Protein AF-0000000076353930 (afdb_homodimer)

Organism: Streptomyces venezuelae (NCBI:txid54571)

InterPro domains:
  IPR001077 O-methyltransferase, C-terminal domain [PF00891] (134-342)
  IPR012967 Caffeic acid 3-O-methyltransferase-like, dimerisation domain [PF08100] (35-112)
  IPR016461 O-methyltransferase-like [PIRSF005739] (34-357)
  IPR016461 O-methyltransferase-like [PS51683] (35-360)
  IPR029063 S-adenosyl-L-methionine-dependent methyltransferase superfamily [G3DSA:3.40.50.150] (175-342)
  IPR029063 S-adenosyl-L-methionine-dependent methyltransferase superfamily [SSF53335] (115-357)
  IPR036388 Winged helix-like DNA-binding domain superfamily [G3DSA:1.10.10.10] (22-122)
  IPR036390 Winged helix DNA-binding domain superfamily [SSF46785] (27-113)

Radius of gyration: 28.39 Å; Cα contacts (8 Å, |Δi|>4): 1452; chains: 2; bounding box: 58×88×56 Å

pLDDT: mean 92.88, std 7.86, range [41.53, 98.81]

Secondary structure (DSSP, 8-state):
--PPPPHHHHHHHHHHHHHHHHHHHHTS-HHHHHHHHHTHHHHHHHHHHHHHTTHHHHTTTS-B-HHHHHHHHT--HHHHHHHHHHHHHTTSEEE-TTS-EEE-HHHHTTSTTSTT--HHHHHHHH-HHHHHHHTTHHHHHHHSS-SHHHHHSS-HHHHHHH-HHHHHHHHHHHHHHHHTTHHHHHHH---TT-SEEEEET-TTTHHHHHHHHH-TT-EEEEE-TTTTTS-HHHHHHHTT-TTTEEEE---TTSPPPP-EEEEEEES-GGGS-HHHHHHHHHHHHHHEEEEEEEEEEE--B-SSTT---HHHHHHHHHHHHHS----BHHHHHHHHHHTTEEEEEEEE-SSS-EEEEEEE-/--PPPPHHHHHHHHHHHHHHHHHHHHTS-HHHHHHHHHTHHHHHHHHHHHHHTTHHHHTTTS-B-HHHHHHHHT--HHHHHHHHHHHHHTTSEEE-TTS-EEE-HHHHTTSTTSTT--HHHHHHHH-HHHHHHHTTHHHHHHHSS-SHHHHHSS-HHHHHHH-HHHHHHHHHHHHHHHHTTHHHHHHH---TT-SEEEEET-TTTHHHHHHHHH-TT-EEEEE-TTTTTS-HHHHHHHTT-TTTEEEE---TTSPPPS-EEEEEEES-GGGS-HHHHHHHHHHHHHHEEEEEEEEEEE--B-SSTT---HHHHHHHHHHHHHS----BHHHHHHHHHHTTEEEEEEEE-SSS-EEEEEEE-

Nearest PDB structures (foldseek):
  8h3t-assembly1_B  TM=9.891E-01  e=1.997E-50  Streptomyces galtieri
  8rdn-assembly2_D  TM=9.030E-01  e=1.538E-32  Xenorhabdus doucetiae FRM16 = DSM 17909
  5eeg-assembly1_B  TM=8.689E-01  e=3.553E-27  Streptomyces peucetius
  5eeg-assembly1_A  TM=8.689E-01  e=4.154E-26  Streptomyces peucetius
  4wxh-assembly1_B  TM=8.363E-01  e=4.154E-26  Streptomyces peucetius

Solvent-accessible surface area (backbone atoms only — not comparable to full-atom values): 35645 Å² total; per-residue (Å²): 124,81,80,77,67,55,34,70,56,46,51,52,50,50,50,51,35,49,52,45,49,51,50,38,41,68,72,35,63,38,39,58,42,43,46,56,47,36,48,19,34,58,53,11,36,52,51,15,36,41,41,75,41,42,47,46,61,69,28,72,88,41,64,38,40,43,57,59,45,13,65,74,41,61,32,19,36,68,38,41,36,53,52,49,54,38,40,12,37,75,52,31,32,40,60,45,96,85,59,26,34,33,69,29,69,31,25,46,13,40,24,74,86,35,83,63,21,38,24,35,38,31,44,31,60,35,28,60,68,50,46,54,56,54,53,36,40,51,57,14,28,36,65,54,41,36,36,32,39,76,74,68,73,41,48,46,69,58,47,32,65,74,34,56,70,59,28,50,40,47,49,41,13,53,46,37,58,53,60,64,39,43,62,34,47,60,72,57,48,85,62,71,87,35,55,25,39,29,29,45,65,41,62,46,30,65,58,55,51,54,52,40,71,75,19,79,81,30,33,38,35,41,25,13,67,52,39,89,76,59,50,17,65,61,47,34,44,73,70,70,34,59,90,43,38,48,80,42,65,38,46,71,88,44,76,48,81,64,66,21,33,26,40,36,36,57,73,46,57,39,54,33,40,67,72,57,31,41,50,36,45,39,40,47,56,72,22,41,34,91,88,18,33,42,37,38,33,38,35,56,41,71,84,60,74,49,50,78,58,71,34,42,58,53,22,54,50,26,28,32,42,54,38,15,40,58,41,35,66,68,53,46,37,51,55,33,44,77,40,48,29,39,64,73,50,74,45,68,24,56,44,75,44,24,38,40,33,25,32,72,108,123,82,79,77,67,56,34,70,56,45,50,51,49,49,50,50,36,50,52,43,48,51,50,39,42,67,72,34,63,37,41,58,40,44,47,55,48,34,48,19,34,58,52,13,36,52,51,14,36,40,41,74,40,42,48,46,59,70,27,72,88,41,64,37,38,41,56,58,45,13,64,75,42,60,33,20,36,68,38,40,36,51,52,48,54,38,39,11,37,76,51,30,30,40,60,43,96,85,60,26,34,32,70,30,70,31,25,47,12,41,23,74,88,35,82,64,21,39,23,36,38,28,42,30,61,36,29,60,68,51,46,54,56,55,53,37,39,50,58,14,28,36,66,53,40,38,35,33,40,77,73,68,74,40,48,47,68,58,47,34,67,74,34,58,71,59,28,50,41,46,49,42,13,53,45,37,58,53,59,64,42,43,61,34,48,61,74,56,47,83,61,72,88,35,55,25,39,29,29,44,65,41,62,46,30,65,57,56,51,54,51,40,70,76,20,78,81,30,33,36,36,41,26,13,66,52,38,89,76,58,49,17,65,61,47,35,43,74,69,71,32,60,88,42,39,48,80,41,64,39,46,71,88,46,78,48,80,62,66,22,34,27,40,36,34,57,73,46,56,41,55,34,40,67,73,58,33,40,50,36,43,38,38,47,56,72,21,40,34,91,89,17,35,40,35,38,33,38,35,57,39,71,84,60,74,50,51,78,58,70,33,43,58,51,23,53,51,26,28,32,45,54,39,15,39,56,40,36,68,68,54,46,38,52,54,35,43,78,38,49,28,38,67,74,50,73,43,69,24,57,42,78,43,25,38,40,34,25,32,71,108

Sequence (722 aa):
MPPLPPARVVRAVESVRAALQSLTRKLAPPPFALLELVQGAMVSQAIYVAAELRVAETLQDGPLTPEQIAKRAGADPDALHRLLRLLATYGIFTERKDGRFALTPMARALIEDAPMSMYGIARLMGHPIHWEDWGHLVDAVRTGEPSLPKLRGMGAFEYLEANAEYGAVFTAGMGAMSGTETEPLLAAYDFTPYATVVDFCGGRGDLLAGVLKKTPNARGILSDPRVGTNGAAGFLAEQGLSQRCTIADGGLFDAVPAGGDAYILKHILHDWPEPQALEILRNVRKAMNPGGRLLVMEMVVPDKINGPHSGKLVDLWLMLLVGGKERTRAQYAELLGKAGFRLERVVQTPAAISVVEASAHMPPLPPARVVRAVESVRAALQSLTRKLAPPPFALLELVQGAMVSQAIYVAAELRVAETLQDGPLTPEQIAKRAGADPDALHRLLRLLATYGIFTERKDGRFALTPMARALIEDAPMSMYGIARLMGHPIHWEDWGHLVDAVRTGEPSLPKLRGMGAFEYLEANAEYGAVFTAGMGAMSGTETEPLLAAYDFTPYATVVDFCGGRGDLLAGVLKKTPNARGILSDPRVGTNGAAGFLAEQGLSQRCTIADGGLFDAVPAGGDAYILKHILHDWPEPQALEILRNVRKAMNPGGRLLVMEMVVPDKINGPHSGKLVDLWLMLLVGGKERTRAQYAELLGKAGFRLERVVQTPAAISVVEASAH

Foldseek 3Di:
DPDDDFQVVLVVVQVVVVVVVVVVLVVDDVVVSVVVVVCVLVVLLLLLVCLQLVLLVQQPVHWDALVSSCVSSVHDSVVSLVSQVVCVVVVQWPADPVRTIHGDPNVQLCHLPHVLRQVLQSNLSNPPVNVVLVVCLVVCVVPVAACCCVVPVDAQVVVLVVPVVSVVSVCSNVVSVVVVCQSQALVFDQPQVWQEEEEAQCQLCVNVLSNCVNHVNHAYEYEALCNVPRCNCVVCVVSVRNVRYHYHNDHLQDQDAADTQEYEDEPHLQLADLVSSLSSLLSCLVRHDANHKYKYKAQADEPDPPDDAPQVVVQSVSSHRRSGGHHHPVRVQVSQVVNQKHFDDWTDTSDSIIIGMIHGD/DPDDDFQVVLVVVQVVVVVVVVVVLVVDDVVVSVVVVVCVLVVLLLLLVCLQLVLLVQQPVHWDALVSSCVSSVHDSVVSLVSQVVCVVVVQWPADPVRTIHGDPNVQLCHLPHVLRQVLQSNLSNPPVNVVLVVCLVVCVVPVAACCCVVPVDAQVVVLVVDVVSVVSVCSNVVSVVVVCLSQALVQDQPQVWQEEEEEQCQLCVNVLSNCVRHVNHAYEYEALCNVPRCNCVVCVVSVRNPRYHYHNDHLQDQDAADTQEYEDEPHLQLADLVSSLSSLLNCLVRHDANHKYKYKAQADEPDPPDDAPQVVVQSVSSHRRSGGHHHPVRVQVSQVVNQKHFDDWTDTSDSIIIGMIHGD

Structure (mmCIF, N/CA/C/O backbone):
data_AF-0000000076353930-model_v1
#
loop_
_entity.id
_entity.type
_entity.pdbx_description
1 polymer 'Hydroxyneurosporene methyltransferase'
#
loop_
_atom_site.group_PDB
_atom_site.id
_atom_site.type_symbol
_atom_site.label_atom_id
_atom_site.label_alt_id
_atom_site.label_comp_id
_atom_site.label_asym_id
_atom_site.label_entity_id
_atom_site.label_seq_id
_atom_site.pdbx_PDB_ins_code
_atom_site.Cartn_x
_atom_site.Cartn_y
_atom_site.Cartn_z
_atom_site.occupancy
_atom_site.B_iso_or_equiv
_atom_site.auth_seq_id
_atom_site.auth_comp_id
_atom_site.auth_asym_id
_atom_site.auth_atom_id
_atom_site.pdbx_PDB_model_num
ATOM 1 N N . MET A 1 1 ? -19.562 -15.93 -20.031 1 42.03 1 MET A N 1
ATOM 2 C CA . MET A 1 1 ? -18.562 -14.883 -19.812 1 42.03 1 MET A CA 1
ATOM 3 C C . MET A 1 1 ? -17.984 -14.414 -21.141 1 42.03 1 MET A C 1
ATOM 5 O O . MET A 1 1 ? -17.828 -15.203 -22.078 1 42.03 1 MET A O 1
ATOM 9 N N . PRO A 1 2 ? -18.109 -13.172 -21.391 1 48.69 2 PRO A N 1
ATOM 10 C CA . PRO A 1 2 ? -17.5 -12.742 -22.656 1 48.69 2 PRO A CA 1
ATOM 11 C C . PRO A 1 2 ? -16.141 -13.391 -22.906 1 48.69 2 PRO A C 1
ATOM 13 O O . PRO A 1 2 ? -15.438 -13.742 -21.953 1 48.69 2 PRO A O 1
ATOM 16 N N . PRO A 1 3 ? -15.906 -13.797 -24.094 1 59.5 3 PRO A N 1
ATOM 17 C CA . PRO A 1 3 ? -14.625 -14.43 -24.422 1 59.5 3 PRO A CA 1
ATOM 18 C C . PRO A 1 3 ? -13.43 -13.609 -23.953 1 59.5 3 PRO A C 1
ATOM 20 O O . PRO A 1 3 ? -13.484 -12.383 -23.938 1 59.5 3 PRO A O 1
ATOM 23 N N . LEU A 1 4 ? -12.477 -14.281 -23.281 1 70.38 4 LEU A N 1
ATOM 24 C CA . LEU A 1 4 ? -11.242 -13.633 -22.859 1 70.38 4 LEU A CA 1
ATOM 25 C C . LEU A 1 4 ? -10.469 -13.094 -24.047 1 70.38 4 LEU A C 1
ATOM 27 O O . LEU A 1 4 ? -10.406 -13.742 -25.094 1 70.38 4 LEU A O 1
ATOM 31 N N . PRO A 1 5 ? -10.109 -11.844 -24 1 67.88 5 PRO A N 1
ATOM 32 C CA . PRO A 1 5 ? -9.266 -11.328 -25.078 1 67.88 5 PRO A CA 1
ATOM 33 C C . PRO A 1 5 ? -7.957 -12.109 -25.219 1 67.88 5 PRO A C 1
ATOM 35 O O . PRO A 1 5 ? -7.512 -12.758 -24.266 1 67.88 5 PRO A O 1
ATOM 38 N N . PRO A 1 6 ? -7.449 -12.117 -26.531 1 67.44 6 PRO A N 1
ATOM 39 C CA . PRO A 1 6 ? -6.125 -12.719 -26.734 1 67.44 6 PRO A CA 1
ATOM 40 C C . PRO A 1 6 ? -5.047 -12.055 -25.875 1 67.44 6 PRO A C 1
ATOM 42 O O . PRO A 1 6 ? -5.133 -10.859 -25.578 1 67.44 6 PRO A O 1
ATOM 45 N N . ALA A 1 7 ? -4.07 -12.859 -25.547 1 73.69 7 ALA A N 1
ATOM 46 C CA . ALA A 1 7 ? -2.973 -12.398 -24.703 1 73.69 7 ALA A CA 1
ATOM 47 C C . ALA A 1 7 ? -2.318 -11.148 -25.297 1 73.69 7 ALA A C 1
ATOM 49 O O . ALA A 1 7 ? -1.941 -10.234 -24.562 1 73.69 7 ALA A O 1
ATOM 50 N N . ARG A 1 8 ? -2.166 -11.148 -26.609 1 73.81 8 ARG A N 1
ATOM 51 C CA . ARG A 1 8 ? -1.504 -10.031 -27.281 1 73.81 8 ARG A CA 1
ATOM 52 C C . ARG A 1 8 ? -2.271 -8.734 -27.047 1 73.81 8 ARG A C 1
ATOM 54 O O . ARG A 1 8 ? -1.67 -7.66 -26.938 1 73.81 8 ARG A O 1
ATOM 61 N N . VAL A 1 9 ? -3.578 -8.844 -27.016 1 66.88 9 VAL A N 1
ATOM 62 C CA . VAL A 1 9 ? -4.418 -7.672 -26.781 1 66.88 9 VAL A CA 1
ATOM 63 C C . VAL A 1 9 ? -4.281 -7.207 -25.344 1 66.88 9 VAL A C 1
ATOM 65 O O . VAL A 1 9 ? -4.145 -6.008 -25.078 1 66.88 9 VAL A O 1
ATOM 68 N N . VAL A 1 10 ? -4.238 -8.164 -24.438 1 70.75 10 VAL A N 1
ATOM 69 C CA . VAL A 1 10 ? -4.098 -7.84 -23.016 1 70.75 10 VAL A CA 1
ATOM 70 C C . VAL A 1 10 ? -2.75 -7.16 -22.781 1 70.75 10 VAL A C 1
ATOM 72 O O . VAL A 1 10 ? -2.678 -6.145 -22.078 1 70.75 10 VAL A O 1
ATOM 75 N N . ARG A 1 11 ? -1.769 -7.648 -23.453 1 73.12 11 ARG A N 1
ATOM 76 C CA . ARG A 1 11 ? -0.438 -7.074 -23.281 1 73.12 11 ARG A CA 1
ATOM 77 C C . ARG A 1 11 ? -0.371 -5.664 -23.859 1 73.12 11 ARG A C 1
ATOM 79 O O . ARG A 1 11 ? 0.31 -4.793 -23.312 1 73.12 11 ARG A O 1
ATOM 86 N N . ALA A 1 12 ? -1.062 -5.438 -24.969 1 70.12 12 ALA A N 1
ATOM 87 C CA . ALA A 1 12 ? -1.119 -4.105 -25.562 1 70.12 12 ALA A CA 1
ATOM 88 C C . ALA A 1 12 ? -1.81 -3.115 -24.625 1 70.12 12 ALA A C 1
ATOM 90 O O . ALA A 1 12 ? -1.33 -1.994 -24.438 1 70.12 12 ALA A O 1
ATOM 91 N N . VAL A 1 13 ? -2.859 -3.637 -24.062 1 71.06 13 VAL A N 1
ATOM 92 C CA . VAL A 1 13 ? -3.605 -2.795 -23.125 1 71.06 13 VAL A CA 1
ATOM 93 C C . VAL A 1 13 ? -2.754 -2.504 -21.891 1 71.06 13 VAL A C 1
ATOM 95 O O . VAL A 1 13 ? -2.727 -1.373 -21.406 1 71.06 13 VAL A O 1
ATOM 98 N N . GLU A 1 14 ? -2.021 -3.508 -21.484 1 75.38 14 GLU A N 1
ATOM 99 C CA . GLU A 1 14 ? -1.145 -3.338 -20.328 1 75.38 14 GLU A CA 1
ATOM 100 C C . GLU A 1 14 ? -0.031 -2.338 -20.625 1 75.38 14 GLU A C 1
ATOM 102 O O . GLU A 1 14 ? 0.367 -1.566 -19.75 1 75.38 14 GLU A O 1
ATOM 107 N N . SER A 1 15 ? 0.406 -2.34 -21.812 1 71.5 15 SER A N 1
ATOM 108 C CA . SER A 1 15 ? 1.449 -1.401 -22.203 1 71.5 15 SER A CA 1
ATOM 109 C C . SER A 1 15 ? 0.928 0.031 -22.219 1 71.5 15 SER A C 1
ATOM 111 O O . SER A 1 15 ? 1.61 0.95 -21.766 1 71.5 15 SER A O 1
ATOM 113 N N . VAL A 1 16 ? -0.277 0.221 -22.703 1 71.5 16 VAL A N 1
ATOM 114 C CA . VAL A 1 16 ? -0.906 1.538 -22.719 1 71.5 16 VAL A CA 1
ATOM 115 C C . VAL A 1 16 ? -1.158 2.021 -21.297 1 71.5 16 VAL A C 1
ATOM 117 O O . VAL A 1 16 ? -0.867 3.172 -20.969 1 71.5 16 VAL A O 1
ATOM 120 N N . ARG A 1 17 ? -1.612 1.071 -20.641 1 75.25 17 ARG A N 1
ATOM 121 C CA . ARG A 1 17 ? -1.888 1.397 -19.25 1 75.25 17 ARG A CA 1
ATOM 122 C C . ARG A 1 17 ? -0.608 1.786 -18.516 1 75.25 17 ARG A C 1
ATOM 124 O O . ARG A 1 17 ? -0.588 2.766 -17.766 1 75.25 17 ARG A O 1
ATOM 131 N N . ALA A 1 18 ? 0.419 1.097 -18.734 1 71.62 18 ALA A N 1
ATOM 132 C CA . ALA A 1 18 ? 1.707 1.394 -18.125 1 71.62 18 ALA A CA 1
ATOM 133 C C . ALA A 1 18 ? 2.219 2.768 -18.547 1 71.62 18 ALA A C 1
ATOM 135 O O . ALA A 1 18 ? 2.75 3.52 -17.719 1 71.62 18 ALA A O 1
ATOM 136 N N . ALA A 1 19 ? 2.031 3.066 -19.734 1 73.19 19 ALA A N 1
ATOM 137 C CA . ALA A 1 19 ? 2.441 4.371 -20.266 1 73.19 19 ALA A CA 1
ATOM 138 C C . ALA A 1 19 ? 1.638 5.496 -19.609 1 73.19 19 ALA A C 1
ATOM 140 O O . ALA A 1 19 ? 2.193 6.535 -19.25 1 73.19 19 ALA A O 1
ATOM 141 N N . LEU A 1 20 ? 0.381 5.23 -19.438 1 74.44 20 LEU A N 1
ATOM 142 C CA . LEU A 1 20 ? -0.482 6.223 -18.797 1 74.44 20 LEU A CA 1
ATOM 143 C C . LEU A 1 20 ? -0.128 6.398 -17.328 1 74.44 20 LEU A C 1
ATOM 145 O O . LEU A 1 20 ? -0.104 7.52 -16.828 1 74.44 20 LEU A O 1
ATOM 149 N N . GLN A 1 21 ? 0.143 5.324 -16.734 1 73.19 21 GLN A N 1
ATOM 150 C CA . GLN A 1 21 ? 0.563 5.383 -15.336 1 73.19 21 GLN A CA 1
ATOM 151 C C . GLN A 1 21 ? 1.865 6.164 -15.188 1 73.19 21 GLN A C 1
ATOM 153 O O . GLN A 1 21 ? 2.002 6.98 -14.273 1 73.19 21 GLN A O 1
ATOM 158 N N . SER A 1 22 ? 2.744 5.887 -16.078 1 71.44 22 SER A N 1
ATOM 159 C CA . SER A 1 22 ? 4.004 6.621 -16.078 1 71.44 22 SER A CA 1
ATOM 160 C C . SER A 1 22 ? 3.777 8.109 -16.312 1 71.44 22 SER A C 1
ATOM 162 O O . SER A 1 22 ? 4.402 8.945 -15.656 1 71.44 22 SER A O 1
ATOM 164 N N . LEU A 1 23 ? 2.875 8.406 -17.156 1 72.06 23 LEU A N 1
ATOM 165 C CA . LEU A 1 23 ? 2.543 9.797 -17.438 1 72.06 23 LEU A CA 1
ATOM 166 C C . LEU A 1 23 ? 1.938 10.469 -16.203 1 72.06 23 LEU A C 1
ATOM 168 O O . LEU A 1 23 ? 2.289 11.602 -15.875 1 72.06 23 LEU A O 1
ATOM 172 N N . THR A 1 24 ? 1.091 9.719 -15.516 1 76.12 24 THR A N 1
ATOM 173 C CA . THR A 1 24 ? 0.478 10.234 -14.297 1 76.12 24 THR A CA 1
ATOM 174 C C . THR A 1 24 ? 1.538 10.531 -13.242 1 76.12 24 THR A C 1
ATOM 176 O O . THR A 1 24 ? 1.494 11.57 -12.578 1 76.12 24 THR A O 1
ATOM 179 N N . ARG A 1 25 ? 2.467 9.703 -13.195 1 73.25 25 ARG A N 1
ATOM 180 C CA . ARG A 1 25 ? 3.537 9.867 -12.219 1 73.25 25 ARG A CA 1
ATOM 181 C C . ARG A 1 25 ? 4.43 11.047 -12.578 1 73.25 25 ARG A C 1
ATOM 183 O O . ARG A 1 25 ? 4.887 11.781 -11.703 1 73.25 25 ARG A O 1
ATOM 190 N N . LYS A 1 26 ? 4.641 11.25 -13.844 1 73.25 26 LYS A N 1
ATOM 191 C CA . LYS A 1 26 ? 5.516 12.32 -14.312 1 73.25 26 LYS A CA 1
ATOM 192 C C . LYS A 1 26 ? 4.855 13.688 -14.148 1 73.25 26 LYS A C 1
ATOM 194 O O . LYS A 1 26 ? 5.531 14.711 -14.156 1 73.25 26 LYS A O 1
ATOM 199 N N . LEU A 1 27 ? 3.553 13.656 -13.977 1 78.62 27 LEU A N 1
ATOM 200 C CA . LEU A 1 27 ? 2.824 14.906 -13.828 1 78.62 27 LEU A CA 1
ATOM 201 C C . LEU A 1 27 ? 2.873 15.398 -12.391 1 78.62 27 LEU A C 1
ATOM 203 O O . LEU A 1 27 ? 2.527 16.547 -12.109 1 78.62 27 LEU A O 1
ATOM 207 N N . ALA A 1 28 ? 3.402 14.578 -11.547 1 81.88 28 ALA A N 1
ATOM 208 C CA . ALA A 1 28 ? 3.596 14.984 -10.156 1 81.88 28 ALA A CA 1
ATOM 209 C C . ALA A 1 28 ? 5.07 15.242 -9.859 1 81.88 28 ALA A C 1
ATOM 211 O O . ALA A 1 28 ? 5.949 14.586 -10.422 1 81.88 28 ALA A O 1
ATOM 212 N N . PRO A 1 29 ? 5.332 16.25 -8.969 1 86.69 29 PRO A N 1
ATOM 213 C CA . PRO A 1 29 ? 6.711 16.297 -8.484 1 86.69 29 PRO A CA 1
ATOM 214 C C . PRO A 1 29 ? 7.18 14.961 -7.918 1 86.69 29 PRO A C 1
ATOM 216 O O . PRO A 1 29 ? 6.43 14.297 -7.199 1 86.69 29 PRO A O 1
ATOM 219 N N . PRO A 1 30 ? 8.383 14.547 -8.289 1 90.62 30 PRO A N 1
ATOM 220 C CA . PRO A 1 30 ? 8.867 13.195 -7.98 1 90.62 30 PRO A CA 1
ATOM 221 C C . PRO A 1 30 ? 8.719 12.836 -6.504 1 90.62 30 PRO A C 1
ATOM 223 O O . PRO A 1 30 ? 8.273 11.734 -6.176 1 90.62 30 PRO A O 1
ATOM 226 N N . PRO A 1 31 ? 9.023 13.758 -5.547 1 91.38 31 PRO A N 1
ATOM 227 C CA . PRO A 1 31 ? 8.844 13.398 -4.141 1 91.38 31 PRO A CA 1
ATOM 228 C C . PRO A 1 31 ? 7.395 13.055 -3.803 1 91.38 31 PRO A C 1
ATOM 230 O O . PRO A 1 31 ? 7.145 12.125 -3.025 1 91.38 31 PRO A O 1
ATOM 233 N N . PHE A 1 32 ? 6.457 13.719 -4.406 1 89.5 32 PHE A N 1
ATOM 234 C CA . PHE A 1 32 ? 5.055 13.461 -4.098 1 89.5 32 PHE A CA 1
ATOM 235 C C . PHE A 1 32 ? 4.562 12.203 -4.797 1 89.5 32 PHE A C 1
ATOM 237 O O . PHE A 1 32 ? 3.711 11.484 -4.266 1 89.5 32 PHE A O 1
ATOM 244 N N . ALA A 1 33 ? 5.098 11.961 -6.035 1 91.19 33 ALA A N 1
ATOM 245 C CA . ALA A 1 33 ? 4.812 10.672 -6.664 1 91.19 33 ALA A CA 1
ATOM 246 C C . ALA A 1 33 ? 5.285 9.516 -5.789 1 91.19 33 ALA A C 1
ATOM 248 O O . ALA A 1 33 ? 4.578 8.516 -5.641 1 91.19 33 ALA A O 1
ATOM 249 N N . LEU A 1 34 ? 6.477 9.664 -5.195 1 94.38 34 LEU A N 1
ATOM 250 C CA . LEU A 1 34 ? 7 8.664 -4.273 1 94.38 34 LEU A CA 1
ATOM 251 C C . LEU A 1 34 ? 6.121 8.555 -3.033 1 94.38 34 LEU A C 1
ATOM 253 O O . LEU A 1 34 ? 5.832 7.445 -2.57 1 94.38 34 LEU A O 1
ATOM 257 N N . LEU A 1 35 ? 5.695 9.672 -2.512 1 93.31 35 LEU A N 1
ATOM 258 C CA . LEU A 1 35 ? 4.844 9.703 -1.327 1 93.31 35 LEU A CA 1
ATOM 259 C C . LEU A 1 35 ? 3.561 8.914 -1.559 1 93.31 35 LEU A C 1
ATOM 261 O O . LEU A 1 35 ? 3.102 8.195 -0.668 1 93.31 35 LEU A O 1
ATOM 265 N N . GLU A 1 36 ? 2.996 9.031 -2.705 1 91.75 36 GLU A N 1
ATOM 266 C CA . GLU A 1 36 ? 1.77 8.312 -3.035 1 91.75 36 GLU A CA 1
ATOM 267 C C . GLU A 1 36 ? 1.978 6.805 -2.957 1 91.75 36 GLU A C 1
ATOM 269 O O . GLU A 1 36 ? 1.121 6.078 -2.443 1 91.75 36 GLU A O 1
ATOM 274 N N . LEU A 1 37 ? 3.109 6.336 -3.484 1 94.56 37 LEU A N 1
ATOM 275 C CA . LEU A 1 37 ? 3.426 4.91 -3.428 1 94.56 37 LEU A CA 1
ATOM 276 C C . LEU A 1 37 ? 3.688 4.469 -1.992 1 94.56 37 LEU A C 1
ATOM 278 O O . LEU A 1 37 ? 3.242 3.395 -1.579 1 94.56 37 LEU A O 1
ATOM 282 N N . VAL A 1 38 ? 4.348 5.316 -1.233 1 96.31 38 VAL A N 1
ATOM 283 C CA . VAL A 1 38 ? 4.68 5.043 0.161 1 96.31 38 VAL A CA 1
ATOM 284 C C . VAL A 1 38 ? 3.398 4.918 0.983 1 96.31 38 VAL A C 1
ATOM 286 O O . VAL A 1 38 ? 3.305 4.066 1.873 1 96.31 38 VAL A O 1
ATOM 289 N N . GLN A 1 39 ? 2.416 5.648 0.65 1 95.19 39 GLN A N 1
ATOM 290 C CA . GLN A 1 39 ? 1.178 5.695 1.421 1 95.19 39 GLN A CA 1
ATOM 291 C C . GLN A 1 39 ? 0.218 4.59 0.991 1 95.19 39 GLN A C 1
ATOM 293 O O . GLN A 1 39 ? -0.893 4.488 1.516 1 95.19 39 GLN A O 1
ATOM 298 N N . GLY A 1 40 ? 0.625 3.756 0.024 1 95.88 40 GLY A N 1
ATOM 299 C CA . GLY A 1 40 ? -0.212 2.67 -0.459 1 95.88 40 GLY A CA 1
ATOM 300 C C . GLY A 1 40 ? -0.648 1.72 0.639 1 95.88 40 GLY A C 1
ATOM 301 O O . GLY A 1 40 ? -1.737 1.145 0.573 1 95.88 40 GLY A O 1
ATOM 302 N N . ALA A 1 41 ? 0.16 1.584 1.665 1 96.81 41 ALA A N 1
ATOM 303 C CA . ALA A 1 41 ? -0.143 0.68 2.771 1 96.81 41 ALA A CA 1
ATOM 304 C C . ALA A 1 41 ? -1.42 1.102 3.492 1 96.81 41 ALA A C 1
ATOM 306 O O . ALA A 1 41 ? -2.213 0.255 3.91 1 96.81 41 ALA A O 1
ATOM 307 N N . MET A 1 42 ? -1.659 2.371 3.602 1 97 42 MET A N 1
ATOM 308 C CA . MET A 1 42 ? -2.852 2.871 4.281 1 97 42 MET A CA 1
ATOM 309 C C . MET A 1 42 ? -4.102 2.605 3.453 1 97 42 MET A C 1
ATOM 311 O O . MET A 1 42 ? -5.156 2.271 3.998 1 97 42 MET A O 1
ATOM 315 N N . VAL A 1 43 ? -3.949 2.732 2.148 1 96.88 43 VAL A N 1
ATOM 316 C CA . VAL A 1 43 ? -5.07 2.461 1.253 1 96.88 43 VAL A CA 1
ATOM 317 C C . VAL A 1 43 ? -5.422 0.976 1.305 1 96.88 43 VAL A C 1
ATOM 319 O O . VAL A 1 43 ? -6.598 0.614 1.385 1 96.88 43 VAL A O 1
ATOM 322 N N . SER A 1 44 ? -4.375 0.131 1.272 1 97.94 44 SER A N 1
ATOM 323 C CA . SER A 1 44 ? -4.598 -1.304 1.42 1 97.94 44 SER A CA 1
ATOM 324 C C . SER A 1 44 ? -5.363 -1.615 2.699 1 97.94 44 SER A C 1
ATOM 326 O O . SER A 1 44 ? -6.285 -2.436 2.693 1 97.94 44 SER A O 1
ATOM 328 N N . GLN A 1 45 ? -4.984 -0.961 3.771 1 98.12 45 GLN A N 1
ATOM 329 C CA . GLN A 1 45 ? -5.641 -1.209 5.051 1 98.12 45 GLN A CA 1
ATOM 330 C C . GLN A 1 45 ? -7.086 -0.72 5.035 1 98.12 45 GLN A C 1
ATOM 332 O O . GLN A 1 45 ? -7.965 -1.34 5.637 1 98.12 45 GLN A O 1
ATOM 337 N N . ALA A 1 46 ? -7.305 0.404 4.402 1 98.56 46 ALA A N 1
ATOM 338 C CA . ALA A 1 46 ? -8.672 0.9 4.285 1 98.56 46 ALA A CA 1
ATOM 339 C C . ALA A 1 46 ? -9.555 -0.094 3.533 1 98.56 46 ALA A C 1
ATOM 341 O O . ALA A 1 46 ? -10.703 -0.328 3.918 1 98.56 46 ALA A O 1
ATOM 342 N N . ILE A 1 47 ? -9.039 -0.685 2.469 1 98.62 47 ILE A N 1
ATOM 343 C CA . ILE A 1 47 ? -9.766 -1.686 1.699 1 98.62 47 ILE A CA 1
ATOM 344 C C . ILE A 1 47 ? -10.016 -2.922 2.562 1 98.62 47 ILE A C 1
ATOM 346 O O . ILE A 1 47 ? -11.109 -3.496 2.537 1 98.62 47 ILE A O 1
ATOM 350 N N . TYR A 1 48 ? -9.031 -3.316 3.34 1 98.5 48 TYR A N 1
ATOM 351 C CA . TYR A 1 48 ? -9.148 -4.43 4.277 1 98.5 48 TYR A CA 1
ATOM 352 C C . TYR A 1 48 ? -10.312 -4.207 5.238 1 98.5 48 TYR A C 1
ATOM 354 O O . TYR A 1 48 ? -11.102 -5.117 5.484 1 98.5 48 TYR A O 1
ATOM 362 N N . VAL A 1 49 ? -10.445 -3.016 5.785 1 98.69 49 VAL A N 1
ATOM 363 C CA . VAL A 1 49 ? -11.5 -2.693 6.738 1 98.69 49 VAL A CA 1
ATOM 364 C C . VAL A 1 49 ? -12.859 -2.811 6.059 1 98.69 49 VAL A C 1
ATOM 366 O O . VAL A 1 49 ? -13.805 -3.371 6.629 1 98.69 49 VAL A O 1
ATOM 369 N N . ALA A 1 50 ? -12.969 -2.271 4.82 1 98.75 50 ALA A N 1
ATOM 370 C CA . ALA A 1 50 ? -14.227 -2.379 4.082 1 98.75 50 ALA A CA 1
ATOM 371 C C . ALA A 1 50 ? -14.602 -3.84 3.852 1 98.75 50 ALA A C 1
ATOM 373 O O . ALA A 1 50 ? -15.781 -4.195 3.896 1 98.75 50 ALA A O 1
ATOM 374 N N . ALA A 1 51 ? -13.617 -4.691 3.578 1 98.38 51 ALA A N 1
ATOM 375 C CA . ALA A 1 51 ? -13.852 -6.117 3.377 1 98.38 51 ALA A CA 1
ATOM 376 C C . ALA A 1 51 ? -14.266 -6.793 4.68 1 98.38 51 ALA A C 1
ATOM 378 O O . ALA A 1 51 ? -15.258 -7.527 4.723 1 98.38 51 ALA A O 1
ATOM 379 N N . GLU A 1 52 ? -13.523 -6.508 5.742 1 97.75 52 GLU A N 1
ATOM 380 C CA . GLU A 1 52 ? -13.781 -7.117 7.043 1 97.75 52 GLU A CA 1
ATOM 381 C C . GLU A 1 52 ? -15.188 -6.785 7.535 1 97.75 52 GLU A C 1
ATOM 383 O O . GLU A 1 52 ? -15.852 -7.621 8.148 1 97.75 52 GLU A O 1
ATOM 388 N N . LEU A 1 53 ? -15.602 -5.574 7.227 1 98.38 53 LEU A N 1
ATOM 389 C CA . LEU A 1 53 ? -16.906 -5.129 7.691 1 98.38 53 LEU A CA 1
ATOM 390 C C . LEU A 1 53 ? -18 -5.469 6.668 1 98.38 53 LEU A C 1
ATOM 392 O O . LEU A 1 53 ? -19.172 -5.164 6.879 1 98.38 53 LEU A O 1
ATOM 396 N N . ARG A 1 54 ? -17.641 -6.047 5.523 1 98.31 54 ARG A N 1
ATOM 397 C CA . ARG A 1 54 ? -18.531 -6.477 4.457 1 98.31 54 ARG A CA 1
ATOM 398 C C . ARG A 1 54 ? -19.391 -5.316 3.959 1 98.31 54 ARG A C 1
ATOM 400 O O . ARG A 1 54 ? -20.594 -5.453 3.787 1 98.31 54 ARG A O 1
ATOM 407 N N . VAL A 1 55 ? -18.719 -4.195 3.807 1 98.75 55 VAL A N 1
ATOM 408 C CA . VAL A 1 55 ? -19.406 -2.965 3.422 1 98.75 55 VAL A CA 1
ATOM 409 C C . VAL A 1 55 ? -20.047 -3.141 2.047 1 98.75 55 VAL A C 1
ATOM 411 O O . VAL A 1 55 ? -21.188 -2.709 1.827 1 98.75 55 VAL A O 1
ATOM 414 N N . ALA A 1 56 ? -19.359 -3.752 1.086 1 98.69 56 ALA A N 1
ATOM 415 C CA . ALA A 1 56 ? -19.891 -3.924 -0.267 1 98.69 56 ALA A CA 1
ATOM 416 C C . ALA A 1 56 ? -21.188 -4.727 -0.256 1 98.69 56 ALA A C 1
ATOM 418 O O . ALA A 1 56 ? -22.109 -4.434 -1.015 1 98.69 56 ALA A O 1
ATOM 419 N N . GLU A 1 57 ? -21.281 -5.699 0.602 1 98.38 57 GLU A N 1
ATOM 420 C CA . GLU A 1 57 ? -22.469 -6.535 0.693 1 98.38 57 GLU A CA 1
ATOM 421 C C . GLU A 1 57 ? -23.688 -5.715 1.124 1 98.38 57 GLU A C 1
ATOM 423 O O . GLU A 1 57 ? -24.812 -5.984 0.69 1 98.38 57 GLU A O 1
ATOM 428 N N . THR A 1 58 ? -23.469 -4.758 1.972 1 98.19 58 THR A N 1
ATOM 429 C CA . THR A 1 58 ? -24.562 -3.939 2.471 1 98.19 58 THR A CA 1
ATOM 430 C C . THR A 1 58 ? -25.188 -3.119 1.342 1 98.19 58 THR A C 1
ATOM 432 O O . THR A 1 58 ? -26.328 -2.668 1.449 1 98.19 58 THR A O 1
ATOM 435 N N . LEU A 1 59 ? -24.469 -2.908 0.25 1 98.31 59 LEU A N 1
ATOM 436 C CA . LEU A 1 59 ? -24.875 -1.975 -0.796 1 98.31 59 LEU A CA 1
ATOM 437 C C . LEU A 1 59 ? -25.391 -2.723 -2.021 1 98.31 59 LEU A C 1
ATOM 439 O O . LEU A 1 59 ? -25.641 -2.113 -3.066 1 98.31 59 LEU A O 1
ATOM 443 N N . GLN A 1 60 ? -25.516 -4.035 -1.94 1 96.88 60 GLN A N 1
ATOM 444 C CA . GLN A 1 60 ? -25.875 -4.855 -3.092 1 96.88 60 GLN A CA 1
ATOM 445 C C . GLN A 1 60 ? -27.266 -4.48 -3.621 1 96.88 60 GLN A C 1
ATOM 447 O O . GLN A 1 60 ? -27.516 -4.582 -4.824 1 96.88 60 GLN A O 1
ATOM 452 N N . ASP A 1 61 ? -28.125 -3.994 -2.76 1 96.44 61 ASP A N 1
ATOM 453 C CA . ASP A 1 61 ? -29.5 -3.697 -3.156 1 96.44 61 ASP A CA 1
ATOM 454 C C . ASP A 1 61 ? -29.656 -2.223 -3.521 1 96.44 61 ASP A C 1
ATOM 456 O O . ASP A 1 61 ? -30.766 -1.762 -3.785 1 96.44 61 ASP A O 1
ATOM 460 N N . GLY A 1 62 ? -28.609 -1.461 -3.48 1 97.56 62 GLY A N 1
ATOM 461 C CA . GLY A 1 62 ? -28.688 -0.063 -3.873 1 97.56 62 GLY A CA 1
ATOM 462 C C . GLY A 1 62 ? -27.922 0.858 -2.936 1 97.56 62 GLY A C 1
ATOM 463 O O . GLY A 1 62 ? -27.375 0.411 -1.928 1 97.56 62 GLY A O 1
ATOM 464 N N . PRO A 1 63 ? -27.875 2.139 -3.328 1 98.38 63 PRO A N 1
ATOM 465 C CA . PRO A 1 63 ? -27.141 3.129 -2.545 1 98.38 63 PRO A CA 1
ATOM 466 C C . PRO A 1 63 ? -27.734 3.348 -1.156 1 98.38 63 PRO A C 1
ATOM 468 O O . PRO A 1 63 ? -28.953 3.324 -0.992 1 98.38 63 PRO A O 1
ATOM 471 N N . LEU A 1 64 ? -26.938 3.555 -0.186 1 98.81 64 LEU A N 1
ATOM 472 C CA . LEU A 1 64 ? -27.328 3.795 1.198 1 98.81 64 LEU A CA 1
ATOM 473 C C . LEU A 1 64 ? -26.531 4.953 1.796 1 98.81 64 LEU A C 1
ATOM 475 O O . LEU A 1 64 ? -25.453 5.293 1.304 1 98.81 64 LEU A O 1
ATOM 479 N N . THR A 1 65 ? -27.125 5.582 2.848 1 98.5 65 THR A N 1
ATOM 480 C CA . THR A 1 65 ? -26.406 6.598 3.604 1 98.5 65 THR A CA 1
ATOM 481 C C . THR A 1 65 ? -25.344 5.961 4.488 1 98.5 65 THR A C 1
ATOM 483 O O . THR A 1 65 ? -25.422 4.773 4.809 1 98.5 65 THR A O 1
ATOM 486 N N . PRO A 1 66 ? -24.344 6.738 4.871 1 98.19 66 PRO A N 1
ATOM 487 C CA . PRO A 1 66 ? -23.344 6.199 5.801 1 98.19 66 PRO A CA 1
ATOM 488 C C . PRO A 1 66 ? -23.969 5.633 7.07 1 98.19 66 PRO A C 1
ATOM 490 O O . PRO A 1 66 ? -23.516 4.609 7.586 1 98.19 66 PRO A O 1
ATOM 493 N N . GLU A 1 67 ? -24.984 6.258 7.559 1 98.5 67 GLU A N 1
ATOM 494 C CA . GLU A 1 67 ? -25.672 5.781 8.758 1 98.5 67 GLU A CA 1
ATOM 495 C C . GLU A 1 67 ? -26.281 4.406 8.523 1 98.5 67 GLU A C 1
ATOM 497 O O . GLU A 1 67 ? -26.188 3.521 9.375 1 98.5 67 GLU A O 1
ATOM 502 N N . GLN A 1 68 ? -26.906 4.242 7.406 1 98.69 68 GLN A N 1
ATOM 503 C CA . GLN A 1 68 ? -27.547 2.971 7.066 1 98.69 68 GLN A CA 1
ATOM 504 C C . GLN A 1 68 ? -26.5 1.876 6.871 1 98.69 68 GLN A C 1
ATOM 506 O O . GLN A 1 68 ? -26.688 0.743 7.32 1 98.69 68 GLN A O 1
ATOM 511 N N . ILE A 1 69 ? -25.453 2.193 6.207 1 98.81 69 ILE A N 1
ATOM 512 C CA . ILE A 1 69 ? -24.375 1.233 5.988 1 98.81 69 ILE A CA 1
ATOM 513 C C . ILE A 1 69 ? -23.766 0.82 7.324 1 98.81 69 ILE A C 1
ATOM 515 O O . ILE A 1 69 ? -23.547 -0.366 7.57 1 98.81 69 ILE A O 1
ATOM 519 N N . ALA A 1 70 ? -23.531 1.839 8.195 1 98.75 70 ALA A N 1
ATOM 520 C CA . ALA A 1 70 ? -22.922 1.595 9.5 1 98.75 70 ALA A CA 1
ATOM 521 C C . ALA A 1 70 ? -23.781 0.656 10.336 1 98.75 70 ALA A C 1
ATOM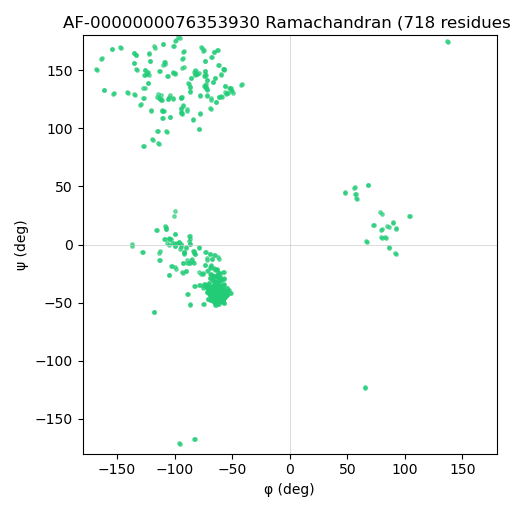 523 O O . ALA A 1 70 ? -23.266 -0.229 11.023 1 98.75 70 ALA A O 1
ATOM 524 N N . LYS A 1 71 ? -25.031 0.869 10.32 1 98.44 71 LYS A N 1
ATOM 525 C CA . LYS A 1 71 ? -25.953 0.024 11.07 1 98.44 71 LYS A CA 1
ATOM 526 C C . LYS A 1 71 ? -25.875 -1.427 10.609 1 98.44 71 LYS A C 1
ATOM 528 O O . LYS A 1 71 ? -25.828 -2.346 11.43 1 98.44 71 LYS A O 1
ATOM 533 N N . ARG A 1 72 ? -25.812 -1.663 9.336 1 98.25 72 ARG A N 1
ATOM 534 C CA . ARG A 1 72 ? -25.766 -3.008 8.773 1 98.25 72 ARG A CA 1
ATOM 535 C C . ARG A 1 72 ? -24.406 -3.658 9 1 98.25 72 ARG A C 1
ATOM 537 O O . ARG A 1 72 ? -24.328 -4.867 9.211 1 98.25 72 ARG A O 1
ATOM 544 N N . ALA A 1 73 ? -23.344 -2.85 8.977 1 98.06 73 ALA A N 1
ATOM 545 C CA . ALA A 1 73 ? -21.969 -3.357 9.039 1 98.06 73 ALA A CA 1
ATOM 546 C C . ALA A 1 73 ? -21.484 -3.426 10.484 1 98.06 73 ALA A C 1
ATOM 548 O O . ALA A 1 73 ? -20.422 -4.004 10.758 1 98.06 73 ALA A O 1
ATOM 549 N N . GLY A 1 74 ? -22.234 -2.896 11.422 1 98.19 74 GLY A N 1
ATOM 550 C CA . GLY A 1 74 ? -21.781 -2.836 12.805 1 98.19 74 GLY A CA 1
ATOM 551 C C . GLY A 1 74 ? -20.609 -1.888 13.008 1 98.19 74 GLY A C 1
ATOM 552 O O . GLY A 1 74 ? -19.594 -2.27 13.57 1 98.19 74 GLY A O 1
ATOM 553 N N . ALA A 1 75 ? -20.75 -0.65 12.523 1 98.56 75 ALA A N 1
ATOM 554 C CA . ALA A 1 75 ? -19.688 0.336 12.594 1 98.56 75 ALA A CA 1
ATOM 555 C C . ALA A 1 75 ? -20.203 1.684 13.086 1 98.56 75 ALA A C 1
ATOM 557 O O . ALA A 1 75 ? -21.406 1.872 13.234 1 98.56 75 ALA A O 1
ATOM 558 N N . ASP A 1 76 ? -19.344 2.529 13.5 1 98.56 76 ASP A N 1
ATOM 559 C CA . ASP A 1 76 ? -19.672 3.912 13.828 1 98.56 76 ASP A CA 1
ATOM 560 C C . ASP A 1 76 ? -19.953 4.723 12.562 1 98.56 76 ASP A C 1
ATOM 562 O O . ASP A 1 76 ? -19.141 4.727 11.633 1 98.56 76 ASP A O 1
ATOM 566 N N . PRO A 1 77 ? -21.078 5.422 12.492 1 98.38 77 PRO A N 1
ATOM 567 C CA . PRO A 1 77 ? -21.484 6.086 11.258 1 98.38 77 PRO A CA 1
ATOM 568 C C . PRO A 1 77 ? -20.469 7.121 10.781 1 98.38 77 PRO A C 1
ATOM 570 O O . PRO A 1 77 ? -20.188 7.199 9.578 1 98.38 77 PRO A O 1
ATOM 573 N N . ASP A 1 78 ? -19.938 7.91 11.68 1 97.5 78 ASP A N 1
ATOM 574 C CA . ASP A 1 78 ? -18.984 8.938 11.289 1 97.5 78 ASP A CA 1
ATOM 575 C C . ASP A 1 78 ? -17.688 8.305 10.789 1 97.5 78 ASP A C 1
ATOM 577 O O . ASP A 1 78 ? -17.156 8.703 9.75 1 97.5 78 ASP A O 1
ATOM 581 N N . ALA A 1 79 ? -17.188 7.348 11.555 1 98.25 79 ALA A N 1
ATOM 582 C CA . ALA A 1 79 ? -15.945 6.664 11.18 1 98.25 79 ALA A CA 1
ATOM 583 C C . ALA A 1 79 ? -16.094 5.949 9.844 1 98.25 79 ALA A C 1
ATOM 585 O O . ALA A 1 79 ? -15.203 5.996 9 1 98.25 79 ALA A O 1
ATOM 586 N N . LEU A 1 80 ? -17.234 5.328 9.641 1 98.75 80 LEU A N 1
ATOM 587 C CA . LEU A 1 80 ? -17.484 4.633 8.391 1 98.75 80 LEU A CA 1
ATOM 588 C C . LEU A 1 80 ? -17.578 5.617 7.23 1 98.75 80 LEU A C 1
ATOM 590 O O . LEU A 1 80 ? -17.094 5.336 6.129 1 98.75 80 LEU A O 1
ATOM 594 N N . HIS A 1 81 ? -18.219 6.723 7.445 1 98.38 81 HIS A N 1
ATOM 595 C CA . HIS A 1 81 ? -18.312 7.75 6.41 1 98.38 81 HIS A CA 1
ATOM 596 C C . HIS A 1 81 ? -16.922 8.195 5.961 1 98.38 81 HIS A C 1
ATOM 598 O O . HIS A 1 81 ? -16.672 8.336 4.762 1 98.38 81 HIS A O 1
ATOM 604 N N . ARG A 1 82 ? -16.031 8.445 6.895 1 98 82 ARG A N 1
ATOM 605 C CA . ARG A 1 82 ? -14.68 8.891 6.598 1 98 82 ARG A CA 1
ATOM 606 C C . ARG A 1 82 ? -13.914 7.828 5.816 1 98 82 ARG A C 1
ATOM 608 O O . ARG A 1 82 ? -13.148 8.148 4.906 1 98 82 ARG A O 1
ATOM 615 N N . LEU A 1 83 ? -14.133 6.539 6.16 1 98.5 83 LEU A N 1
ATOM 616 C CA . LEU A 1 83 ? -13.555 5.43 5.41 1 98.5 83 LEU A CA 1
ATOM 617 C C . LEU A 1 83 ? -14.062 5.43 3.971 1 98.5 83 LEU A C 1
ATOM 619 O O . LEU A 1 83 ? -13.273 5.348 3.029 1 98.5 83 LEU A O 1
ATOM 623 N N . LEU A 1 84 ? -15.367 5.574 3.793 1 98.62 84 LEU A N 1
ATOM 624 C CA . LEU A 1 84 ? -15.992 5.52 2.475 1 98.62 84 LEU A CA 1
ATOM 625 C C . LEU A 1 84 ? -15.578 6.715 1.627 1 98.62 84 LEU A C 1
ATOM 627 O O . LEU A 1 84 ? -15.391 6.59 0.414 1 98.62 84 LEU A O 1
ATOM 631 N N . ARG A 1 85 ? -15.469 7.852 2.277 1 97.19 85 ARG A N 1
ATOM 632 C CA . ARG A 1 85 ? -15.047 9.062 1.583 1 97.19 85 ARG A CA 1
ATOM 633 C C . ARG A 1 85 ? -13.664 8.883 0.968 1 97.19 85 ARG A C 1
ATOM 635 O O . ARG A 1 85 ? -13.422 9.305 -0.167 1 97.19 85 ARG A O 1
ATOM 642 N N . LEU A 1 86 ? -12.734 8.273 1.703 1 96.88 86 LEU A N 1
ATOM 643 C CA . LEU A 1 86 ? -11.406 7.992 1.166 1 96.88 86 LEU A CA 1
ATOM 644 C C . LEU A 1 86 ? -11.484 7.004 0.006 1 96.88 86 LEU A C 1
ATOM 646 O O . LEU A 1 86 ? -10.906 7.242 -1.059 1 96.88 86 LEU A O 1
ATOM 650 N N . LEU A 1 87 ? -12.211 5.891 0.201 1 97.81 87 LEU A N 1
ATOM 651 C CA . LEU A 1 87 ? -12.258 4.828 -0.8 1 97.81 87 LEU A CA 1
ATOM 652 C C . LEU A 1 87 ? -12.945 5.312 -2.074 1 97.81 87 LEU A C 1
ATOM 654 O O . LEU A 1 87 ? -12.617 4.855 -3.172 1 97.81 87 LEU A O 1
ATOM 658 N N . ALA A 1 88 ? -13.828 6.293 -1.936 1 96.06 88 ALA A N 1
ATOM 659 C CA . ALA A 1 88 ? -14.5 6.875 -3.096 1 96.06 88 ALA A CA 1
ATOM 660 C C . ALA A 1 88 ? -13.531 7.68 -3.949 1 96.06 88 ALA A C 1
ATOM 662 O O . ALA A 1 88 ? -13.688 7.762 -5.172 1 96.06 88 ALA A O 1
ATOM 663 N N . THR A 1 89 ? -12.5 8.234 -3.314 1 92.12 89 THR A N 1
ATOM 664 C CA . THR A 1 89 ? -11.484 8.977 -4.051 1 92.12 89 THR A CA 1
ATOM 665 C C . THR A 1 89 ? -10.734 8.062 -5.02 1 92.12 89 THR A C 1
ATOM 667 O O . THR A 1 89 ? -10.273 8.508 -6.07 1 92.12 89 THR A O 1
ATOM 670 N N . TYR A 1 90 ? -10.648 6.812 -4.738 1 92.38 90 TYR A N 1
ATOM 671 C CA . TYR A 1 90 ? -9.961 5.832 -5.57 1 92.38 90 TYR A CA 1
ATOM 672 C C . TYR A 1 90 ? -10.93 5.137 -6.516 1 92.38 90 TYR A C 1
ATOM 674 O O . TYR A 1 90 ? -10.555 4.203 -7.227 1 92.38 90 TYR A O 1
ATOM 682 N N . GLY A 1 91 ? -12.203 5.52 -6.441 1 93.62 91 GLY A N 1
ATOM 683 C CA . GLY A 1 91 ? -13.211 4.938 -7.312 1 93.62 91 GLY A CA 1
ATOM 684 C C . GLY A 1 91 ? -13.688 3.574 -6.848 1 93.62 91 GLY A C 1
ATOM 685 O O . GLY A 1 91 ? -14.328 2.842 -7.609 1 93.62 91 GLY A O 1
ATOM 686 N N . ILE A 1 92 ? -13.375 3.178 -5.645 1 96.94 92 ILE A N 1
ATOM 687 C CA . ILE A 1 92 ? -13.797 1.876 -5.141 1 96.94 92 ILE A CA 1
ATOM 688 C C . ILE A 1 92 ? -15.281 1.909 -4.797 1 96.94 92 ILE A C 1
ATOM 690 O O . ILE A 1 92 ? -16.047 1.057 -5.25 1 96.94 92 ILE A O 1
ATOM 694 N N . PHE A 1 93 ? -15.688 2.869 -4.039 1 98 93 PHE A N 1
ATOM 695 C CA . PHE A 1 93 ? -17.094 3.236 -3.877 1 98 93 PHE A CA 1
ATOM 696 C C . PHE A 1 93 ? -17.375 4.582 -4.527 1 98 93 PHE A C 1
ATOM 698 O O . PHE A 1 93 ? -16.469 5.219 -5.074 1 98 93 PHE A O 1
ATOM 705 N N . THR A 1 94 ? -18.625 4.961 -4.594 1 97.56 94 THR A N 1
ATOM 706 C CA . THR A 1 94 ? -18.969 6.277 -5.125 1 97.56 94 THR A CA 1
ATOM 707 C C . THR A 1 94 ? -20 6.965 -4.238 1 97.56 94 THR A C 1
ATOM 709 O O . THR A 1 94 ? -20.938 6.32 -3.76 1 97.56 94 THR A O 1
ATOM 712 N N . GLU A 1 95 ? -19.656 8.141 -3.906 1 97.56 95 GLU A N 1
ATOM 713 C CA . GLU A 1 95 ? -20.625 8.992 -3.225 1 97.56 95 GLU A CA 1
ATOM 714 C C . GLU A 1 95 ? -21.5 9.742 -4.223 1 97.56 95 GLU A C 1
ATOM 716 O O . GLU A 1 95 ? -21 10.32 -5.191 1 97.56 95 GLU A O 1
ATOM 721 N N . ARG A 1 96 ? -22.75 9.688 -3.98 1 97.19 96 ARG A N 1
ATOM 722 C CA . ARG A 1 96 ? -23.703 10.406 -4.812 1 97.19 96 ARG A CA 1
ATOM 723 C C . ARG A 1 96 ? -23.984 11.797 -4.246 1 97.19 96 ARG A C 1
ATOM 725 O O . ARG A 1 96 ? -23.641 12.086 -3.1 1 97.19 96 ARG A O 1
ATOM 732 N N . LYS A 1 97 ? -24.609 12.625 -5.051 1 95 97 LYS A N 1
ATOM 733 C CA . LYS A 1 97 ? -24.891 14.008 -4.668 1 95 97 LYS A CA 1
ATOM 734 C C . LYS A 1 97 ? -25.812 14.062 -3.443 1 95 97 LYS A C 1
ATOM 736 O O . LYS A 1 97 ? -25.734 15 -2.65 1 95 97 LYS A O 1
ATOM 741 N N . ASP A 1 98 ? -26.562 13.031 -3.289 1 96.12 98 ASP A N 1
ATOM 742 C CA . ASP A 1 98 ? -27.516 13.008 -2.174 1 96.12 98 ASP A CA 1
ATOM 743 C C . ASP A 1 98 ? -26.859 12.461 -0.912 1 96.12 98 ASP A C 1
ATOM 745 O O . ASP A 1 98 ? -27.531 12.219 0.092 1 96.12 98 ASP A O 1
ATOM 749 N N . GLY A 1 99 ? -25.594 12.172 -0.971 1 95.75 99 GLY A N 1
ATOM 750 C CA . GLY A 1 99 ? -24.859 11.75 0.207 1 95.75 99 GLY A CA 1
ATOM 751 C C . GLY A 1 99 ? -24.828 10.242 0.378 1 95.75 99 GLY A C 1
ATOM 752 O O . GLY A 1 99 ? -24.141 9.727 1.253 1 95.75 99 GLY A O 1
ATOM 753 N N . ARG A 1 100 ? -25.609 9.539 -0.47 1 98.25 100 ARG A N 1
ATOM 754 C CA . ARG A 1 100 ? -25.609 8.078 -0.409 1 98.25 100 ARG A CA 1
ATOM 755 C C . ARG A 1 100 ? -24.406 7.5 -1.139 1 98.25 100 ARG A C 1
ATOM 757 O O . ARG A 1 100 ? -23.906 8.102 -2.096 1 98.25 100 ARG A O 1
ATOM 764 N N . PHE A 1 101 ? -23.922 6.406 -0.652 1 98.69 101 PHE A N 1
ATOM 765 C CA . PHE A 1 101 ? -22.828 5.688 -1.299 1 98.69 101 PHE A CA 1
ATOM 766 C C . PHE A 1 101 ? -23.359 4.488 -2.074 1 98.69 101 PHE A C 1
ATOM 768 O O . PHE A 1 101 ? -24.375 3.891 -1.692 1 98.69 101 PHE A O 1
ATOM 775 N N . ALA A 1 102 ? -22.672 4.18 -3.154 1 98.5 102 ALA A N 1
ATOM 776 C CA . ALA A 1 102 ? -23.094 3.078 -4.02 1 98.5 102 ALA A CA 1
ATOM 777 C C . ALA A 1 102 ? -21.906 2.209 -4.41 1 98.5 102 ALA A C 1
ATOM 779 O O . ALA A 1 102 ? -20.75 2.619 -4.258 1 98.5 102 ALA A O 1
ATOM 780 N N . LEU A 1 103 ? -22.25 0.993 -4.941 1 97.5 103 LEU A N 1
ATOM 781 C CA . LEU A 1 103 ? -21.234 0.081 -5.465 1 97.5 103 LEU A CA 1
ATOM 782 C C . LEU A 1 103 ? -20.703 0.576 -6.805 1 97.5 103 LEU A C 1
ATOM 78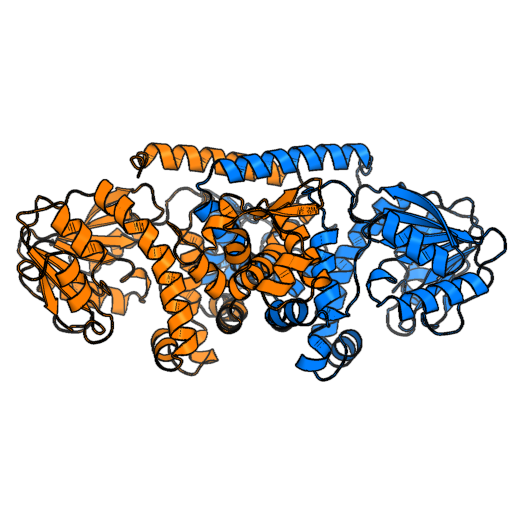4 O O . LEU A 1 103 ? -21.453 1.122 -7.617 1 97.5 103 LEU A O 1
ATOM 788 N N . THR A 1 104 ? -19.484 0.513 -6.938 1 96.62 104 THR A N 1
ATOM 789 C CA . THR A 1 104 ? -18.828 0.573 -8.234 1 96.62 104 THR A CA 1
ATOM 790 C C . THR A 1 104 ? -18.422 -0.822 -8.703 1 96.62 104 THR A C 1
ATOM 792 O O . THR A 1 104 ? -18.547 -1.793 -7.957 1 96.62 104 THR A O 1
ATOM 795 N N . PRO A 1 105 ? -17.984 -0.968 -9.922 1 94.38 105 PRO A N 1
ATOM 796 C CA . PRO A 1 105 ? -17.469 -2.271 -10.359 1 94.38 105 PRO A CA 1
ATOM 797 C C . PRO A 1 105 ? -16.328 -2.781 -9.492 1 94.38 105 PRO A C 1
ATOM 799 O O . PRO A 1 105 ? -16.25 -3.979 -9.211 1 94.38 105 PRO A O 1
ATOM 802 N N . MET A 1 106 ? -15.469 -1.938 -8.969 1 95.25 106 MET A N 1
ATOM 803 C CA . MET A 1 106 ? -14.391 -2.352 -8.07 1 95.25 106 MET A CA 1
ATOM 804 C C . MET A 1 106 ? -14.945 -2.818 -6.734 1 95.25 106 MET A C 1
ATOM 806 O O . MET A 1 106 ? -14.516 -3.842 -6.199 1 95.25 106 MET A O 1
ATOM 810 N N . ALA A 1 107 ? -15.898 -2.066 -6.246 1 97.44 107 ALA A N 1
ATOM 811 C CA . ALA A 1 107 ? -16.484 -2.449 -4.961 1 97.44 107 ALA A CA 1
ATOM 812 C C . ALA A 1 107 ? -17.203 -3.791 -5.066 1 97.44 107 ALA A C 1
ATOM 814 O O . ALA A 1 107 ? -17.219 -4.566 -4.105 1 97.44 107 ALA A O 1
ATOM 815 N N . ARG A 1 108 ? -17.781 -4.074 -6.195 1 97.19 108 ARG A N 1
ATOM 816 C CA . ARG A 1 108 ? -18.453 -5.355 -6.398 1 97.19 108 ARG A CA 1
ATOM 817 C C . ARG A 1 108 ? -17.469 -6.512 -6.258 1 97.19 108 ARG A C 1
ATOM 819 O O . ARG A 1 108 ? -17.844 -7.598 -5.809 1 97.19 108 ARG A O 1
ATOM 826 N N . ALA A 1 109 ? -16.203 -6.27 -6.574 1 95.56 109 ALA A N 1
ATOM 827 C CA . ALA A 1 109 ? -15.172 -7.297 -6.469 1 95.56 109 ALA A CA 1
ATOM 828 C C . ALA A 1 109 ? -14.828 -7.582 -5.012 1 95.56 109 ALA A C 1
ATOM 830 O O . ALA A 1 109 ? -14.125 -8.555 -4.711 1 95.56 109 ALA A O 1
ATOM 831 N N . LEU A 1 110 ? -15.375 -6.797 -4.074 1 97.69 110 LEU A N 1
ATOM 832 C CA . LEU A 1 110 ? -15.156 -7.035 -2.652 1 97.69 110 LEU A CA 1
ATOM 833 C C . LEU A 1 110 ? -16.25 -7.934 -2.078 1 97.69 110 LEU A C 1
ATOM 835 O O . LEU A 1 110 ? -16.203 -8.305 -0.904 1 97.69 110 LEU A O 1
ATOM 839 N N . ILE A 1 111 ? -17.219 -8.211 -2.895 1 97.38 111 ILE A N 1
ATOM 840 C CA . ILE A 1 111 ? -18.266 -9.156 -2.488 1 97.38 111 ILE A CA 1
ATOM 841 C C . ILE A 1 111 ? -17.734 -10.586 -2.613 1 97.38 111 ILE A C 1
ATOM 843 O O . ILE A 1 111 ? -17.188 -10.969 -3.656 1 97.38 111 ILE A O 1
ATOM 847 N N . GLU A 1 112 ? -17.844 -11.391 -1.581 1 94.38 112 GLU A N 1
ATOM 848 C CA . GLU A 1 112 ? -17.203 -12.695 -1.452 1 94.38 112 GLU A CA 1
ATOM 849 C C . GLU A 1 112 ? -17.625 -13.625 -2.592 1 94.38 112 GLU A C 1
ATOM 851 O O . GLU A 1 112 ? -16.781 -14.32 -3.164 1 94.38 112 GLU A O 1
ATOM 856 N N . ASP A 1 113 ? -18.844 -13.617 -3.012 1 91.19 113 ASP A N 1
ATOM 857 C CA . ASP A 1 113 ? -19.359 -14.57 -3.984 1 91.19 113 ASP A CA 1
ATOM 858 C C . ASP A 1 113 ? -19.406 -13.961 -5.383 1 91.19 113 ASP A C 1
ATOM 860 O O . ASP A 1 113 ? -20.016 -14.531 -6.293 1 91.19 113 ASP A O 1
ATOM 864 N N . ALA A 1 114 ? -18.844 -12.797 -5.562 1 92.06 114 ALA A N 1
ATOM 865 C CA . ALA A 1 114 ? -18.859 -12.156 -6.879 1 92.06 114 ALA A CA 1
ATOM 866 C C . ALA A 1 114 ? -17.891 -12.852 -7.828 1 92.06 114 ALA A C 1
ATOM 868 O O . ALA A 1 114 ? -16.938 -13.5 -7.391 1 92.06 114 ALA A O 1
ATOM 869 N N . PRO A 1 115 ? -18.219 -12.828 -9.102 1 86 115 PRO A N 1
ATOM 870 C CA . PRO A 1 115 ? -17.219 -13.297 -10.062 1 86 115 PRO A CA 1
ATOM 871 C C . PRO A 1 115 ? -15.875 -12.586 -9.922 1 86 115 PRO A C 1
ATOM 873 O O . PRO A 1 115 ? -15.836 -11.359 -9.789 1 86 115 PRO A O 1
ATOM 876 N N . MET A 1 116 ? -14.805 -13.359 -9.852 1 87.69 116 MET A N 1
ATOM 877 C CA . MET A 1 116 ? -13.453 -12.82 -9.688 1 87.69 116 MET A CA 1
ATOM 878 C C . MET A 1 116 ? -13.352 -11.977 -8.422 1 87.69 116 MET A C 1
ATOM 880 O O . MET A 1 116 ? -12.836 -10.859 -8.461 1 87.69 116 MET A O 1
ATOM 884 N N . SER A 1 117 ? -13.984 -12.469 -7.434 1 94.06 117 SER A N 1
ATOM 885 C CA . SER A 1 117 ? -13.977 -11.781 -6.145 1 94.06 117 SER A CA 1
ATOM 886 C C . SER A 1 117 ? -12.555 -11.562 -5.645 1 94.06 117 SER A C 1
ATOM 888 O O . SER A 1 117 ? -11.703 -12.445 -5.77 1 94.06 117 SER A O 1
ATOM 890 N N . MET A 1 118 ? -12.344 -10.344 -5.137 1 95.19 118 MET A N 1
ATOM 891 C CA . MET A 1 118 ? -11.07 -10 -4.508 1 95.19 118 MET A CA 1
ATOM 892 C C . MET A 1 118 ? -11.219 -9.883 -2.994 1 95.19 118 MET A C 1
ATOM 894 O O . MET A 1 118 ? -10.328 -9.391 -2.311 1 95.19 118 MET A O 1
ATOM 898 N N . TYR A 1 119 ? -12.375 -10.391 -2.498 1 96.62 119 TYR A N 1
ATOM 899 C CA . TYR A 1 119 ? -12.664 -10.344 -1.069 1 96.62 119 TYR A CA 1
ATOM 900 C C . TYR A 1 119 ? -11.578 -11.055 -0.27 1 96.62 119 TYR A C 1
ATOM 902 O O . TYR A 1 119 ? -11.031 -10.492 0.681 1 96.62 119 TYR A O 1
ATOM 910 N N . GLY A 1 120 ? -11.188 -12.242 -0.644 1 96 120 GLY A N 1
ATOM 911 C CA . GLY A 1 120 ? -10.195 -13.031 0.076 1 96 120 GLY A CA 1
ATOM 912 C C . GLY A 1 120 ? -8.828 -12.383 0.096 1 96 120 GLY A C 1
ATOM 913 O O . GLY A 1 120 ? -8.18 -12.328 1.143 1 96 120 GLY A O 1
ATOM 914 N N . ILE A 1 121 ? -8.406 -11.891 -1.053 1 96.06 121 ILE A N 1
ATOM 915 C CA . ILE A 1 121 ? -7.066 -11.312 -1.125 1 96.06 121 ILE A CA 1
ATOM 916 C C . ILE A 1 121 ? -7.031 -9.992 -0.371 1 96.06 121 ILE A C 1
ATOM 918 O O . ILE A 1 121 ? -6.016 -9.633 0.228 1 96.06 121 ILE A O 1
ATOM 922 N N . ALA A 1 122 ? -8.117 -9.227 -0.388 1 97.69 122 ALA A N 1
ATOM 923 C CA . ALA A 1 122 ? -8.203 -7.996 0.397 1 97.69 122 ALA A CA 1
ATOM 924 C C . ALA A 1 122 ? -8.047 -8.289 1.887 1 97.69 122 ALA A C 1
ATOM 926 O O . ALA A 1 122 ? -7.332 -7.566 2.594 1 97.69 122 ALA A O 1
ATOM 927 N N . ARG A 1 123 ? -8.656 -9.336 2.348 1 97.38 123 ARG A N 1
ATOM 928 C CA . ARG A 1 123 ? -8.547 -9.727 3.75 1 97.38 123 ARG A CA 1
ATOM 929 C C . ARG A 1 123 ? -7.137 -10.188 4.086 1 97.38 123 ARG A C 1
ATOM 931 O O . ARG A 1 123 ? -6.613 -9.875 5.156 1 97.38 123 ARG A O 1
ATOM 938 N N . LEU A 1 124 ? -6.559 -10.875 3.203 1 96.94 124 LEU A N 1
ATOM 939 C CA . LEU A 1 124 ? -5.219 -11.391 3.445 1 96.94 124 LEU A CA 1
ATOM 940 C C . LEU A 1 124 ? -4.199 -10.258 3.512 1 96.94 124 LEU A C 1
ATOM 942 O O . LEU A 1 124 ? -3.377 -10.211 4.426 1 96.94 124 LEU A O 1
ATOM 946 N N . MET A 1 125 ? -4.277 -9.344 2.561 1 96.38 125 MET A N 1
ATOM 947 C CA . MET A 1 125 ? -3.258 -8.312 2.402 1 96.38 125 MET A CA 1
ATOM 948 C C . MET A 1 125 ? -3.281 -7.336 3.574 1 96.38 125 MET A C 1
ATOM 950 O O . MET A 1 125 ? -2.275 -6.688 3.871 1 96.38 125 MET A O 1
ATOM 954 N N . GLY A 1 126 ? -4.414 -7.211 4.191 1 96 126 GLY A N 1
ATOM 955 C CA . GLY A 1 126 ? -4.512 -6.297 5.316 1 96 126 GLY A CA 1
ATOM 956 C C . GLY A 1 126 ? -4.418 -6.988 6.66 1 96 126 GLY A C 1
ATOM 957 O O . GLY A 1 126 ? -4.41 -6.332 7.703 1 96 126 GLY A O 1
ATOM 958 N N . HIS A 1 127 ? -4.285 -8.32 6.652 1 96.94 127 HIS A N 1
ATOM 959 C CA . HIS A 1 127 ? -4.285 -9.094 7.891 1 96.94 127 HIS A CA 1
ATOM 960 C C . HIS A 1 127 ? -3.049 -8.789 8.727 1 96.94 127 HIS A C 1
ATOM 962 O O . HIS A 1 127 ? -1.942 -8.68 8.195 1 96.94 127 HIS A O 1
ATOM 968 N N . PRO A 1 128 ? -3.205 -8.688 10.062 1 94.75 128 PRO A N 1
ATOM 969 C CA . PRO A 1 128 ? -2.074 -8.32 10.922 1 94.75 128 PRO A CA 1
ATOM 970 C C . PRO A 1 128 ? -0.911 -9.305 10.812 1 94.75 128 PRO A C 1
ATOM 972 O O . PRO A 1 128 ? 0.252 -8.891 10.828 1 94.75 128 PRO A O 1
ATOM 975 N N . ILE A 1 129 ? -1.182 -10.562 10.68 1 95.31 129 ILE A N 1
ATOM 976 C CA . ILE A 1 129 ? -0.118 -11.555 10.586 1 95.31 129 ILE A CA 1
ATOM 977 C C . ILE A 1 129 ? 0.642 -11.375 9.273 1 95.31 129 ILE A C 1
ATOM 979 O O . ILE A 1 129 ? 1.872 -11.461 9.25 1 95.31 129 ILE A O 1
ATOM 983 N N . HIS A 1 130 ? -0.095 -11.172 8.195 1 96.19 130 HIS A N 1
ATOM 984 C CA . HIS A 1 130 ? 0.54 -10.922 6.906 1 96.19 130 HIS A CA 1
ATOM 985 C C . HIS A 1 130 ? 1.431 -9.688 6.953 1 96.19 130 HIS A C 1
ATOM 987 O O . HIS A 1 130 ? 2.549 -9.703 6.434 1 96.19 130 HIS A O 1
ATOM 993 N N . TRP A 1 131 ? 0.96 -8.625 7.578 1 95.94 131 TRP A N 1
ATOM 994 C CA . TRP A 1 131 ? 1.735 -7.391 7.703 1 95.94 131 TRP A CA 1
ATOM 995 C C . TRP A 1 131 ? 2.979 -7.613 8.562 1 95.94 131 TRP A C 1
ATOM 997 O O . TRP A 1 131 ? 4.043 -7.059 8.273 1 95.94 131 TRP A O 1
ATOM 1007 N N . GLU A 1 132 ? 2.793 -8.383 9.594 1 95.31 132 GLU A N 1
ATOM 1008 C CA . GLU A 1 132 ? 3.963 -8.711 10.398 1 95.31 132 GLU A CA 1
ATOM 1009 C C . GLU A 1 132 ? 5.02 -9.438 9.57 1 95.31 132 GLU A C 1
ATOM 1011 O O . GLU A 1 132 ? 6.215 -9.148 9.688 1 95.31 132 GLU A O 1
ATOM 1016 N N . ASP A 1 133 ? 4.609 -10.367 8.766 1 95.38 133 ASP A N 1
ATOM 1017 C CA . ASP A 1 133 ? 5.543 -11.078 7.891 1 95.38 133 ASP A CA 1
ATOM 1018 C C . ASP A 1 133 ? 6.305 -10.102 6.992 1 95.38 133 ASP A C 1
ATOM 1020 O O . ASP A 1 133 ? 7.535 -10.141 6.93 1 95.38 133 ASP A O 1
ATOM 1024 N N . TRP A 1 134 ? 5.609 -9.258 6.348 1 96.25 134 TRP A N 1
ATOM 1025 C CA . TRP A 1 134 ? 6.211 -8.336 5.395 1 96.25 134 TRP A CA 1
ATOM 1026 C C . TRP A 1 134 ? 7.078 -7.305 6.105 1 96.25 134 TRP A C 1
ATOM 1028 O O . TRP A 1 134 ? 8.008 -6.754 5.52 1 96.25 134 TRP A O 1
ATOM 1038 N N . GLY A 1 135 ? 6.738 -7.062 7.41 1 94.75 135 GLY A N 1
ATOM 1039 C CA . GLY A 1 135 ? 7.582 -6.188 8.211 1 94.75 135 GLY A CA 1
ATOM 1040 C C . GLY A 1 135 ? 8.992 -6.711 8.367 1 94.75 135 GLY A C 1
ATOM 1041 O O . GLY A 1 135 ? 9.898 -5.969 8.766 1 94.75 135 GLY A O 1
ATOM 1042 N N . HIS A 1 136 ? 9.219 -7.957 7.996 1 95.19 136 HIS A N 1
ATOM 1043 C CA . HIS A 1 136 ? 10.531 -8.578 8.133 1 95.19 136 HIS A CA 1
ATOM 1044 C C . HIS A 1 136 ? 11.203 -8.75 6.777 1 95.19 136 HIS A C 1
ATOM 1046 O O . HIS A 1 136 ? 12.195 -9.469 6.66 1 95.19 136 HIS A O 1
ATOM 1052 N N . LEU A 1 137 ? 10.688 -8.078 5.793 1 97.12 137 LEU A N 1
ATOM 1053 C CA . LEU A 1 137 ? 11.289 -8.125 4.465 1 97.12 137 LEU A CA 1
ATOM 1054 C C . LEU A 1 137 ? 12.711 -7.586 4.492 1 97.12 137 LEU A C 1
ATOM 1056 O O . LEU A 1 137 ? 13.578 -8.062 3.756 1 97.12 137 LEU A O 1
ATOM 1060 N N . VAL A 1 138 ? 13.008 -6.602 5.352 1 97.12 138 VAL A N 1
ATOM 1061 C CA . VAL A 1 138 ? 14.344 -6.023 5.441 1 97.12 138 VAL A CA 1
ATOM 1062 C C . VAL A 1 138 ? 15.352 -7.105 5.82 1 97.12 138 VAL A C 1
ATOM 1064 O O . VAL A 1 138 ? 16.453 -7.168 5.258 1 97.12 138 VAL A O 1
ATOM 1067 N N . ASP A 1 139 ? 14.977 -7.949 6.73 1 96.69 139 ASP A N 1
ATOM 1068 C CA . ASP A 1 139 ? 15.852 -9.039 7.141 1 96.69 139 ASP A CA 1
ATOM 1069 C C . ASP A 1 139 ? 16.078 -10.023 5.996 1 96.69 139 ASP A C 1
ATOM 1071 O O . ASP A 1 139 ? 17.188 -10.531 5.805 1 96.69 139 ASP A O 1
ATOM 1075 N N . ALA A 1 140 ? 15 -10.32 5.281 1 97.38 140 ALA A N 1
ATOM 1076 C CA . ALA A 1 140 ? 15.109 -11.227 4.145 1 97.38 140 ALA A CA 1
ATOM 1077 C C . ALA A 1 140 ? 16.047 -10.664 3.082 1 97.38 140 ALA A C 1
ATOM 1079 O O . ALA A 1 140 ? 16.844 -11.406 2.498 1 97.38 140 ALA A O 1
ATOM 1080 N N . VAL A 1 141 ? 15.992 -9.367 2.824 1 98.38 141 VAL A N 1
ATOM 1081 C CA . VAL A 1 141 ? 16.828 -8.75 1.806 1 98.38 141 VAL A CA 1
ATOM 1082 C C . VAL A 1 141 ? 18.281 -8.68 2.293 1 98.38 141 VAL A C 1
ATOM 1084 O O . VAL A 1 141 ? 19.203 -8.875 1.512 1 98.38 141 VAL A O 1
ATOM 1087 N N . ARG A 1 142 ? 18.484 -8.453 3.604 1 98.06 142 ARG A N 1
ATOM 1088 C CA . ARG A 1 142 ? 19.828 -8.398 4.18 1 98.06 142 ARG A CA 1
ATOM 1089 C C . ARG A 1 142 ? 20.516 -9.758 4.098 1 98.06 142 ARG A C 1
ATOM 1091 O O . ARG A 1 142 ? 21.703 -9.844 3.76 1 98.06 142 ARG A O 1
ATOM 1098 N N . THR A 1 143 ? 19.766 -10.812 4.34 1 97.12 143 THR A N 1
ATOM 1099 C CA . THR A 1 143 ? 20.406 -12.109 4.578 1 97.12 143 THR A CA 1
ATOM 1100 C C . THR A 1 143 ? 20.266 -13.016 3.355 1 97.12 143 THR A C 1
ATOM 1102 O O . THR A 1 143 ? 21.031 -13.969 3.195 1 97.12 143 THR A O 1
ATOM 1105 N N . GLY A 1 144 ? 19.219 -12.758 2.578 1 96.38 144 GLY A N 1
ATOM 1106 C CA . GLY A 1 144 ? 18.922 -13.648 1.465 1 96.38 144 GLY A CA 1
ATOM 1107 C C . GLY A 1 144 ? 18.125 -14.867 1.875 1 96.38 144 GLY A C 1
ATOM 1108 O O . GLY A 1 144 ? 17.844 -15.742 1.05 1 96.38 144 GLY A O 1
ATOM 1109 N N . GLU A 1 145 ? 17.719 -14.891 3.127 1 95.56 145 GLU A N 1
ATOM 1110 C CA . GLU A 1 145 ? 16.969 -16.016 3.662 1 95.56 145 GLU A CA 1
ATOM 1111 C C . GLU A 1 145 ? 15.539 -15.617 4.012 1 95.56 145 GLU A C 1
ATOM 1113 O O . GLU A 1 145 ? 15.281 -14.469 4.387 1 95.56 145 GLU A O 1
ATOM 1118 N N . PRO A 1 146 ? 14.633 -16.609 3.881 1 95.31 146 PRO A N 1
ATOM 1119 C CA . PRO A 1 146 ? 13.289 -16.297 4.355 1 95.31 146 PRO A CA 1
ATOM 1120 C C . PRO A 1 146 ? 13.25 -15.93 5.836 1 95.31 146 PRO A C 1
ATOM 1122 O O . PRO A 1 146 ? 13.969 -16.531 6.641 1 95.31 146 PRO A O 1
ATOM 1125 N N . SER A 1 147 ? 12.398 -15.07 6.223 1 93 147 SER A N 1
ATOM 1126 C CA . SER A 1 147 ? 12.414 -14.516 7.574 1 93 147 SER A CA 1
ATOM 1127 C C . SER A 1 147 ? 11.508 -15.305 8.508 1 93 147 SER A C 1
ATOM 1129 O O . SER A 1 147 ? 11.648 -15.242 9.727 1 93 147 SER A O 1
ATOM 1131 N N . LEU A 1 148 ? 10.641 -16.094 7.98 1 91.44 148 LEU A N 1
ATOM 1132 C CA . LEU A 1 148 ? 9.57 -16.688 8.781 1 91.44 148 LEU A CA 1
ATOM 1133 C C . LEU A 1 148 ? 10.125 -17.734 9.742 1 91.44 148 LEU A C 1
ATOM 1135 O O . LEU A 1 148 ? 9.703 -17.812 10.898 1 91.44 148 LEU A O 1
ATOM 1139 N N . PRO A 1 149 ? 11.086 -18.547 9.25 1 91.62 149 PRO A N 1
ATOM 1140 C CA . PRO A 1 149 ? 11.617 -19.516 10.211 1 91.62 149 PRO A CA 1
ATOM 1141 C C . PRO A 1 149 ? 12.234 -18.844 11.438 1 91.62 149 PRO A C 1
ATOM 1143 O O . PRO A 1 149 ? 12.055 -19.328 12.562 1 91.62 149 PRO A O 1
ATOM 1146 N N . LYS A 1 150 ? 12.859 -17.812 11.289 1 91.56 150 LYS A N 1
ATOM 1147 C CA . LYS A 1 150 ? 13.414 -17.078 12.414 1 91.56 150 LYS A CA 1
ATOM 1148 C C . LYS A 1 150 ? 12.32 -16.391 13.219 1 91.56 150 LYS A C 1
ATOM 1150 O O . LYS A 1 150 ? 12.352 -16.391 14.453 1 91.56 150 LYS A O 1
ATOM 1155 N N . LEU A 1 151 ? 11.398 -15.844 12.523 1 92.38 151 LEU A N 1
ATOM 1156 C CA . LEU A 1 151 ? 10.336 -15.078 13.148 1 92.38 151 LEU A CA 1
ATOM 1157 C C . LEU A 1 151 ? 9.383 -15.992 13.914 1 92.38 151 LEU A C 1
ATOM 1159 O O . LEU A 1 151 ? 8.914 -15.641 15 1 92.38 151 LEU A O 1
ATOM 1163 N N . ARG A 1 152 ? 9.094 -17.172 13.344 1 94.75 152 ARG A N 1
ATOM 1164 C CA . ARG A 1 152 ? 8.008 -18 13.859 1 94.75 152 ARG A CA 1
ATOM 1165 C C . ARG A 1 152 ? 8.539 -19.297 14.469 1 94.75 152 ARG A C 1
ATOM 1167 O O . ARG A 1 152 ? 7.793 -20.031 15.117 1 94.75 152 ARG A O 1
ATOM 1174 N N . GLY A 1 153 ? 9.766 -19.625 14.234 1 94.38 153 GLY A N 1
ATOM 1175 C CA . GLY A 1 153 ? 10.344 -20.875 14.695 1 94.38 153 GLY A CA 1
ATOM 1176 C C . GLY A 1 153 ? 9.969 -22.062 13.836 1 94.38 153 GLY A C 1
ATOM 1177 O O . GLY A 1 153 ? 10.219 -23.203 14.211 1 94.38 153 GLY A O 1
ATOM 1178 N N . MET A 1 154 ? 9.273 -21.828 12.703 1 93.94 154 MET A N 1
ATOM 1179 C CA . MET A 1 154 ? 8.867 -22.844 11.75 1 93.94 154 MET A CA 1
ATOM 1180 C C . MET A 1 154 ? 8.68 -22.25 10.359 1 93.94 154 MET A C 1
ATOM 1182 O O . MET A 1 154 ? 8.664 -21.031 10.195 1 93.94 154 MET A O 1
ATOM 1186 N N . GLY A 1 155 ? 8.547 -23.094 9.383 1 92.31 155 GLY A N 1
ATOM 1187 C CA . GLY A 1 155 ? 8.359 -22.641 8.016 1 92.31 155 GLY A CA 1
ATOM 1188 C C . GLY A 1 155 ? 6.965 -22.109 7.75 1 92.31 155 GLY A C 1
ATOM 1189 O O . GLY A 1 155 ? 6.055 -22.312 8.555 1 92.31 155 GLY A O 1
ATOM 1190 N N . ALA A 1 156 ? 6.836 -21.469 6.656 1 92.31 156 ALA A N 1
ATOM 1191 C CA . ALA A 1 156 ? 5.586 -20.797 6.305 1 92.31 156 ALA A CA 1
ATOM 1192 C C . ALA A 1 156 ? 4.43 -21.797 6.234 1 92.31 156 ALA A C 1
ATOM 1194 O O . ALA A 1 156 ? 3.369 -21.562 6.816 1 92.31 156 ALA A O 1
ATOM 1195 N N . PHE A 1 157 ? 4.617 -22.891 5.547 1 87.94 157 PHE A N 1
ATOM 1196 C CA . PHE A 1 157 ? 3.545 -23.859 5.371 1 87.94 157 PHE A CA 1
ATOM 1197 C C . PHE A 1 157 ? 3.164 -24.484 6.707 1 87.94 157 PHE A C 1
ATOM 1199 O O . PHE A 1 157 ? 1.979 -24.688 6.992 1 87.94 157 PHE A O 1
ATOM 1206 N N . GLU A 1 158 ? 4.141 -24.828 7.508 1 91.44 158 GLU A N 1
ATOM 1207 C CA . GLU A 1 158 ? 3.881 -25.359 8.844 1 91.44 158 GLU A CA 1
ATOM 1208 C C . GLU A 1 158 ? 3.102 -24.344 9.695 1 91.44 158 GLU A C 1
ATOM 1210 O O . GLU A 1 158 ? 2.195 -24.734 10.438 1 91.44 158 GLU A O 1
ATOM 1215 N N . TYR A 1 159 ? 3.475 -23.125 9.602 1 94.81 159 TYR A N 1
ATOM 1216 C CA . TYR A 1 159 ? 2.797 -22.078 10.359 1 94.81 159 TYR A CA 1
ATOM 1217 C C . TYR A 1 159 ? 1.336 -21.953 9.945 1 94.81 159 TYR A C 1
ATOM 1219 O O . TYR A 1 159 ? 0.454 -21.797 10.797 1 94.81 159 TYR A O 1
ATOM 1227 N N . LEU A 1 160 ? 1.07 -22.016 8.617 1 92.56 160 LEU A N 1
ATOM 1228 C CA . LEU A 1 160 ? -0.295 -21.938 8.117 1 92.56 160 LEU A CA 1
ATOM 1229 C C . LEU A 1 160 ? -1.13 -23.109 8.609 1 92.56 160 LEU A C 1
ATOM 1231 O O . LEU A 1 160 ? -2.314 -22.953 8.914 1 92.56 160 LEU A O 1
ATOM 1235 N N . GLU A 1 161 ? -0.524 -24.266 8.703 1 89.44 161 GLU A N 1
ATOM 1236 C CA . GLU A 1 161 ? -1.212 -25.438 9.211 1 89.44 161 GLU A CA 1
ATOM 1237 C C . GLU A 1 161 ? -1.467 -25.344 10.711 1 89.44 161 GLU A C 1
ATOM 1239 O O . GLU A 1 161 ? -2.521 -25.75 11.195 1 89.44 161 GLU A O 1
ATOM 1244 N N . ALA A 1 162 ? -0.51 -24.797 11.398 1 93.56 162 ALA A N 1
ATOM 1245 C CA . ALA A 1 162 ? -0.585 -24.703 12.859 1 93.56 162 ALA A CA 1
ATOM 1246 C C . ALA A 1 162 ? -1.561 -23.609 13.289 1 93.56 162 ALA A C 1
ATOM 1248 O O . ALA A 1 162 ? -2.08 -23.641 14.406 1 93.56 162 ALA A O 1
ATOM 1249 N N . ASN A 1 163 ? -1.774 -22.656 12.461 1 95.06 163 ASN A N 1
ATOM 1250 C CA . ASN A 1 163 ? -2.697 -21.562 12.719 1 95.06 163 ASN A CA 1
ATOM 1251 C C . ASN A 1 163 ? -3.891 -21.594 11.766 1 95.06 163 ASN A C 1
ATOM 1253 O O . ASN A 1 163 ? -3.939 -20.828 10.797 1 95.06 163 ASN A O 1
ATOM 1257 N N . ALA A 1 164 ? -4.879 -22.312 12.125 1 92.44 164 ALA A N 1
ATOM 1258 C CA . ALA A 1 164 ? -5.992 -22.641 11.25 1 92.44 164 ALA A CA 1
ATOM 1259 C C . ALA A 1 164 ? -6.73 -21.391 10.789 1 92.44 164 ALA A C 1
ATOM 1261 O O . ALA A 1 164 ? -7.152 -21.297 9.641 1 92.44 164 ALA A O 1
ATOM 1262 N N . GLU A 1 165 ? -6.875 -20.484 11.703 1 94.75 165 GLU A N 1
ATOM 1263 C CA . GLU A 1 165 ? -7.617 -19.281 11.375 1 94.75 165 GLU A CA 1
ATOM 1264 C C . GLU A 1 165 ? -6.902 -18.469 10.297 1 94.75 165 GLU A C 1
ATOM 1266 O O . GLU A 1 165 ? -7.496 -18.109 9.273 1 94.75 165 GLU A O 1
ATOM 1271 N N . TYR A 1 166 ? -5.68 -18.203 10.539 1 95.69 166 TYR A N 1
ATOM 1272 C CA . TYR A 1 166 ? -4.914 -17.469 9.539 1 95.69 166 TYR A CA 1
ATOM 1273 C C . TYR A 1 166 ? -4.711 -18.297 8.281 1 95.69 166 TYR A C 1
ATOM 1275 O O . TYR A 1 166 ? -4.727 -17.766 7.168 1 95.69 166 TYR A O 1
ATOM 1283 N N . GLY A 1 167 ? -4.473 -19.578 8.484 1 94.5 167 GLY A N 1
ATOM 1284 C CA . GLY A 1 167 ? -4.359 -20.469 7.34 1 94.5 167 GLY A CA 1
ATOM 1285 C C . GLY A 1 167 ? -5.547 -20.391 6.398 1 94.5 167 GLY A C 1
ATOM 1286 O O . GLY A 1 167 ? -5.379 -20.422 5.18 1 94.5 167 GLY A O 1
ATOM 1287 N N . ALA A 1 168 ? -6.699 -20.266 6.953 1 93.06 168 ALA A N 1
ATOM 1288 C CA . ALA A 1 168 ? -7.918 -20.156 6.156 1 93.06 168 ALA A CA 1
ATOM 1289 C C . ALA A 1 168 ? -7.941 -18.844 5.371 1 93.06 168 ALA A C 1
ATOM 1291 O O . ALA A 1 168 ? -8.344 -18.812 4.207 1 93.06 168 ALA A O 1
ATOM 1292 N N . VAL A 1 169 ? -7.527 -17.75 6.027 1 95.25 169 VAL A N 1
ATOM 1293 C CA . VAL A 1 169 ? -7.465 -16.453 5.367 1 95.25 169 VAL A CA 1
ATOM 1294 C C . VAL A 1 169 ? -6.469 -16.5 4.215 1 95.25 169 VAL A C 1
ATOM 1296 O O . VAL A 1 169 ? -6.758 -16.031 3.111 1 95.25 169 VAL A O 1
ATOM 1299 N N . PHE A 1 170 ? -5.367 -17.156 4.496 1 94.5 170 PHE A N 1
ATOM 1300 C CA . PHE A 1 170 ? -4.312 -17.266 3.496 1 94.5 170 PHE A CA 1
ATOM 1301 C C . PHE A 1 170 ? -4.789 -18.078 2.299 1 94.5 170 PHE A C 1
ATOM 1303 O O . PHE A 1 170 ? -4.641 -17.656 1.152 1 94.5 170 PHE A O 1
ATOM 1310 N N . THR A 1 171 ? -5.355 -19.156 2.57 1 89.12 171 THR A N 1
ATOM 1311 C CA . THR A 1 171 ? -5.836 -20.062 1.533 1 89.12 171 THR A CA 1
ATOM 1312 C C . THR A 1 171 ? -6.93 -19.391 0.699 1 89.12 171 THR A C 1
ATOM 1314 O O . THR A 1 171 ? -6.93 -19.5 -0.529 1 89.12 171 THR A O 1
ATOM 1317 N N . ALA A 1 172 ? -7.797 -18.719 1.314 1 90.31 172 ALA A N 1
ATOM 1318 C CA . ALA A 1 172 ? -8.867 -18.016 0.609 1 90.31 172 ALA A CA 1
ATOM 1319 C C . ALA A 1 172 ? -8.312 -16.906 -0.281 1 90.31 172 ALA A C 1
ATOM 1321 O O . ALA A 1 172 ? -8.758 -16.734 -1.414 1 90.31 172 ALA A O 1
ATOM 1322 N N . GLY A 1 173 ? -7.395 -16.203 0.271 1 93 173 GLY A N 1
ATOM 1323 C CA . GLY A 1 173 ? -6.777 -15.148 -0.502 1 93 173 GLY A CA 1
ATOM 1324 C C . GLY A 1 173 ? -6.035 -15.648 -1.726 1 93 173 GLY A C 1
ATOM 1325 O O . GLY A 1 173 ? -6.262 -15.172 -2.838 1 93 173 GLY A O 1
ATOM 1326 N N . MET A 1 174 ? -5.223 -16.641 -1.505 1 88.69 174 MET A N 1
ATOM 1327 C CA . MET A 1 174 ? -4.449 -17.203 -2.604 1 88.69 174 MET A CA 1
ATOM 1328 C C . MET A 1 174 ? -5.359 -17.938 -3.588 1 88.69 174 MET A C 1
ATOM 1330 O O . MET A 1 174 ? -5.121 -17.922 -4.797 1 88.69 174 MET A O 1
ATOM 1334 N N . GLY A 1 175 ? -6.367 -18.578 -3.047 1 85.19 175 GLY A N 1
ATOM 1335 C CA . GLY A 1 175 ? -7.348 -19.266 -3.879 1 85.19 175 GLY A CA 1
ATOM 1336 C C . GLY A 1 175 ? -8.086 -18.328 -4.816 1 85.19 175 GLY A C 1
ATOM 1337 O O . GLY A 1 175 ? -8.312 -18.656 -5.98 1 85.19 175 GLY A O 1
ATOM 1338 N N . ALA A 1 176 ? -8.422 -17.156 -4.32 1 82.81 176 ALA A N 1
ATOM 1339 C CA . ALA A 1 176 ? -9.094 -16.156 -5.133 1 82.81 176 ALA A CA 1
ATOM 1340 C C . ALA A 1 176 ? -8.219 -15.727 -6.312 1 82.81 176 ALA A C 1
ATOM 1342 O O . ALA A 1 176 ? -8.703 -15.617 -7.441 1 82.81 176 ALA A O 1
ATOM 1343 N N . MET A 1 177 ? -7.023 -15.586 -6.055 1 83.31 177 MET A N 1
ATOM 1344 C CA . MET A 1 177 ? -6.098 -15.188 -7.105 1 83.31 177 MET A CA 1
ATOM 1345 C C . MET A 1 177 ? -5.91 -16.297 -8.125 1 83.31 177 MET A C 1
ATOM 1347 O O . MET A 1 177 ? -5.941 -16.062 -9.336 1 83.31 177 MET A O 1
ATOM 1351 N N . SER A 1 178 ? -5.793 -17.469 -7.617 1 84.69 178 SER A N 1
ATOM 1352 C CA . SER A 1 178 ? -5.586 -18.641 -8.477 1 84.69 178 SER A CA 1
ATOM 1353 C C . SER A 1 178 ? -6.805 -18.891 -9.359 1 84.69 178 SER A C 1
ATOM 1355 O O . SER A 1 178 ? -6.664 -19.328 -10.508 1 84.69 178 SER A O 1
ATOM 1357 N N . GLY A 1 179 ? -7.973 -18.625 -8.859 1 84.06 179 GLY A N 1
ATOM 1358 C CA . GLY A 1 179 ? -9.211 -18.844 -9.586 1 84.06 179 GLY A CA 1
ATOM 1359 C C . GLY A 1 179 ? -9.328 -18.016 -10.844 1 84.06 179 GLY A C 1
ATOM 1360 O O . GLY A 1 179 ? -9.938 -18.438 -11.828 1 84.06 179 GLY A O 1
ATOM 1361 N N . THR A 1 180 ? -8.672 -16.875 -10.836 1 85.31 180 THR A N 1
ATOM 1362 C CA . THR A 1 180 ? -8.75 -15.984 -11.984 1 85.31 180 THR A CA 1
ATOM 1363 C C . THR A 1 180 ? -7.844 -16.469 -13.109 1 85.31 180 THR A C 1
ATOM 1365 O O . THR A 1 180 ? -7.883 -15.938 -14.227 1 85.31 180 THR A O 1
ATOM 1368 N N . GLU A 1 181 ? -7.117 -17.547 -12.852 1 91.06 181 GLU A N 1
ATOM 1369 C CA . GLU A 1 181 ? -6.102 -17.984 -13.812 1 91.06 181 GLU A CA 1
ATOM 1370 C C . GLU A 1 181 ? -6.586 -19.172 -14.633 1 91.06 181 GLU A C 1
ATOM 1372 O O . GLU A 1 181 ? -6.023 -19.484 -15.68 1 91.06 181 GLU A O 1
ATOM 1377 N N . THR A 1 182 ? -7.625 -19.875 -14.148 1 91.5 182 THR A N 1
ATOM 1378 C CA . THR A 1 182 ? -8.047 -21.125 -14.758 1 91.5 182 THR A CA 1
ATOM 1379 C C . THR A 1 182 ? -8.5 -20.906 -16.203 1 91.5 182 THR A C 1
ATOM 1381 O O . THR A 1 182 ? -7.969 -21.531 -17.125 1 91.5 182 THR A O 1
ATOM 1384 N N . GLU A 1 183 ? -9.359 -19.984 -16.422 1 89.56 183 GLU A N 1
ATOM 1385 C CA . GLU A 1 183 ? -9.906 -19.766 -17.766 1 89.56 183 GLU A CA 1
ATOM 1386 C C . GLU A 1 183 ? -8.836 -19.266 -18.719 1 89.56 183 GLU A C 1
ATOM 1388 O O . GLU A 1 183 ? -8.734 -19.766 -19.844 1 89.56 183 GLU A O 1
ATOM 1393 N N . PRO A 1 184 ? -8.023 -18.312 -18.281 1 90.25 184 PRO A N 1
ATOM 1394 C CA . PRO A 1 184 ? -6.934 -17.891 -19.156 1 90.25 184 PRO A CA 1
ATOM 1395 C C . PRO A 1 184 ? -6.004 -19.031 -19.547 1 90.25 184 PRO A C 1
ATOM 1397 O O . PRO A 1 184 ? -5.562 -19.109 -20.688 1 90.25 184 PRO A O 1
ATOM 1400 N N . LEU A 1 185 ? -5.73 -19.906 -18.656 1 94.38 185 LEU A N 1
ATOM 1401 C CA . LEU A 1 185 ? -4.852 -21.047 -18.922 1 94.38 185 LEU A CA 1
ATOM 1402 C C . LEU A 1 185 ? -5.504 -22.016 -19.906 1 94.38 185 LEU A C 1
ATOM 1404 O O . LEU A 1 185 ? -4.863 -22.453 -20.859 1 94.38 185 LEU A O 1
ATOM 1408 N N . LEU A 1 186 ? -6.793 -22.312 -19.703 1 94.56 186 LEU A N 1
ATOM 1409 C CA . LEU A 1 186 ? -7.523 -23.25 -20.547 1 94.56 186 LEU A CA 1
ATOM 1410 C C . LEU A 1 186 ? -7.695 -22.688 -21.953 1 94.56 186 LEU A C 1
ATOM 1412 O O . LEU A 1 186 ? -7.707 -23.453 -22.922 1 94.56 186 LEU A O 1
ATOM 1416 N N . ALA A 1 187 ? -7.754 -21.375 -22.016 1 91.5 187 ALA A N 1
ATOM 1417 C CA . ALA A 1 187 ? -7.93 -20.719 -23.297 1 91.5 187 ALA A CA 1
ATOM 1418 C C . ALA A 1 187 ? -6.621 -20.703 -24.094 1 91.5 187 ALA A C 1
ATOM 1420 O O . ALA A 1 187 ? -6.633 -20.734 -25.328 1 91.5 187 ALA A O 1
ATOM 1421 N N . ALA A 1 188 ? -5.555 -20.766 -23.391 1 93.62 188 ALA A N 1
ATOM 1422 C CA . ALA A 1 188 ? -4.27 -20.5 -24.031 1 93.62 188 ALA A CA 1
ATOM 1423 C C . ALA A 1 188 ? -3.561 -21.797 -24.406 1 93.62 188 ALA A C 1
ATOM 1425 O O . ALA A 1 188 ? -2.688 -21.828 -25.266 1 93.62 188 ALA A O 1
ATOM 1426 N N . TYR A 1 189 ? -3.918 -22.875 -23.781 1 96.19 189 TYR A N 1
ATOM 1427 C CA . TYR A 1 189 ? -3.17 -24.109 -23.953 1 96.19 189 TYR A CA 1
ATOM 1428 C C . TYR A 1 189 ? -4.09 -25.25 -24.375 1 96.19 189 TYR A C 1
ATOM 1430 O O . TYR A 1 189 ? -5.176 -25.422 -23.828 1 96.19 189 TYR A O 1
ATOM 1438 N N . ASP A 1 190 ? -3.697 -26.016 -25.344 1 96.69 190 ASP A N 1
ATOM 1439 C CA . ASP A 1 190 ? -4.461 -27.156 -25.859 1 96.69 190 ASP A CA 1
ATOM 1440 C C . ASP A 1 190 ? -4.059 -28.453 -25.172 1 96.69 190 ASP A C 1
ATOM 1442 O O . ASP A 1 190 ? -2.92 -28.906 -25.297 1 96.69 190 ASP A O 1
ATOM 1446 N N . PHE A 1 191 ? -4.996 -29.078 -24.516 1 97.62 191 PHE A N 1
ATOM 1447 C CA . PHE A 1 191 ? -4.73 -30.297 -23.766 1 97.62 191 PHE A CA 1
ATOM 1448 C C . PHE A 1 191 ? -5.164 -31.531 -24.562 1 97.62 191 PHE A C 1
ATOM 1450 O O . PHE A 1 191 ? -4.973 -32.656 -24.109 1 97.62 191 PHE A O 1
ATOM 1457 N N . THR A 1 192 ? -5.66 -31.391 -25.719 1 96.56 192 THR A N 1
ATOM 1458 C CA . THR A 1 192 ? -6.297 -32.469 -26.5 1 96.56 192 THR A CA 1
ATOM 1459 C C . THR A 1 192 ? -5.293 -33.562 -26.828 1 96.56 192 THR A C 1
ATOM 1461 O O . THR A 1 192 ? -5.672 -34.719 -27.016 1 96.56 192 THR A O 1
ATOM 1464 N N . PRO A 1 193 ? -4.043 -33.219 -26.922 1 96.25 193 PRO A N 1
ATOM 1465 C CA . PRO A 1 193 ? -3.094 -34.281 -27.281 1 96.25 193 PRO A CA 1
ATOM 1466 C C . PRO A 1 193 ? -2.855 -35.281 -26.141 1 96.25 193 PRO A C 1
ATOM 1468 O O . PRO A 1 193 ? -2.229 -36.312 -26.344 1 96.25 193 PRO A O 1
ATOM 1471 N N . TYR A 1 194 ? -3.27 -35.031 -24.953 1 97.25 194 TYR A N 1
ATOM 1472 C CA . TYR A 1 194 ? -2.891 -35.812 -23.781 1 97.25 194 TYR A CA 1
ATOM 1473 C C . TYR A 1 194 ? -4.035 -36.719 -23.344 1 97.25 194 TYR A C 1
ATOM 1475 O O . TYR A 1 194 ? -5.141 -36.25 -23.078 1 97.25 194 TYR A O 1
ATOM 1483 N N . ALA A 1 195 ? -3.756 -37.969 -23.203 1 97.44 195 ALA A N 1
ATOM 1484 C CA . ALA A 1 195 ? -4.758 -38.938 -22.781 1 97.44 195 ALA A CA 1
ATOM 1485 C C . ALA A 1 195 ? -4.918 -38.938 -21.266 1 97.44 195 ALA A C 1
ATOM 1487 O O . ALA A 1 195 ? -6.016 -39.156 -20.75 1 97.44 195 ALA A O 1
ATOM 1488 N N . THR A 1 196 ? -3.857 -38.75 -20.578 1 97.75 196 THR A N 1
ATOM 1489 C CA . THR A 1 196 ? -3.873 -38.688 -19.125 1 97.75 196 THR A CA 1
ATOM 1490 C C . THR A 1 196 ? -3.152 -37.438 -18.609 1 97.75 196 THR A C 1
ATOM 1492 O O . THR A 1 196 ? -1.97 -37.25 -18.891 1 97.75 196 THR A O 1
ATOM 1495 N N . VAL A 1 197 ? -3.863 -36.625 -17.875 1 98.12 197 VAL A N 1
ATOM 1496 C CA . VAL A 1 197 ? -3.316 -35.406 -17.312 1 98.12 197 VAL A CA 1
ATOM 1497 C C . VAL A 1 197 ? -3.248 -35.5 -15.789 1 98.12 197 VAL A C 1
ATOM 1499 O O . VAL A 1 197 ? -4.25 -35.812 -15.133 1 98.12 197 VAL A O 1
ATOM 1502 N N . VAL A 1 198 ? -2.088 -35.281 -15.266 1 97.19 198 VAL A N 1
ATOM 1503 C CA . VAL A 1 198 ? -1.873 -35.344 -13.828 1 97.19 198 VAL A CA 1
ATOM 1504 C C . VAL A 1 198 ? -1.729 -33.906 -13.281 1 97.19 198 VAL A C 1
ATOM 1506 O O . VAL A 1 198 ? -0.912 -33.125 -13.773 1 97.19 198 VAL A O 1
ATOM 1509 N N . ASP A 1 199 ? -2.523 -33.562 -12.32 1 96.88 199 ASP A N 1
ATOM 1510 C CA . ASP A 1 199 ? -2.486 -32.25 -11.656 1 96.88 199 ASP A CA 1
ATOM 1511 C C . ASP A 1 199 ? -1.996 -32.375 -10.219 1 96.88 199 ASP A C 1
ATOM 1513 O O . ASP A 1 199 ? -2.709 -32.906 -9.359 1 96.88 199 ASP A O 1
ATOM 1517 N N . PHE A 1 200 ? -0.791 -31.906 -9.977 1 93.25 200 PHE A N 1
ATOM 1518 C CA . PHE A 1 200 ? -0.188 -32 -8.656 1 93.25 200 PHE A CA 1
ATOM 1519 C C . PHE A 1 200 ? -0.555 -30.812 -7.785 1 93.25 200 PHE A C 1
ATOM 1521 O O . PHE A 1 200 ? -0.549 -29.672 -8.258 1 93.25 200 PHE A O 1
ATOM 1528 N N . CYS A 1 201 ? -0.851 -31.172 -6.488 1 90 201 CYS A N 1
ATOM 1529 C CA . CYS A 1 201 ? -1.248 -30.141 -5.531 1 90 201 CYS A CA 1
ATOM 1530 C C . CYS A 1 201 ? -2.324 -29.234 -6.117 1 90 201 CYS A C 1
ATOM 1532 O O . CYS A 1 201 ? -2.219 -28.016 -6.043 1 90 201 CYS A O 1
ATOM 1534 N N . GLY A 1 202 ? -3.275 -29.922 -6.746 1 91.31 202 GLY A N 1
ATOM 1535 C CA . GLY A 1 202 ? -4.293 -29.219 -7.512 1 91.31 202 GLY A CA 1
ATOM 1536 C C . GLY A 1 202 ? -5.477 -28.781 -6.668 1 91.31 202 GLY A C 1
ATOM 1537 O O . GLY A 1 202 ? -6.484 -28.297 -7.203 1 91.31 202 GLY A O 1
ATOM 1538 N N . GLY A 1 203 ? -5.352 -28.969 -5.324 1 89.94 203 GLY A N 1
ATOM 1539 C CA . GLY A 1 203 ? -6.441 -28.578 -4.449 1 89.94 203 GLY A CA 1
ATOM 1540 C C . GLY A 1 203 ? -7.703 -29.391 -4.664 1 89.94 203 GLY A C 1
ATOM 1541 O O . GLY A 1 203 ? -7.664 -30.625 -4.656 1 89.94 203 GLY A O 1
ATOM 1542 N N . ARG A 1 204 ? -8.766 -28.703 -4.941 1 90.62 204 ARG A N 1
ATOM 1543 C CA . ARG A 1 204 ? -10.031 -29.406 -5.141 1 90.62 204 ARG A CA 1
ATOM 1544 C C . ARG A 1 204 ? -10.172 -29.891 -6.578 1 90.62 204 ARG A C 1
ATOM 1546 O O . ARG A 1 204 ? -11.07 -30.672 -6.891 1 90.62 204 ARG A O 1
ATOM 1553 N N . GLY A 1 205 ? -9.297 -29.391 -7.438 1 94.75 205 GLY A N 1
ATOM 1554 C CA . GLY A 1 205 ? -9.266 -29.938 -8.789 1 94.75 205 GLY A CA 1
ATOM 1555 C C . GLY A 1 205 ? -9.914 -29.016 -9.812 1 94.75 205 GLY A C 1
ATOM 1556 O O . GLY A 1 205 ? -10.336 -29.469 -10.875 1 94.75 205 GLY A O 1
ATOM 1557 N N . ASP A 1 206 ? -9.977 -27.703 -9.555 1 93.31 206 ASP A N 1
ATOM 1558 C CA . ASP A 1 206 ? -10.648 -26.766 -10.445 1 93.31 206 ASP A CA 1
ATOM 1559 C C . ASP A 1 206 ? -9.969 -26.719 -11.812 1 93.31 206 ASP A C 1
ATOM 1561 O O . ASP A 1 206 ? -10.641 -26.797 -12.844 1 93.31 206 ASP A O 1
ATOM 1565 N N . LEU A 1 207 ? -8.703 -26.625 -11.828 1 95.94 207 LEU A N 1
ATOM 1566 C CA . LEU A 1 207 ? -7.988 -26.578 -13.094 1 95.94 207 LEU A CA 1
ATOM 1567 C C . LEU A 1 207 ? -8.141 -27.891 -13.859 1 95.94 207 LEU A C 1
ATOM 1569 O O . LEU A 1 207 ? -8.438 -27.891 -15.055 1 95.94 207 LEU A O 1
ATOM 1573 N N . LEU A 1 208 ? -7.977 -29 -13.156 1 97.31 208 LEU A N 1
ATOM 1574 C CA . LEU A 1 208 ? -8.086 -30.312 -13.781 1 97.31 208 LEU A CA 1
ATOM 1575 C C . LEU A 1 208 ? -9.484 -30.531 -14.336 1 97.31 208 LEU A C 1
ATOM 1577 O O . LEU A 1 208 ? -9.648 -31.078 -15.43 1 97.31 208 LEU A O 1
ATOM 1581 N N . ALA A 1 209 ? -10.469 -30.141 -13.539 1 97.25 209 ALA A N 1
ATOM 1582 C CA . ALA A 1 209 ? -11.844 -30.25 -14.016 1 97.25 209 ALA A CA 1
ATOM 1583 C C . ALA A 1 209 ? -12.031 -29.469 -15.32 1 97.25 209 ALA A C 1
ATOM 1585 O O . ALA A 1 209 ? -12.672 -29.969 -16.25 1 97.25 209 ALA A O 1
ATOM 1586 N N . GLY A 1 210 ? -11.516 -28.266 -15.383 1 96.19 210 GLY A N 1
ATOM 1587 C CA . GLY A 1 210 ? -11.578 -27.484 -16.609 1 96.19 210 GLY A CA 1
ATOM 1588 C C . GLY A 1 210 ? -10.898 -28.156 -17.781 1 96.19 210 GLY A C 1
ATOM 1589 O O . GLY A 1 210 ? -11.422 -28.156 -18.906 1 96.19 210 GLY A O 1
ATOM 1590 N N . VAL A 1 211 ? -9.766 -28.734 -17.547 1 97.69 211 VAL A N 1
ATOM 1591 C CA . VAL A 1 211 ? -9.008 -29.453 -18.578 1 97.69 211 VAL A CA 1
ATOM 1592 C C . VAL A 1 211 ? -9.852 -30.609 -19.125 1 97.69 211 VAL A C 1
ATOM 1594 O O . VAL A 1 211 ? -9.984 -30.766 -20.328 1 97.69 211 VAL A O 1
ATOM 1597 N N . LEU A 1 212 ? -10.422 -31.375 -18.219 1 97.69 212 LEU A N 1
ATOM 1598 C CA . LEU A 1 212 ? -11.148 -32.594 -18.594 1 97.69 212 LEU A CA 1
ATOM 1599 C C . LEU A 1 212 ? -12.445 -32.219 -19.312 1 97.69 212 LEU A C 1
ATOM 1601 O O . LEU A 1 212 ? -12.883 -32.969 -20.219 1 97.69 212 LEU A O 1
ATOM 1605 N N . LYS A 1 213 ? -13.031 -31.156 -18.953 1 96.44 213 LYS A N 1
ATOM 1606 C CA . LYS A 1 213 ? -14.242 -30.703 -19.641 1 96.44 213 LYS A CA 1
ATOM 1607 C C . LYS A 1 213 ? -13.938 -30.297 -21.062 1 96.44 213 LYS A C 1
ATOM 1609 O O . LYS A 1 213 ? -14.758 -30.5 -21.969 1 96.44 213 LYS A O 1
ATOM 1614 N N . LYS A 1 214 ? -12.781 -29.812 -21.281 1 95.06 214 LYS A N 1
ATOM 1615 C CA . LYS A 1 214 ? -12.383 -29.359 -22.609 1 95.06 214 LYS A CA 1
ATOM 1616 C C . LYS A 1 214 ? -11.805 -30.516 -23.422 1 95.06 214 LYS A C 1
ATOM 1618 O O . LYS A 1 214 ? -11.672 -30.406 -24.641 1 95.06 214 LYS A O 1
ATOM 1623 N N . THR A 1 215 ? -11.477 -31.547 -22.75 1 96.25 215 THR A N 1
ATOM 1624 C CA . THR A 1 215 ? -10.883 -32.719 -23.406 1 96.25 215 THR A CA 1
ATOM 1625 C C . THR A 1 215 ? -11.656 -33.969 -23.047 1 96.25 215 THR A C 1
ATOM 1627 O O . THR A 1 215 ? -11.172 -34.812 -22.281 1 96.25 215 THR A O 1
ATOM 1630 N N . PRO A 1 216 ? -12.703 -34.25 -23.734 1 93.88 216 PRO A N 1
ATOM 1631 C CA . PRO A 1 216 ? -13.625 -35.344 -23.344 1 93.88 216 PRO A CA 1
ATOM 1632 C C . PRO A 1 216 ? -12.977 -36.719 -23.359 1 93.88 216 PRO A C 1
ATOM 1634 O O . PRO A 1 216 ? -13.414 -37.594 -22.625 1 93.88 216 PRO A O 1
ATOM 1637 N N . ASN A 1 217 ? -11.984 -36.875 -24.031 1 94.38 217 ASN A N 1
ATOM 1638 C CA . ASN A 1 217 ? -11.375 -38.188 -24.172 1 94.38 217 ASN A CA 1
ATOM 1639 C C . ASN A 1 217 ? -10.234 -38.375 -23.172 1 94.38 217 ASN A C 1
ATOM 1641 O O . ASN A 1 217 ? -9.648 -39.469 -23.094 1 94.38 217 ASN A O 1
ATOM 1645 N N . ALA A 1 218 ? -9.914 -37.406 -22.438 1 97 218 ALA A N 1
ATOM 1646 C CA . ALA A 1 218 ? -8.789 -37.469 -21.5 1 97 218 ALA A CA 1
ATOM 1647 C C . ALA A 1 218 ? -9.242 -37.938 -20.125 1 97 218 ALA A C 1
ATOM 1649 O O . ALA A 1 218 ? -10.414 -37.812 -19.781 1 97 218 ALA A O 1
ATOM 1650 N N . ARG A 1 219 ? -8.352 -38.531 -19.422 1 97.81 219 ARG A N 1
ATOM 1651 C CA . ARG A 1 219 ? -8.516 -38.875 -18 1 97.81 219 ARG A CA 1
ATOM 1652 C C . ARG A 1 219 ? -7.594 -38 -17.141 1 97.81 219 ARG A C 1
ATOM 1654 O O . ARG A 1 219 ? -6.582 -37.5 -17.625 1 97.81 219 ARG A O 1
ATOM 1661 N N . GLY A 1 220 ? -8.039 -37.844 -15.898 1 97.81 220 GLY A N 1
ATOM 1662 C CA . GLY A 1 220 ? -7.258 -37.031 -14.992 1 97.81 220 GLY A CA 1
ATOM 1663 C C . GLY A 1 220 ? -6.844 -37.75 -13.727 1 97.81 220 GLY A C 1
ATOM 1664 O O . GLY A 1 220 ? -7.523 -38.688 -13.281 1 97.81 220 GLY A O 1
ATOM 1665 N N . ILE A 1 221 ? -5.723 -37.406 -13.211 1 97.12 221 ILE A N 1
ATOM 1666 C CA . ILE A 1 221 ? -5.281 -37.781 -11.875 1 97.12 221 ILE A CA 1
ATOM 1667 C C . ILE A 1 221 ? -5.016 -36.531 -11.039 1 97.12 221 ILE A C 1
ATOM 1669 O O . ILE A 1 221 ? -4.176 -35.719 -11.398 1 97.12 221 ILE A O 1
ATOM 1673 N N . LEU A 1 222 ? -5.801 -36.344 -10 1 96.94 222 LEU A N 1
ATOM 1674 C CA . LEU A 1 222 ? -5.559 -35.281 -9.031 1 96.94 222 LEU A CA 1
ATOM 1675 C C . LEU A 1 222 ? -4.734 -35.781 -7.855 1 96.94 222 LEU A C 1
ATOM 1677 O O . LEU A 1 222 ? -5.176 -36.688 -7.125 1 96.94 222 LEU A O 1
ATOM 1681 N N . SER A 1 223 ? -3.537 -35.312 -7.73 1 94.5 223 SER A N 1
ATOM 1682 C CA . SER A 1 223 ? -2.682 -35.688 -6.605 1 94.5 223 SER A CA 1
ATOM 1683 C C . SER A 1 223 ? -2.469 -34.5 -5.66 1 94.5 223 SER A C 1
ATOM 1685 O O . SER A 1 223 ? -1.902 -33.5 -6.051 1 94.5 223 SER A O 1
ATOM 1687 N N . ASP A 1 224 ? -2.936 -34.562 -4.449 1 92.31 224 ASP A N 1
ATOM 1688 C CA . ASP A 1 224 ? -2.824 -33.531 -3.426 1 92.31 224 ASP A CA 1
ATOM 1689 C C . ASP A 1 224 ? -2.857 -34.156 -2.025 1 92.31 224 ASP A C 1
ATOM 1691 O O . ASP A 1 224 ? -3.771 -34.906 -1.69 1 92.31 224 ASP A O 1
ATOM 1695 N N . PRO A 1 225 ? -1.876 -33.75 -1.209 1 87.88 225 PRO A N 1
ATOM 1696 C CA . PRO A 1 225 ? -1.878 -34.312 0.143 1 87.88 225 PRO A CA 1
ATOM 1697 C C . PRO A 1 225 ? -3.098 -33.875 0.958 1 87.88 225 PRO A C 1
ATOM 1699 O O . PRO A 1 225 ? -3.412 -34.5 1.975 1 87.88 225 PRO A O 1
ATOM 1702 N N . ARG A 1 226 ? -3.924 -33 0.59 1 87.12 226 ARG A N 1
ATOM 1703 C CA . ARG A 1 226 ? -5.043 -32.469 1.365 1 87.12 226 ARG A CA 1
ATOM 1704 C C . ARG A 1 226 ? -6.371 -33 0.838 1 87.12 226 ARG A C 1
ATOM 1706 O O . ARG A 1 226 ? -7.438 -32.594 1.284 1 87.12 226 ARG A O 1
ATOM 1713 N N . VAL A 1 227 ? -6.398 -33.844 -0.177 1 88.81 227 VAL A N 1
ATOM 1714 C CA . VAL A 1 227 ? -7.59 -34.25 -0.913 1 88.81 227 VAL A CA 1
ATOM 1715 C C . VAL A 1 227 ? -8.594 -34.875 0.043 1 88.81 227 VAL A C 1
ATOM 1717 O O . VAL A 1 227 ? -9.797 -34.906 -0.235 1 88.81 227 VAL A O 1
ATOM 1720 N N . GLY A 1 228 ? -8.133 -35.406 1.186 1 87 228 GLY A N 1
ATOM 1721 C CA . GLY A 1 228 ? -9.047 -35.969 2.162 1 87 228 GLY A CA 1
ATOM 1722 C C . GLY A 1 228 ? -9.914 -34.938 2.85 1 87 228 GLY A C 1
ATOM 1723 O O . GLY A 1 228 ? -10.977 -35.281 3.375 1 87 228 GLY A O 1
ATOM 1724 N N . THR A 1 229 ? -9.469 -33.688 2.803 1 85.69 229 THR A N 1
ATOM 1725 C CA . THR A 1 229 ? -10.156 -32.688 3.623 1 85.69 229 THR A CA 1
ATOM 1726 C C . THR A 1 229 ? -10.578 -31.484 2.777 1 85.69 229 THR A C 1
ATOM 1728 O O . THR A 1 229 ? -11.344 -30.641 3.236 1 85.69 229 THR A O 1
ATOM 1731 N N . ASN A 1 230 ? -10.18 -31.422 1.536 1 87.88 230 ASN A N 1
ATOM 1732 C CA . ASN A 1 230 ? -10.398 -30.172 0.801 1 87.88 230 ASN A CA 1
ATOM 1733 C C . ASN A 1 230 ? -11.648 -30.25 -0.072 1 87.88 230 ASN A C 1
ATOM 1735 O O . ASN A 1 230 ? -11.906 -29.344 -0.871 1 87.88 230 ASN A O 1
ATOM 1739 N N . GLY A 1 231 ? -12.359 -31.391 -0.036 1 91.75 231 GLY A N 1
ATOM 1740 C CA . GLY A 1 231 ? -13.602 -31.516 -0.77 1 91.75 231 GLY A CA 1
ATOM 1741 C C . GLY A 1 231 ? -13.406 -31.922 -2.221 1 91.75 231 GLY A C 1
ATOM 1742 O O . GLY A 1 231 ? -14.336 -31.812 -3.029 1 91.75 231 GLY A O 1
ATOM 1743 N N . ALA A 1 232 ? -12.281 -32.406 -2.613 1 94.62 232 ALA A N 1
ATOM 1744 C CA . ALA A 1 232 ? -11.938 -32.75 -3.998 1 94.62 232 ALA A CA 1
ATOM 1745 C C . ALA A 1 232 ? -12.906 -33.781 -4.57 1 94.62 232 ALA A C 1
ATOM 1747 O O . ALA A 1 232 ? -13.445 -33.594 -5.66 1 94.62 232 ALA A O 1
ATOM 1748 N N . ALA A 1 233 ? -13.148 -34.812 -3.787 1 95.44 233 ALA A N 1
ATOM 1749 C CA . ALA A 1 233 ? -14.016 -35.875 -4.266 1 95.44 233 ALA A CA 1
ATOM 1750 C C . ALA A 1 233 ? -15.422 -35.375 -4.562 1 95.44 233 ALA A C 1
ATOM 1752 O O . ALA A 1 233 ? -15.992 -35.688 -5.609 1 95.44 233 ALA A O 1
ATOM 1753 N N . GLY A 1 234 ? -15.945 -34.625 -3.582 1 96.06 234 GLY A N 1
ATOM 1754 C CA . GLY A 1 234 ? -17.266 -34.062 -3.77 1 96.06 234 GLY A CA 1
ATOM 1755 C C . GLY A 1 234 ? -17.344 -33.094 -4.941 1 96.06 234 GLY A C 1
ATOM 1756 O O . GLY A 1 234 ? -18.281 -33.125 -5.73 1 96.06 234 GLY A O 1
ATOM 1757 N N . PHE A 1 235 ? -16.406 -32.312 -5.113 1 94.94 235 PHE A N 1
ATOM 1758 C CA . PHE A 1 235 ? -16.375 -31.312 -6.188 1 94.94 235 PHE A CA 1
ATOM 1759 C C . PHE A 1 235 ? -16.312 -32 -7.547 1 94.94 235 PHE A C 1
ATOM 1761 O O . PHE A 1 235 ? -17.094 -31.688 -8.445 1 94.94 235 PHE A O 1
ATOM 1768 N N . LEU A 1 236 ? -15.359 -33 -7.715 1 96.75 236 LEU A N 1
ATOM 1769 C CA . LEU A 1 236 ? -15.18 -33.688 -8.984 1 96.75 236 LEU A CA 1
ATOM 1770 C C . LEU A 1 236 ? -16.422 -34.5 -9.352 1 96.75 236 LEU A C 1
ATOM 1772 O O . LEU A 1 236 ? -16.797 -34.594 -10.523 1 96.75 236 LEU A O 1
ATOM 1776 N N . ALA A 1 237 ? -17.078 -34.969 -8.312 1 96.5 237 ALA A N 1
ATOM 1777 C CA . ALA A 1 237 ? -18.344 -35.656 -8.539 1 96.5 237 ALA A CA 1
ATOM 1778 C C . ALA A 1 237 ? -19.422 -34.688 -9.055 1 96.5 237 ALA A C 1
ATOM 1780 O O . ALA A 1 237 ? -20.156 -35 -9.984 1 96.5 237 ALA A O 1
ATOM 1781 N N . GLU A 1 238 ? -19.469 -33.594 -8.383 1 97 238 GLU A N 1
ATOM 1782 C CA . GLU A 1 238 ? -20.422 -32.562 -8.789 1 97 238 GLU A CA 1
ATOM 1783 C C . GLU A 1 238 ? -20.172 -32.125 -10.234 1 97 238 GLU A C 1
ATOM 1785 O O . GLU A 1 238 ? -21.109 -31.766 -10.953 1 97 238 GLU A O 1
ATOM 1790 N N . GLN A 1 239 ? -18.953 -32.188 -10.648 1 96.19 239 GLN A N 1
ATOM 1791 C CA . GLN A 1 239 ? -18.594 -31.812 -12.008 1 96.19 239 GLN A CA 1
ATOM 1792 C C . GLN A 1 239 ? -18.828 -32.938 -12.992 1 96.19 239 GLN A C 1
ATOM 1794 O O . GLN A 1 239 ? -18.594 -32.781 -14.195 1 96.19 239 GLN A O 1
ATOM 1799 N N . GLY A 1 240 ? -19.203 -34.094 -12.516 1 95.94 240 GLY A N 1
ATOM 1800 C CA . GLY A 1 240 ? -19.453 -35.219 -13.375 1 95.94 240 GLY A CA 1
ATOM 1801 C C . GLY A 1 240 ? -18.172 -35.938 -13.82 1 95.94 240 GLY A C 1
ATOM 1802 O O . GLY A 1 240 ? -18.141 -36.531 -14.898 1 95.94 240 GLY A O 1
ATOM 1803 N N . LEU A 1 241 ? -17.141 -35.844 -13.023 1 96.88 241 LEU A N 1
ATOM 1804 C CA . LEU A 1 241 ? -15.844 -36.312 -13.5 1 96.88 241 LEU A CA 1
ATOM 1805 C C . LEU A 1 241 ? -15.359 -37.5 -12.672 1 96.88 241 LEU A C 1
ATOM 1807 O O . LEU A 1 241 ? -14.203 -37.906 -12.797 1 96.88 241 LEU A O 1
ATOM 1811 N N . SER A 1 242 ? -16.219 -38.094 -11.867 1 94.69 242 SER A N 1
ATOM 1812 C CA . SER A 1 242 ? -15.836 -39.188 -10.969 1 94.69 242 SER A CA 1
ATOM 1813 C C . SER A 1 242 ? -15.297 -40.375 -11.742 1 94.69 242 SER A C 1
ATOM 1815 O O . SER A 1 242 ? -14.406 -41.094 -11.258 1 94.69 242 SER A O 1
ATOM 1817 N N . GLN A 1 243 ? -15.766 -40.594 -12.93 1 94.88 243 GLN A N 1
ATOM 1818 C CA . GLN A 1 243 ? -15.367 -41.781 -13.695 1 94.88 243 GLN A CA 1
ATOM 1819 C C . GLN A 1 243 ? -14.117 -41.5 -14.531 1 94.88 243 GLN A C 1
ATOM 1821 O O . GLN A 1 243 ? -13.461 -42.406 -15 1 94.88 243 GLN A O 1
ATOM 1826 N N . ARG A 1 244 ? -13.766 -40.25 -14.664 1 97 244 ARG A N 1
ATOM 1827 C CA . ARG A 1 244 ? -12.648 -39.906 -15.539 1 97 244 ARG A CA 1
ATOM 1828 C C . ARG A 1 244 ? -11.484 -39.344 -14.742 1 97 244 ARG A C 1
ATOM 1830 O O . ARG A 1 244 ? -10.422 -39.062 -15.305 1 97 244 ARG A O 1
ATOM 1837 N N . CYS A 1 245 ? -11.695 -39.125 -13.469 1 96.69 245 CYS A N 1
ATOM 1838 C CA . CYS A 1 245 ? -10.641 -38.562 -12.648 1 96.69 245 CYS A CA 1
ATOM 1839 C C . CYS A 1 245 ? -10.367 -39.406 -11.414 1 96.69 245 CYS A C 1
ATOM 1841 O O . CYS A 1 245 ? -11.297 -39.781 -10.703 1 96.69 245 CYS A O 1
ATOM 1843 N N . THR A 1 246 ? -9.164 -39.781 -11.227 1 96.06 246 THR A N 1
ATOM 1844 C CA . THR A 1 246 ? -8.742 -40.469 -10.008 1 96.06 246 THR A CA 1
ATOM 1845 C C . THR A 1 246 ? -8.07 -39.5 -9.047 1 96.06 246 THR A C 1
ATOM 1847 O O . THR A 1 246 ? -7.426 -38.531 -9.477 1 96.06 246 THR A O 1
ATOM 1850 N N . ILE A 1 247 ? -8.242 -39.719 -7.766 1 95.81 247 ILE A N 1
ATOM 1851 C CA . ILE A 1 247 ? -7.676 -38.875 -6.73 1 95.81 247 ILE A CA 1
ATOM 1852 C C . ILE A 1 247 ? -6.602 -39.625 -5.953 1 95.81 247 ILE A C 1
ATOM 1854 O O . ILE A 1 247 ? -6.809 -40.781 -5.562 1 95.81 247 ILE A O 1
ATOM 1858 N N . ALA A 1 248 ? -5.496 -39.031 -5.836 1 93.12 248 ALA A N 1
ATOM 1859 C CA . ALA A 1 248 ? -4.387 -39.594 -5.066 1 93.12 248 ALA A CA 1
ATOM 1860 C C . ALA A 1 248 ? -3.949 -38.625 -3.963 1 93.12 248 ALA A C 1
ATOM 1862 O O . ALA A 1 248 ? -3.967 -37.406 -4.148 1 93.12 248 ALA A O 1
ATOM 1863 N N . ASP A 1 249 ? -3.502 -39.062 -2.787 1 91 249 ASP A N 1
ATOM 1864 C CA . ASP A 1 249 ? -3.092 -38.25 -1.656 1 91 249 ASP A CA 1
ATOM 1865 C C . ASP A 1 249 ? -1.572 -38.125 -1.592 1 91 249 ASP A C 1
ATOM 1867 O O . ASP A 1 249 ? -1.011 -37.844 -0.525 1 91 249 ASP A O 1
ATOM 1871 N N . GLY A 1 250 ? -0.947 -38.188 -2.674 1 86.5 250 GLY A N 1
ATOM 1872 C CA . GLY A 1 250 ? 0.502 -38.062 -2.701 1 86.5 250 GLY A CA 1
ATOM 1873 C C . GLY A 1 250 ? 0.983 -36.625 -2.707 1 86.5 250 GLY A C 1
ATOM 1874 O O . GLY A 1 250 ? 0.281 -35.75 -3.186 1 86.5 250 GLY A O 1
ATOM 1875 N N . GLY A 1 251 ? 2.18 -36.438 -2.072 1 84.81 251 GLY A N 1
ATOM 1876 C CA . GLY A 1 251 ? 2.842 -35.125 -2.1 1 84.81 251 GLY A CA 1
ATOM 1877 C C . GLY A 1 251 ? 3.906 -35.031 -3.174 1 84.81 251 GLY A C 1
ATOM 1878 O O . GLY A 1 251 ? 4.121 -35.969 -3.936 1 84.81 251 GLY A O 1
ATOM 1879 N N . LEU A 1 252 ? 4.477 -33.875 -3.242 1 83.12 252 LEU A N 1
ATOM 1880 C CA . LEU A 1 252 ? 5.426 -33.531 -4.293 1 83.12 252 LEU A CA 1
ATOM 1881 C C . LEU A 1 252 ? 6.742 -34.281 -4.117 1 83.12 252 LEU A C 1
ATOM 1883 O O . LEU A 1 252 ? 7.504 -34.438 -5.074 1 83.12 252 LEU A O 1
ATOM 1887 N N . PHE A 1 253 ? 7.004 -34.719 -2.924 1 89.25 253 PHE A N 1
ATOM 1888 C CA . PHE A 1 253 ? 8.297 -35.312 -2.619 1 89.25 253 PHE A CA 1
ATOM 1889 C C . PHE A 1 253 ? 8.148 -36.812 -2.402 1 89.25 253 PHE A C 1
ATOM 1891 O O . PHE A 1 253 ? 9.117 -37.5 -2.045 1 89.25 253 PHE A O 1
ATOM 1898 N N . ASP A 1 254 ? 6.934 -37.312 -2.627 1 83.12 254 ASP A N 1
ATOM 1899 C CA . ASP A 1 254 ? 6.637 -38.719 -2.604 1 83.12 254 ASP A CA 1
ATOM 1900 C C . ASP A 1 254 ? 6.688 -39.312 -4.008 1 83.12 254 ASP A C 1
ATOM 1902 O O . ASP A 1 254 ? 7.133 -38.656 -4.949 1 83.12 254 ASP A O 1
ATOM 1906 N N . ALA A 1 255 ? 6.25 -40.5 -3.951 1 79.75 255 ALA A N 1
ATOM 1907 C CA . ALA A 1 255 ? 6.109 -41.156 -5.262 1 79.75 255 ALA A CA 1
ATOM 1908 C C . ALA A 1 255 ? 4.992 -40.5 -6.07 1 79.75 255 ALA A C 1
ATOM 1910 O O . ALA A 1 255 ? 3.867 -40.344 -5.582 1 79.75 255 ALA A O 1
ATOM 1911 N N . VAL A 1 256 ? 5.348 -40.062 -7.262 1 85.19 256 VAL A N 1
ATOM 1912 C CA . VAL A 1 256 ? 4.43 -39.344 -8.148 1 85.19 256 VAL A CA 1
ATOM 1913 C C . VAL A 1 256 ? 3.633 -40.344 -8.977 1 85.19 256 VAL A C 1
ATOM 1915 O O . VAL A 1 256 ? 4.176 -41.375 -9.43 1 85.19 256 VAL A O 1
ATOM 1918 N N . PRO A 1 257 ? 2.34 -40.125 -9.086 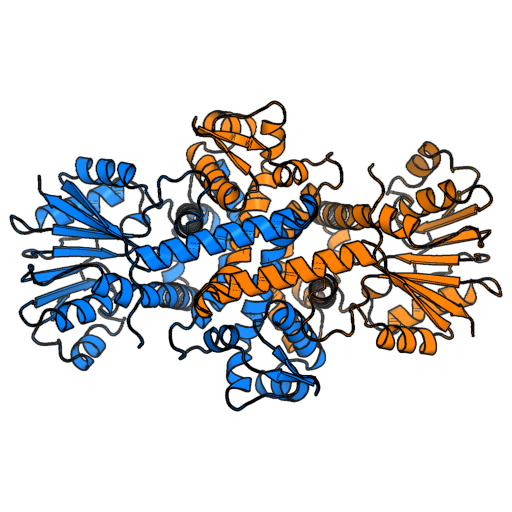1 89.44 257 PRO A N 1
ATOM 1919 C CA . PRO A 1 257 ? 1.561 -41.031 -9.938 1 89.44 257 PRO A CA 1
ATOM 1920 C C . PRO A 1 257 ? 2.17 -41.188 -11.328 1 89.44 257 PRO A C 1
ATOM 1922 O O . PRO A 1 257 ? 2.49 -40.188 -11.992 1 89.44 257 PRO A O 1
ATOM 1925 N N . ALA A 1 258 ? 2.232 -42.406 -11.766 1 90.69 258 ALA A N 1
ATOM 1926 C CA . ALA A 1 258 ? 2.867 -42.75 -13.039 1 90.69 258 ALA A CA 1
ATOM 1927 C C . ALA A 1 258 ? 1.838 -42.781 -14.164 1 90.69 258 ALA A C 1
ATOM 1929 O O . ALA A 1 258 ? 0.631 -42.812 -13.906 1 90.69 258 ALA A O 1
ATOM 1930 N N . GLY A 1 259 ? 2.361 -42.656 -15.305 1 89.12 259 GLY A N 1
ATOM 1931 C CA . GLY A 1 259 ? 1.543 -42.938 -16.484 1 89.12 259 GLY A CA 1
ATOM 1932 C C . GLY A 1 259 ? 0.859 -41.719 -17.031 1 89.12 259 GLY A C 1
ATOM 1933 O O . GLY A 1 259 ? -0.076 -41.812 -17.828 1 89.12 259 GLY A O 1
ATOM 1934 N N . GLY A 1 260 ? 1.267 -40.594 -16.625 1 95.06 260 GLY A N 1
ATOM 1935 C CA . GLY A 1 260 ? 0.706 -39.375 -17.188 1 95.06 260 GLY A CA 1
ATOM 1936 C C . GLY A 1 260 ? 1.343 -38.969 -18.5 1 95.06 260 GLY A C 1
ATOM 1937 O O . GLY A 1 260 ? 2.533 -39.188 -18.719 1 95.06 260 GLY A O 1
ATOM 1938 N N . ASP A 1 261 ? 0.51 -38.375 -19.344 1 97.25 261 ASP A N 1
ATOM 1939 C CA . ASP A 1 261 ? 1.004 -37.812 -20.594 1 97.25 261 ASP A CA 1
ATOM 1940 C C . ASP A 1 261 ? 1.343 -36.312 -20.422 1 97.25 261 ASP A C 1
ATOM 1942 O O . ASP A 1 261 ? 2.121 -35.75 -21.203 1 97.25 261 ASP A O 1
ATOM 1946 N N . ALA A 1 262 ? 0.718 -35.719 -19.453 1 97.94 262 ALA A N 1
ATOM 1947 C CA . ALA A 1 262 ? 1.011 -34.344 -19.078 1 97.94 262 ALA A CA 1
ATOM 1948 C C . ALA A 1 262 ? 0.961 -34.188 -17.562 1 97.94 262 ALA A C 1
ATOM 1950 O O . ALA A 1 262 ? 0.047 -34.688 -16.906 1 97.94 262 ALA A O 1
ATOM 1951 N N . TYR A 1 263 ? 1.952 -33.594 -17.031 1 97.69 263 TYR A N 1
ATOM 1952 C CA . TYR A 1 263 ? 2.012 -33.281 -15.617 1 97.69 263 TYR A CA 1
ATOM 1953 C C . TYR A 1 263 ? 1.938 -31.766 -15.398 1 97.69 263 TYR A C 1
ATOM 1955 O O . TYR A 1 263 ? 2.758 -31.016 -15.93 1 97.69 263 TYR A O 1
ATOM 1963 N N . ILE A 1 264 ? 0.966 -31.328 -14.602 1 98 264 ILE A N 1
ATOM 1964 C CA . ILE A 1 264 ? 0.752 -29.906 -14.32 1 98 264 ILE A CA 1
ATOM 1965 C C . ILE A 1 264 ? 1.328 -29.562 -12.953 1 98 264 ILE A C 1
ATOM 1967 O O . ILE A 1 264 ? 1.011 -30.203 -11.953 1 98 264 ILE A O 1
ATOM 1971 N N . LEU A 1 265 ? 2.168 -28.578 -12.93 1 97.5 265 LEU A N 1
ATOM 1972 C CA . LEU A 1 265 ? 2.639 -27.922 -11.719 1 97.5 265 LEU A CA 1
ATOM 1973 C C . LEU A 1 265 ? 2.27 -26.453 -11.719 1 97.5 265 LEU A C 1
ATOM 1975 O O . LEU A 1 265 ? 3.041 -25.609 -12.195 1 97.5 265 LEU A O 1
ATOM 1979 N N . LYS A 1 266 ? 1.095 -26.172 -11.164 1 97.19 266 LYS A N 1
ATOM 1980 C CA . LYS A 1 266 ? 0.66 -24.781 -11.094 1 97.19 266 LYS A CA 1
ATOM 1981 C C . LYS A 1 266 ? 1.031 -24.141 -9.758 1 97.19 266 LYS A C 1
ATOM 1983 O O . LYS A 1 266 ? 0.542 -24.562 -8.711 1 97.19 266 LYS A O 1
ATOM 1988 N N . HIS A 1 267 ? 1.875 -23.109 -9.812 1 95.75 267 HIS A N 1
ATOM 1989 C CA . HIS A 1 267 ? 2.328 -22.406 -8.625 1 95.75 267 HIS A CA 1
ATOM 1990 C C . HIS A 1 267 ? 2.971 -23.359 -7.625 1 95.75 267 HIS A C 1
ATOM 1992 O O . HIS A 1 267 ? 2.607 -23.375 -6.445 1 95.75 267 HIS A O 1
ATOM 1998 N N . ILE A 1 268 ? 3.887 -24.203 -8.109 1 96.12 268 ILE A N 1
ATOM 1999 C CA . ILE A 1 268 ? 4.512 -25.203 -7.266 1 96.12 268 ILE A CA 1
ATOM 2000 C C . ILE A 1 268 ? 6.016 -24.953 -7.188 1 96.12 268 ILE A C 1
ATOM 2002 O O . ILE A 1 268 ? 6.551 -24.688 -6.109 1 96.12 268 ILE A O 1
ATOM 2006 N N . LEU A 1 269 ? 6.672 -24.953 -8.344 1 97 269 LEU A N 1
ATOM 2007 C CA . LEU A 1 269 ? 8.125 -24.875 -8.359 1 97 269 LEU A CA 1
ATOM 2008 C C . LEU A 1 269 ? 8.609 -23.578 -7.727 1 97 269 LEU A C 1
ATOM 2010 O O . LEU A 1 269 ? 9.648 -23.547 -7.062 1 97 269 LEU A O 1
ATOM 2014 N N . HIS A 1 270 ? 7.863 -22.5 -7.938 1 96.75 270 HIS A N 1
ATOM 2015 C CA . HIS A 1 270 ? 8.305 -21.188 -7.477 1 96.75 270 HIS A CA 1
ATOM 2016 C C . HIS A 1 270 ? 8.305 -21.109 -5.953 1 96.75 270 HIS A C 1
ATOM 2018 O O . HIS A 1 270 ? 8.914 -20.203 -5.371 1 96.75 270 HIS A O 1
ATOM 2024 N N . ASP A 1 271 ? 7.695 -22.062 -5.258 1 95.44 271 ASP A N 1
ATOM 2025 C CA . ASP A 1 271 ? 7.609 -22.047 -3.801 1 95.44 271 ASP A CA 1
ATOM 2026 C C . ASP A 1 271 ? 8.875 -22.609 -3.17 1 95.44 271 ASP A C 1
ATOM 2028 O O . ASP A 1 271 ? 9.07 -22.5 -1.957 1 95.44 271 ASP A O 1
ATOM 2032 N N . TRP A 1 272 ? 9.773 -23.141 -3.984 1 95.12 272 TRP A N 1
ATOM 2033 C CA . TRP A 1 272 ? 10.852 -23.938 -3.406 1 95.12 272 TRP A CA 1
ATOM 2034 C C . TRP A 1 272 ? 12.211 -23.438 -3.875 1 95.12 272 TRP A C 1
ATOM 2036 O O . TRP A 1 272 ? 12.375 -23.062 -5.035 1 95.12 272 TRP A O 1
ATOM 2046 N N . PRO A 1 273 ? 13.195 -23.578 -2.9 1 92.94 273 PRO A N 1
ATOM 2047 C CA . PRO A 1 273 ? 14.57 -23.406 -3.361 1 92.94 273 PRO A CA 1
ATOM 2048 C C . PRO A 1 273 ? 14.992 -24.453 -4.387 1 92.94 273 PRO A C 1
ATOM 2050 O O . PRO A 1 273 ? 14.32 -25.484 -4.543 1 92.94 273 PRO A O 1
ATOM 2053 N N . GLU A 1 274 ? 16.078 -24.234 -5.031 1 94.44 274 GLU A N 1
ATOM 2054 C CA . GLU A 1 274 ? 16.484 -24.984 -6.211 1 94.44 274 GLU A CA 1
ATOM 2055 C C . GLU A 1 274 ? 16.609 -26.469 -5.887 1 94.44 274 GLU A C 1
ATOM 2057 O O . GLU A 1 274 ? 16.141 -27.328 -6.648 1 94.44 274 GLU A O 1
ATOM 2062 N N . PRO A 1 275 ? 17.172 -26.859 -4.715 1 95.5 275 PRO A N 1
ATOM 2063 C CA . PRO A 1 275 ? 17.312 -28.297 -4.469 1 95.5 275 PRO A CA 1
ATOM 2064 C C . PRO A 1 275 ? 15.977 -29.016 -4.402 1 95.5 275 PRO A C 1
ATOM 2066 O O . PRO A 1 275 ? 15.836 -30.109 -4.957 1 95.5 275 PRO A O 1
ATOM 2069 N N . GLN A 1 276 ? 15.055 -28.375 -3.803 1 95.75 276 GLN A N 1
ATOM 2070 C CA . GLN A 1 276 ? 13.742 -29 -3.699 1 95.75 276 GLN A CA 1
ATOM 2071 C C . GLN A 1 276 ? 13 -28.938 -5.031 1 95.75 276 GLN A C 1
ATOM 2073 O O . GLN A 1 276 ? 12.281 -29.875 -5.387 1 95.75 276 GLN A O 1
ATOM 2078 N N . ALA A 1 277 ? 13.172 -27.859 -5.758 1 97.06 277 ALA A N 1
ATOM 2079 C CA . ALA A 1 277 ? 12.562 -27.766 -7.082 1 97.06 277 ALA A CA 1
ATOM 2080 C C . ALA A 1 277 ? 13.078 -28.859 -8.008 1 97.06 277 ALA A C 1
ATOM 2082 O O . ALA A 1 277 ? 12.305 -29.484 -8.742 1 97.06 277 ALA A O 1
ATOM 2083 N N . LEU A 1 278 ? 14.359 -29.125 -7.922 1 97.69 278 LEU A N 1
ATOM 2084 C CA . LEU A 1 278 ? 14.961 -30.172 -8.742 1 97.69 278 LEU A CA 1
ATOM 2085 C C . LEU A 1 278 ? 14.461 -31.547 -8.328 1 97.69 278 LEU A C 1
ATOM 2087 O O . LEU A 1 278 ? 14.227 -32.406 -9.18 1 97.69 278 LEU A O 1
ATOM 2091 N N . GLU A 1 279 ? 14.297 -31.734 -7.039 1 97.12 279 GLU A N 1
ATOM 2092 C CA . GLU A 1 279 ? 13.766 -33 -6.555 1 97.12 279 GLU A CA 1
ATOM 2093 C C . GLU A 1 279 ? 12.367 -33.25 -7.113 1 97.12 279 GLU A C 1
ATOM 2095 O O . GLU A 1 279 ? 12.062 -34.344 -7.574 1 97.12 279 GLU A O 1
ATOM 2100 N N . ILE A 1 280 ? 11.523 -32.25 -7.113 1 96.5 280 ILE A N 1
ATOM 2101 C CA . ILE A 1 280 ? 10.164 -32.344 -7.641 1 96.5 280 ILE A CA 1
ATOM 2102 C C . ILE A 1 280 ? 10.211 -32.688 -9.125 1 96.5 280 ILE A C 1
ATOM 2104 O O . ILE A 1 280 ? 9.523 -33.594 -9.578 1 96.5 280 ILE A O 1
ATOM 2108 N N . LEU A 1 281 ? 11.039 -32 -9.836 1 97.25 281 LEU A N 1
ATOM 2109 C CA . LEU A 1 281 ? 11.148 -32.188 -11.281 1 97.25 281 LEU A CA 1
ATOM 2110 C C . LEU A 1 281 ? 11.648 -33.594 -11.617 1 97.25 281 LEU A C 1
ATOM 2112 O O . LEU A 1 281 ? 11.148 -34.219 -12.547 1 97.25 281 LEU A O 1
ATOM 2116 N N . ARG A 1 282 ? 12.586 -34.062 -10.891 1 96.25 282 ARG A N 1
ATOM 2117 C CA . ARG A 1 282 ? 13.125 -35.406 -11.133 1 96.25 282 ARG A CA 1
ATOM 2118 C C . ARG A 1 282 ? 12.094 -36.5 -10.836 1 96.25 282 ARG A C 1
ATOM 2120 O O . ARG A 1 282 ? 12.031 -37.5 -11.531 1 96.25 282 ARG A O 1
ATOM 2127 N N . ASN A 1 283 ? 11.352 -36.25 -9.758 1 95.25 283 ASN A N 1
ATOM 2128 C CA . ASN A 1 283 ? 10.266 -37.188 -9.453 1 95.25 283 ASN A CA 1
ATOM 2129 C C . ASN A 1 283 ? 9.25 -37.25 -10.594 1 95.25 283 ASN A C 1
ATOM 2131 O O . ASN A 1 283 ? 8.797 -38.312 -10.969 1 95.25 283 ASN A O 1
ATOM 2135 N N . VAL A 1 284 ? 8.898 -36.125 -11.156 1 95.38 284 VAL A N 1
ATOM 2136 C CA . VAL A 1 284 ? 7.945 -36.031 -12.258 1 95.38 28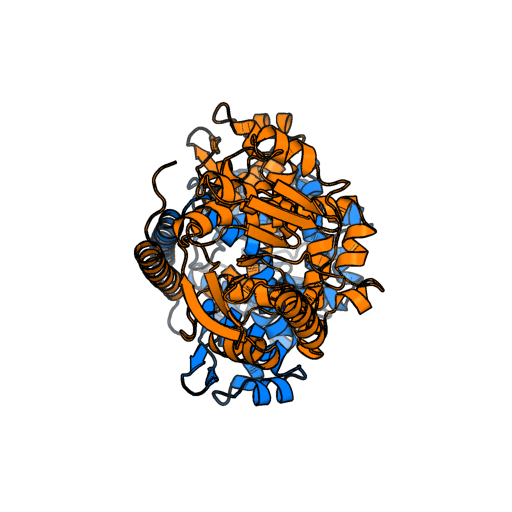4 VAL A CA 1
ATOM 2137 C C . VAL A 1 284 ? 8.531 -36.719 -13.5 1 95.38 284 VAL A C 1
ATOM 2139 O O . VAL A 1 284 ? 7.84 -37.469 -14.195 1 95.38 284 VAL A O 1
ATOM 2142 N N . ARG A 1 285 ? 9.766 -36.469 -13.742 1 95.25 285 ARG A N 1
ATOM 2143 C CA . ARG A 1 285 ? 10.445 -37.062 -14.891 1 95.25 285 ARG A CA 1
ATOM 2144 C C . ARG A 1 285 ? 10.398 -38.594 -14.836 1 95.25 285 ARG A C 1
ATOM 2146 O O . ARG A 1 285 ? 10.141 -39.219 -15.852 1 95.25 285 ARG A O 1
ATOM 2153 N N . LYS A 1 286 ? 10.609 -39.062 -13.719 1 93.69 286 LYS A N 1
ATOM 2154 C CA . LYS A 1 286 ? 10.617 -40.531 -13.539 1 93.69 286 LYS A CA 1
ATOM 2155 C C . LYS A 1 286 ? 9.234 -41.125 -13.797 1 93.69 286 LYS A C 1
ATOM 2157 O O . LYS A 1 286 ? 9.117 -42.25 -14.281 1 93.69 286 LYS A O 1
ATOM 2162 N N . ALA A 1 287 ? 8.258 -40.375 -13.5 1 93.56 287 ALA A N 1
ATOM 2163 C CA . ALA A 1 287 ? 6.891 -40.875 -13.539 1 93.56 287 ALA A CA 1
ATOM 2164 C C . ALA A 1 287 ? 6.27 -40.656 -14.922 1 93.56 287 ALA A C 1
ATOM 2166 O O . ALA A 1 287 ? 5.312 -41.344 -15.289 1 93.56 287 ALA A O 1
ATOM 2167 N N . MET A 1 288 ? 6.746 -39.75 -15.68 1 94.69 288 MET A N 1
ATOM 2168 C CA . MET A 1 288 ? 6.137 -39.281 -16.922 1 94.69 288 MET A CA 1
ATOM 2169 C C . MET A 1 288 ? 6.293 -40.312 -18.031 1 94.69 288 MET A C 1
ATOM 2171 O O . MET A 1 288 ? 7.355 -40.938 -18.172 1 94.69 288 MET A O 1
ATOM 2175 N N . ASN A 1 289 ? 5.266 -40.562 -18.828 1 94.69 289 ASN A N 1
ATOM 2176 C CA . ASN A 1 289 ? 5.34 -41.438 -20 1 94.69 289 ASN A CA 1
ATOM 2177 C C . ASN A 1 289 ? 6.34 -40.906 -21.016 1 94.69 289 ASN A C 1
ATOM 2179 O O . ASN A 1 289 ? 6.602 -39.719 -21.078 1 94.69 289 ASN A O 1
ATOM 2183 N N . PRO A 1 290 ? 6.809 -41.906 -21.766 1 92.5 290 PRO A N 1
ATOM 2184 C CA . PRO A 1 290 ? 7.613 -41.438 -22.891 1 92.5 290 PRO A CA 1
ATOM 2185 C C . PRO A 1 290 ? 6.855 -40.438 -23.781 1 92.5 290 PRO A C 1
ATOM 2187 O O . PRO A 1 290 ? 5.688 -40.688 -24.109 1 92.5 290 PRO A O 1
ATOM 2190 N N . GLY A 1 291 ? 7.453 -39.375 -24.047 1 93.5 291 GLY A N 1
ATOM 2191 C CA . GLY A 1 291 ? 6.82 -38.375 -24.891 1 93.5 291 GLY A CA 1
ATOM 2192 C C . GLY A 1 291 ? 5.93 -37.438 -24.109 1 93.5 291 GLY A C 1
ATOM 2193 O O . GLY A 1 291 ? 5.355 -36.5 -24.672 1 93.5 291 GLY A O 1
ATOM 2194 N N . GLY A 1 292 ? 5.836 -37.688 -22.828 1 95.75 292 GLY A N 1
ATOM 2195 C CA . GLY A 1 292 ? 5.008 -36.844 -21.984 1 95.75 292 GLY A CA 1
ATOM 2196 C C . GLY A 1 292 ? 5.527 -35.438 -21.875 1 95.75 292 GLY A C 1
ATOM 2197 O O . GLY A 1 292 ? 6.629 -35.125 -22.344 1 95.75 292 GLY A O 1
ATOM 2198 N N . ARG A 1 293 ? 4.645 -34.5 -21.344 1 97.75 293 ARG A N 1
ATOM 2199 C CA . ARG A 1 293 ? 5.004 -33.094 -21.188 1 97.75 293 ARG A CA 1
ATOM 2200 C C . ARG A 1 293 ? 4.855 -32.656 -19.734 1 97.75 293 ARG A C 1
ATOM 2202 O O . ARG A 1 293 ? 3.959 -33.125 -19.031 1 97.75 293 ARG A O 1
ATOM 2209 N N . LEU A 1 294 ? 5.812 -31.906 -19.375 1 98.31 294 LEU A N 1
ATOM 2210 C CA . LEU A 1 294 ? 5.695 -31.156 -18.125 1 98.31 294 LEU A CA 1
ATOM 2211 C C . LEU A 1 294 ? 5.16 -29.75 -18.391 1 98.31 294 LEU A C 1
ATOM 2213 O O . LEU A 1 294 ? 5.668 -29.031 -19.266 1 98.31 294 LEU A O 1
ATOM 2217 N N . LEU A 1 295 ? 4.098 -29.406 -17.688 1 98.69 295 LEU A N 1
ATOM 2218 C CA . LEU A 1 295 ? 3.479 -28.094 -17.812 1 98.69 295 LEU A CA 1
ATOM 2219 C C . LEU A 1 295 ? 3.604 -27.312 -16.5 1 98.69 295 LEU A C 1
ATOM 2221 O O . LEU A 1 295 ? 2.791 -27.484 -15.586 1 98.69 295 LEU A O 1
ATOM 2225 N N . VAL A 1 296 ? 4.613 -26.438 -16.453 1 98.62 296 VAL A N 1
ATOM 2226 C CA . VAL A 1 296 ? 4.789 -25.547 -15.312 1 98.62 296 VAL A CA 1
ATOM 2227 C C . VAL A 1 296 ? 4.004 -24.25 -15.539 1 98.62 296 VAL A C 1
ATOM 2229 O O . VAL A 1 296 ? 4.273 -23.516 -16.484 1 98.62 296 VAL A O 1
ATOM 2232 N N . MET A 1 297 ? 3.025 -24.062 -14.688 1 98.19 297 MET A N 1
ATOM 2233 C CA . MET A 1 297 ? 2.17 -22.891 -14.82 1 98.19 297 MET A CA 1
ATOM 2234 C C . MET A 1 297 ? 2.479 -21.859 -13.734 1 98.19 297 MET A C 1
ATOM 2236 O O . MET A 1 297 ? 1.977 -21.969 -12.609 1 98.19 297 MET A O 1
ATOM 2240 N N . GLU A 1 298 ? 3.283 -20.875 -14.07 1 97.25 298 GLU A N 1
ATOM 2241 C CA . GLU A 1 298 ? 3.781 -19.859 -13.148 1 97.25 298 GLU A CA 1
ATOM 2242 C C . GLU A 1 298 ? 3.957 -18.516 -13.852 1 97.25 298 GLU A C 1
ATOM 2244 O O . GLU A 1 298 ? 3.697 -18.391 -15.047 1 97.25 298 GLU A O 1
ATOM 2249 N N . MET A 1 299 ? 4.199 -17.453 -13.039 1 95.88 299 MET A N 1
ATOM 2250 C CA . MET A 1 299 ? 4.453 -16.125 -13.586 1 95.88 299 MET A CA 1
ATOM 2251 C C . MET A 1 299 ? 5.891 -16.016 -14.094 1 95.88 299 MET A C 1
ATOM 2253 O O . MET A 1 299 ? 6.816 -15.812 -13.312 1 95.88 299 MET A O 1
ATOM 2257 N N . VAL A 1 300 ? 6.051 -16.156 -15.422 1 96.88 300 VAL A N 1
ATOM 2258 C CA . VAL A 1 300 ? 7.371 -16.031 -16.031 1 96.88 300 VAL A CA 1
ATOM 2259 C C . VAL A 1 300 ? 7.75 -14.562 -16.156 1 96.88 300 VAL A C 1
ATOM 2261 O O . VAL A 1 300 ? 7.121 -13.82 -16.906 1 96.88 300 VAL A O 1
ATOM 2264 N N . VAL A 1 301 ? 8.742 -14.164 -15.391 1 94.88 301 VAL A N 1
ATOM 2265 C CA . VAL A 1 301 ? 9.164 -12.766 -15.383 1 94.88 301 VAL A CA 1
ATOM 2266 C C . VAL A 1 301 ? 9.703 -12.383 -16.766 1 94.88 301 VAL A C 1
ATOM 2268 O O . VAL A 1 301 ? 10.609 -13.039 -17.281 1 94.88 301 VAL A O 1
ATOM 2271 N N . PRO A 1 302 ? 9.133 -11.398 -17.359 1 90.25 302 PRO A N 1
ATOM 2272 C CA . PRO A 1 302 ? 9.578 -11.016 -18.703 1 90.25 302 PRO A CA 1
ATOM 2273 C C . PRO A 1 302 ? 10.992 -10.438 -18.719 1 90.25 302 PRO A C 1
ATOM 2275 O O . PRO A 1 302 ? 11.461 -9.922 -17.703 1 90.25 302 PRO A O 1
ATOM 2278 N N . ASP A 1 303 ? 11.609 -10.422 -19.875 1 88 303 ASP A N 1
ATOM 2279 C CA . ASP A 1 303 ? 12.969 -9.938 -20.062 1 88 303 ASP A CA 1
ATOM 2280 C C . ASP A 1 303 ? 12.992 -8.422 -20.219 1 88 303 ASP A C 1
ATOM 2282 O O . ASP A 1 303 ? 14.047 -7.793 -20.094 1 88 303 ASP A O 1
ATOM 2286 N N . LYS A 1 304 ? 11.852 -7.926 -20.484 1 87 304 LYS A N 1
ATOM 2287 C CA . LYS A 1 304 ? 11.805 -6.48 -20.688 1 87 304 LYS A CA 1
ATOM 2288 C C . LYS A 1 304 ? 12.25 -5.73 -19.438 1 87 304 LYS A C 1
ATOM 2290 O O . LYS A 1 304 ? 11.672 -5.918 -18.359 1 87 304 LYS A O 1
ATOM 2295 N N . ILE A 1 305 ? 13.188 -4.875 -19.641 1 90 305 ILE A N 1
ATOM 2296 C CA . ILE A 1 305 ? 13.773 -4.109 -18.547 1 90 305 ILE A CA 1
ATOM 2297 C C . ILE A 1 305 ? 12.773 -3.068 -18.047 1 90 305 ILE A C 1
ATOM 2299 O O . ILE A 1 305 ? 12.117 -2.398 -18.844 1 90 305 ILE A O 1
ATOM 2303 N N . ASN A 1 306 ? 12.602 -2.947 -16.75 1 90.69 306 ASN A N 1
ATOM 2304 C CA . ASN A 1 306 ? 11.789 -1.937 -16.078 1 90.69 306 ASN A CA 1
ATOM 2305 C C . ASN A 1 306 ? 10.305 -2.111 -16.391 1 90.69 306 ASN A C 1
ATOM 2307 O O . ASN A 1 306 ? 9.5 -1.224 -16.109 1 90.69 306 ASN A O 1
ATOM 2311 N N . GLY A 1 307 ? 9.969 -3.172 -17.156 1 86.06 307 GLY A N 1
ATOM 2312 C CA . GLY A 1 307 ? 8.57 -3.402 -17.484 1 86.06 307 GLY A CA 1
ATOM 2313 C C . GLY A 1 307 ? 7.762 -3.924 -16.312 1 86.06 307 GLY A C 1
ATOM 2314 O O . GLY A 1 307 ? 8.281 -4.664 -15.477 1 86.06 307 GLY A O 1
ATOM 2315 N N . PRO A 1 308 ? 6.531 -3.514 -16.312 1 85.69 308 PRO A N 1
ATOM 2316 C CA . PRO A 1 308 ? 5.684 -4.012 -15.227 1 85.69 308 PRO A CA 1
ATOM 2317 C C . PRO A 1 308 ? 5.324 -5.488 -15.391 1 85.69 308 PRO A C 1
ATOM 2319 O O . PRO A 1 308 ? 5.141 -5.961 -16.516 1 85.69 308 PRO A O 1
ATOM 2322 N N . HIS A 1 309 ? 5.293 -6.219 -14.289 1 88.69 309 HIS A N 1
ATOM 2323 C CA . HIS A 1 309 ? 4.812 -7.594 -14.219 1 88.69 309 HIS A CA 1
ATOM 2324 C C . HIS A 1 309 ? 4.488 -7.996 -12.781 1 88.69 309 HIS A C 1
ATOM 2326 O O . HIS A 1 309 ? 5.305 -7.801 -11.883 1 88.69 309 HIS A O 1
ATOM 2332 N N . SER A 1 310 ? 3.324 -8.617 -12.578 1 89.31 310 SER A N 1
ATOM 2333 C CA . SER A 1 310 ? 2.873 -9.016 -11.242 1 89.31 310 SER A CA 1
ATOM 2334 C C . SER A 1 310 ? 3.828 -10.023 -10.609 1 89.31 310 SER A C 1
ATOM 2336 O O . SER A 1 310 ? 3.971 -10.062 -9.391 1 89.31 310 SER A O 1
ATOM 2338 N N . GLY A 1 311 ? 4.52 -10.734 -11.438 1 93.62 311 GLY A N 1
ATOM 2339 C CA . GLY A 1 311 ? 5.461 -11.727 -10.953 1 93.62 311 GLY A CA 1
ATOM 2340 C C . GLY A 1 311 ? 6.574 -11.133 -10.117 1 93.62 311 GLY A C 1
ATOM 2341 O O . GLY A 1 311 ? 7.176 -11.82 -9.289 1 93.62 311 GLY A O 1
ATOM 2342 N N . LYS A 1 312 ? 6.875 -9.875 -10.305 1 95.88 312 LYS A N 1
ATOM 2343 C CA . LYS A 1 312 ? 7.969 -9.25 -9.57 1 95.88 312 LYS A CA 1
ATOM 2344 C C . LYS A 1 312 ? 7.586 -9.016 -8.109 1 95.88 312 LYS A C 1
ATOM 2346 O O . LYS A 1 312 ? 8.43 -9.141 -7.215 1 95.88 312 LYS A O 1
ATOM 2351 N N . LEU A 1 313 ? 6.359 -8.68 -7.859 1 95.88 313 LEU A N 1
ATOM 2352 C CA . LEU A 1 313 ? 5.875 -8.555 -6.488 1 95.88 313 LEU A CA 1
ATOM 2353 C C . LEU A 1 313 ? 5.758 -9.93 -5.832 1 95.88 313 LEU A C 1
ATOM 2355 O O . LEU A 1 313 ? 6.164 -10.102 -4.68 1 95.88 313 LEU A O 1
ATOM 2359 N N . VAL A 1 314 ? 5.176 -10.891 -6.504 1 95.5 314 VAL A N 1
ATOM 2360 C CA . VAL A 1 314 ? 5.02 -12.25 -6 1 95.5 314 VAL A CA 1
ATOM 2361 C C . VAL A 1 314 ? 6.391 -12.844 -5.676 1 95.5 314 VAL A C 1
ATOM 2363 O O . VAL A 1 314 ? 6.539 -13.586 -4.707 1 95.5 314 VAL A O 1
ATOM 2366 N N . ASP A 1 315 ? 7.355 -12.461 -6.496 1 97.25 315 ASP A N 1
ATOM 2367 C CA . ASP A 1 315 ? 8.727 -12.914 -6.281 1 97.25 315 ASP A CA 1
ATOM 2368 C C . ASP A 1 315 ? 9.227 -12.508 -4.895 1 97.25 315 ASP A C 1
ATOM 2370 O O . ASP A 1 315 ? 9.836 -13.32 -4.191 1 97.25 315 ASP A O 1
ATOM 2374 N N . LEU A 1 316 ? 8.984 -11.289 -4.465 1 97.38 316 LEU A N 1
ATOM 2375 C CA . LEU A 1 316 ? 9.383 -10.836 -3.137 1 97.38 316 LEU A CA 1
ATOM 2376 C C . LEU A 1 316 ? 8.625 -11.586 -2.053 1 97.38 316 LEU A C 1
ATOM 2378 O O . LEU A 1 316 ? 9.18 -11.898 -0.998 1 97.38 316 LEU A O 1
ATOM 2382 N N . TRP A 1 317 ? 7.414 -11.781 -2.359 1 96.12 317 TRP A N 1
ATOM 2383 C CA . TRP A 1 317 ? 6.57 -12.516 -1.419 1 96.12 317 TRP A CA 1
ATOM 2384 C C . TRP A 1 317 ? 7.109 -13.922 -1.183 1 96.12 317 TRP A C 1
ATOM 2386 O O . TRP A 1 317 ? 7.207 -14.367 -0.039 1 96.12 317 TRP A O 1
ATOM 2396 N N . LEU A 1 318 ? 7.457 -14.594 -2.193 1 96.56 318 LEU A N 1
ATOM 2397 C CA . LEU A 1 318 ? 8 -15.945 -2.105 1 96.56 318 LEU A CA 1
ATOM 2398 C C . LEU A 1 318 ? 9.336 -15.945 -1.369 1 96.56 318 LEU A C 1
ATOM 2400 O O . LEU A 1 318 ? 9.594 -16.828 -0.545 1 96.56 318 LEU A O 1
ATOM 2404 N N . MET A 1 319 ? 10.172 -14.984 -1.708 1 96.12 319 MET A N 1
ATOM 2405 C CA . MET A 1 319 ? 11.453 -14.852 -1.021 1 96.12 319 MET A CA 1
ATOM 2406 C C . MET A 1 319 ? 11.25 -14.75 0.488 1 96.12 319 MET A C 1
ATOM 2408 O O . MET A 1 319 ? 11.945 -15.414 1.259 1 96.12 319 MET A O 1
ATOM 2412 N N . LEU A 1 320 ? 10.305 -13.992 0.867 1 96 320 LEU A N 1
ATOM 2413 C CA . LEU A 1 320 ? 10.023 -13.688 2.268 1 96 320 LEU A CA 1
ATOM 2414 C C . LEU A 1 320 ? 9.484 -14.922 2.988 1 96 320 LEU A C 1
ATOM 2416 O O . LEU A 1 320 ? 9.914 -15.227 4.105 1 96 320 LEU A O 1
ATOM 2420 N N . LEU A 1 321 ? 8.602 -15.648 2.352 1 94.38 321 LEU A N 1
ATOM 2421 C CA . LEU A 1 321 ? 7.836 -16.688 3.037 1 94.38 321 LEU A CA 1
ATOM 2422 C C . LEU A 1 321 ? 8.57 -18.016 2.994 1 94.38 321 LEU A C 1
ATOM 2424 O O . LEU A 1 321 ? 8.641 -18.719 4.004 1 94.38 321 LEU A O 1
ATOM 2428 N N . VAL A 1 322 ? 9.141 -18.312 1.755 1 93.88 322 VAL A N 1
ATOM 2429 C CA . VAL A 1 322 ? 9.539 -19.719 1.612 1 93.88 322 VAL A CA 1
ATOM 2430 C C . VAL A 1 322 ? 10.914 -19.797 0.95 1 93.88 322 VAL A C 1
ATOM 2432 O O . VAL A 1 322 ? 11.43 -20.891 0.709 1 93.88 322 VAL A O 1
ATOM 2435 N N . GLY A 1 323 ? 11.484 -18.688 0.645 1 94.25 323 GLY A N 1
ATOM 2436 C CA . GLY A 1 323 ? 12.773 -18.688 -0.03 1 94.25 323 GLY A CA 1
ATOM 2437 C C . GLY A 1 323 ? 12.68 -19.125 -1.479 1 94.25 323 GLY A C 1
ATOM 2438 O O . GLY A 1 323 ? 13.688 -19.516 -2.084 1 94.25 323 GLY A O 1
ATOM 2439 N N . GLY A 1 324 ? 11.484 -19.109 -2.047 1 96 324 GLY A N 1
ATOM 2440 C CA . GLY A 1 324 ? 11.258 -19.406 -3.451 1 96 324 GLY A CA 1
ATOM 2441 C C . GLY A 1 324 ? 11.508 -18.234 -4.367 1 96 324 GLY A C 1
ATOM 2442 O O . GLY A 1 324 ? 12.18 -17.266 -3.979 1 96 324 GLY A O 1
ATOM 2443 N N . LYS A 1 325 ? 11.078 -18.344 -5.621 1 96.81 325 LYS A N 1
ATOM 2444 C CA . LYS A 1 325 ? 11.281 -17.234 -6.555 1 96.81 325 LYS A CA 1
ATOM 2445 C C . LYS A 1 325 ? 10.469 -17.438 -7.828 1 96.81 325 LYS A C 1
ATOM 2447 O O . LYS A 1 325 ? 10.125 -18.562 -8.18 1 96.81 325 LYS A O 1
ATOM 2452 N N . GLU A 1 326 ? 10.102 -16.344 -8.43 1 97.38 326 GLU A N 1
ATOM 2453 C CA . GLU A 1 326 ? 9.68 -16.359 -9.828 1 97.38 326 GLU A CA 1
ATOM 2454 C C . GLU A 1 326 ? 10.883 -16.328 -10.766 1 97.38 326 GLU A C 1
ATOM 2456 O O . GLU A 1 326 ? 11.938 -15.789 -10.414 1 97.38 326 GLU A O 1
ATOM 2461 N N . ARG A 1 327 ? 10.75 -16.906 -11.914 1 97.88 327 ARG A N 1
ATOM 2462 C CA . ARG A 1 327 ? 11.891 -17.109 -12.797 1 97.88 327 ARG A CA 1
ATOM 2463 C C . ARG A 1 327 ? 11.617 -16.531 -14.188 1 97.88 327 ARG A C 1
ATOM 2465 O O . ARG A 1 327 ? 10.461 -16.438 -14.602 1 97.88 327 ARG A O 1
ATOM 2472 N N . THR A 1 328 ? 12.703 -16.109 -14.805 1 96.5 328 THR A N 1
ATOM 2473 C CA . THR A 1 328 ? 12.656 -15.773 -16.219 1 96.5 328 THR A CA 1
ATOM 2474 C C . THR A 1 328 ? 12.641 -17.031 -17.078 1 96.5 328 THR A C 1
ATOM 2476 O O . THR A 1 328 ? 12.852 -18.141 -16.562 1 96.5 328 THR A O 1
ATOM 2479 N N . ARG A 1 329 ? 12.375 -16.844 -18.375 1 97.56 329 ARG A N 1
ATOM 2480 C CA . ARG A 1 329 ? 12.438 -17.953 -19.312 1 97.56 329 ARG A CA 1
ATOM 2481 C C . ARG A 1 329 ? 13.797 -18.656 -19.25 1 97.56 329 ARG A C 1
ATOM 2483 O O . ARG A 1 329 ? 13.867 -19.891 -19.203 1 97.56 329 ARG A O 1
ATOM 2490 N N . ALA A 1 330 ? 14.852 -17.859 -19.188 1 97.38 330 ALA A N 1
ATOM 2491 C CA . ALA A 1 330 ? 16.203 -18.406 -19.188 1 97.38 330 ALA A CA 1
ATOM 2492 C C . ALA A 1 330 ? 16.469 -19.203 -17.906 1 97.38 330 ALA A C 1
ATOM 2494 O O . ALA A 1 330 ? 17.109 -20.25 -17.938 1 97.38 330 ALA A O 1
ATOM 2495 N N . GLN A 1 331 ? 16 -18.688 -16.844 1 97 331 GLN A N 1
ATOM 2496 C CA . GLN A 1 331 ? 16.188 -19.359 -15.57 1 97 331 GLN A CA 1
ATOM 2497 C C . GLN A 1 331 ? 15.414 -20.672 -15.523 1 97 331 GLN A C 1
ATOM 2499 O O . GLN A 1 331 ? 15.883 -21.656 -14.961 1 97 331 GLN A O 1
ATOM 2504 N N . TYR A 1 332 ? 14.203 -20.719 -16.094 1 98.19 332 TYR A N 1
ATOM 2505 C CA . TYR A 1 332 ? 13.461 -21.969 -16.188 1 98.19 332 TYR A CA 1
ATOM 2506 C C . TYR A 1 332 ? 14.195 -22.969 -17.094 1 98.19 332 TYR A C 1
ATOM 2508 O O . TYR A 1 332 ? 14.258 -24.156 -16.781 1 98.19 332 TYR A O 1
ATOM 2516 N N . ALA A 1 333 ? 14.703 -22.453 -18.188 1 98.31 333 ALA A N 1
ATOM 2517 C CA . ALA A 1 333 ? 15.453 -23.328 -19.094 1 98.31 333 ALA A CA 1
ATOM 2518 C C . ALA A 1 333 ? 16.609 -24 -18.359 1 98.31 333 ALA A C 1
ATOM 2520 O O . ALA A 1 333 ? 16.859 -25.203 -18.531 1 98.31 333 ALA A O 1
ATOM 2521 N N . GLU A 1 334 ? 17.266 -23.219 -17.578 1 98.25 334 GLU A N 1
ATOM 2522 C CA . GLU A 1 334 ? 18.391 -23.75 -16.797 1 98.25 334 GLU A CA 1
ATOM 2523 C C . GLU A 1 334 ? 17.922 -24.781 -15.773 1 98.25 334 GLU A C 1
ATOM 2525 O O . GLU A 1 334 ? 18.5 -25.859 -15.664 1 98.25 334 GLU A O 1
ATOM 2530 N N . LEU A 1 335 ? 16.922 -24.438 -15.008 1 98.31 335 LEU A N 1
ATOM 2531 C CA . LEU A 1 335 ? 16.391 -25.312 -13.969 1 98.31 335 LEU A CA 1
ATOM 2532 C C . LEU A 1 335 ? 15.898 -26.625 -14.57 1 98.31 335 LEU A C 1
ATOM 2534 O O . LEU A 1 335 ? 16.203 -27.703 -14.047 1 98.31 335 LEU A O 1
ATOM 2538 N N . LEU A 1 336 ? 15.133 -26.531 -15.625 1 98.5 336 LEU A N 1
ATOM 2539 C CA . LEU A 1 336 ? 14.602 -27.703 -16.312 1 98.5 336 LEU A CA 1
ATOM 2540 C C . LEU A 1 336 ? 15.719 -28.562 -16.875 1 98.5 336 LEU A C 1
ATOM 2542 O O . LEU A 1 336 ? 15.68 -29.781 -16.781 1 98.5 336 LEU A O 1
ATOM 2546 N N . GLY A 1 337 ? 16.688 -27.922 -17.438 1 98.25 337 GLY A N 1
ATOM 2547 C CA . GLY A 1 337 ? 17.844 -28.656 -17.953 1 98.25 337 GLY A CA 1
ATOM 2548 C C . GLY A 1 337 ? 18.547 -29.5 -16.906 1 98.25 337 GLY A C 1
ATOM 2549 O O . GLY A 1 337 ? 18.922 -30.641 -17.172 1 98.25 337 GLY A O 1
ATOM 2550 N N . LYS A 1 338 ? 18.719 -28.953 -15.75 1 98.06 338 LYS A N 1
ATOM 2551 C CA . LYS A 1 338 ? 19.375 -29.641 -14.648 1 98.06 338 LYS A CA 1
ATOM 2552 C C . LYS A 1 338 ? 18.578 -30.875 -14.227 1 98.06 338 LYS A C 1
ATOM 2554 O O . LYS A 1 338 ? 19.125 -31.797 -13.625 1 98.06 338 LYS A O 1
ATOM 2559 N N . ALA A 1 339 ? 17.328 -30.875 -14.555 1 97.69 339 ALA A N 1
ATOM 2560 C CA . ALA A 1 339 ? 16.453 -31.969 -14.117 1 97.69 339 ALA A CA 1
ATOM 2561 C C . ALA A 1 339 ? 16.156 -32.938 -15.273 1 97.69 339 ALA A C 1
ATOM 2563 O O . ALA A 1 339 ? 15.328 -33.844 -15.141 1 97.69 339 ALA A O 1
ATOM 2564 N N . GLY A 1 340 ? 16.766 -32.719 -16.406 1 96.88 340 GLY A N 1
ATOM 2565 C CA . GLY A 1 340 ? 16.609 -33.625 -17.516 1 96.88 340 GLY A CA 1
ATOM 2566 C C . GLY A 1 340 ? 15.445 -33.281 -18.422 1 96.88 340 GLY A C 1
ATOM 2567 O O . GLY A 1 340 ? 14.922 -34.125 -19.125 1 96.88 340 GLY A O 1
ATOM 2568 N N . PHE A 1 341 ? 14.969 -32.094 -18.375 1 98.25 341 PHE A N 1
ATOM 2569 C CA . PHE A 1 341 ? 13.922 -31.609 -19.266 1 98.25 341 PHE A CA 1
ATOM 2570 C C . PHE A 1 341 ? 14.477 -30.609 -20.25 1 98.25 341 PHE A C 1
ATOM 2572 O O . PHE A 1 341 ? 15.539 -30.031 -20.031 1 98.25 341 PHE A O 1
ATOM 2579 N N . ARG A 1 342 ? 13.797 -30.469 -21.328 1 97.94 342 ARG A N 1
ATOM 2580 C CA . ARG A 1 342 ? 14.039 -29.406 -22.281 1 97.94 342 ARG A CA 1
ATOM 2581 C C . ARG A 1 342 ? 12.852 -28.438 -22.344 1 97.94 342 ARG A C 1
ATOM 2583 O O . ARG A 1 342 ? 11.711 -28.875 -22.5 1 97.94 342 ARG A O 1
ATOM 2590 N N . LEU A 1 343 ? 13.141 -27.188 -22.156 1 98.5 343 LEU A N 1
ATOM 2591 C CA . LEU A 1 343 ? 12.086 -26.188 -22.312 1 98.5 343 LEU A CA 1
ATOM 2592 C C . LEU A 1 343 ? 11.68 -26.078 -23.781 1 98.5 343 LEU A C 1
ATOM 2594 O O . LEU A 1 343 ? 12.5 -25.703 -24.625 1 98.5 343 LEU A O 1
ATOM 2598 N N . GLU A 1 344 ? 10.492 -26.375 -24.109 1 98 344 GLU A N 1
ATOM 2599 C CA . GLU A 1 344 ? 10.008 -26.328 -25.484 1 98 344 GLU A CA 1
ATOM 2600 C C . GLU A 1 344 ? 9.5 -24.922 -25.844 1 98 344 GLU A C 1
ATOM 2602 O O . GLU A 1 344 ? 9.906 -24.359 -26.859 1 98 344 GLU A O 1
ATOM 2607 N N . ARG A 1 345 ? 8.641 -24.391 -25.047 1 97.56 345 ARG A N 1
ATOM 2608 C CA . ARG A 1 345 ? 8.102 -23.047 -25.266 1 97.56 345 ARG A CA 1
ATOM 2609 C C . ARG A 1 345 ? 7.449 -22.5 -24 1 97.56 345 ARG A C 1
ATOM 2611 O O . ARG A 1 345 ? 7.176 -23.25 -23.062 1 97.56 345 ARG A O 1
ATOM 2618 N N . VAL A 1 346 ? 7.301 -21.25 -23.953 1 97.5 346 VAL A N 1
ATOM 2619 C CA . VAL A 1 346 ? 6.508 -20.547 -22.953 1 97.5 346 VAL A CA 1
ATOM 2620 C C . VAL A 1 346 ? 5.25 -19.969 -23.594 1 97.5 346 VAL A C 1
ATOM 2622 O O . VAL A 1 346 ? 5.332 -19.125 -24.5 1 97.5 346 VAL A O 1
ATOM 2625 N N . VAL A 1 347 ? 4.105 -20.469 -23.172 1 96.38 347 VAL A N 1
ATOM 2626 C CA . VAL A 1 347 ? 2.83 -20.016 -23.719 1 96.38 347 VAL A CA 1
ATOM 2627 C C . VAL A 1 347 ? 2.26 -18.906 -22.844 1 96.38 347 VAL A C 1
ATOM 2629 O O . VAL A 1 347 ? 1.901 -19.141 -21.688 1 96.38 347 VAL A O 1
ATOM 2632 N N . GLN A 1 348 ? 2.197 -17.75 -23.391 1 92.06 348 GLN A N 1
ATOM 2633 C CA . GLN A 1 348 ? 1.612 -16.625 -22.672 1 92.06 348 GLN A CA 1
ATOM 2634 C C . GLN A 1 348 ? 0.094 -16.75 -22.594 1 92.06 348 GLN A C 1
ATOM 2636 O O . GLN A 1 348 ? -0.532 -17.328 -23.484 1 92.06 348 GLN A O 1
ATOM 2641 N N . THR A 1 349 ? -0.442 -16.312 -21.5 1 91.44 349 THR A N 1
ATOM 2642 C CA . THR A 1 349 ? -1.889 -16.266 -21.328 1 91.44 349 THR A CA 1
ATOM 2643 C C . THR A 1 349 ? -2.361 -14.836 -21.125 1 91.44 349 THR A C 1
ATOM 2645 O O . THR A 1 349 ? -1.547 -13.922 -20.984 1 91.44 349 THR A O 1
ATOM 2648 N N . PRO A 1 350 ? -3.686 -14.594 -21.141 1 85.44 350 PRO A N 1
ATOM 2649 C CA . PRO A 1 350 ? -4.195 -13.25 -20.844 1 85.44 350 PRO A CA 1
ATOM 2650 C C . PRO A 1 350 ? -4 -12.859 -19.391 1 85.44 350 PRO A C 1
ATOM 2652 O O . PRO A 1 350 ? -4.18 -11.695 -19.031 1 85.44 350 PRO A O 1
ATOM 2655 N N . ALA A 1 351 ? -3.566 -13.844 -18.562 1 86.12 351 ALA A N 1
ATOM 2656 C CA . ALA A 1 351 ? -3.207 -13.555 -17.188 1 86.12 351 ALA A CA 1
ATOM 2657 C C . ALA A 1 351 ? -1.695 -13.406 -17.031 1 86.12 351 ALA A C 1
ATOM 2659 O O . ALA A 1 351 ? -0.952 -13.508 -18 1 86.12 351 ALA A O 1
ATOM 2660 N N . ALA A 1 352 ? -1.315 -13.062 -15.852 1 85.25 352 ALA A N 1
ATOM 2661 C CA . ALA A 1 352 ? 0.114 -12.906 -15.594 1 85.25 352 ALA A CA 1
ATOM 2662 C C . ALA A 1 352 ? 0.831 -14.25 -15.641 1 85.25 352 ALA A C 1
ATOM 2664 O O . ALA A 1 352 ? 2.043 -14.312 -15.867 1 85.25 352 ALA A O 1
ATOM 2665 N N . ILE A 1 353 ? 0.12 -15.289 -15.531 1 93.44 353 ILE A N 1
ATOM 2666 C CA . ILE A 1 353 ? 0.662 -16.641 -15.484 1 93.44 353 ILE A CA 1
ATOM 2667 C C . ILE A 1 353 ? 0.862 -17.172 -16.906 1 93.44 353 ILE A C 1
ATOM 2669 O O . ILE A 1 353 ? 0.137 -16.781 -17.828 1 93.44 353 ILE A O 1
ATOM 2673 N N . SER A 1 354 ? 1.91 -17.922 -17.125 1 96.25 354 SER A N 1
ATOM 2674 C CA . SER A 1 354 ? 2.23 -18.594 -18.391 1 96.25 354 SER A CA 1
ATOM 2675 C C . SER A 1 354 ? 2.369 -20.094 -18.203 1 96.25 354 SER A C 1
ATOM 2677 O O . SER A 1 354 ? 2.416 -20.578 -17.062 1 96.25 354 SER A O 1
ATOM 2679 N N . VAL A 1 355 ? 2.336 -20.766 -19.312 1 98.06 355 VAL A N 1
ATOM 2680 C CA . VAL A 1 355 ? 2.619 -22.203 -19.312 1 98.06 355 VAL A CA 1
ATOM 2681 C C . VAL A 1 355 ? 4.023 -22.453 -19.859 1 98.06 355 VAL A C 1
ATOM 2683 O O . VAL A 1 355 ? 4.293 -22.203 -21.031 1 98.06 355 VAL A O 1
ATOM 2686 N N . VAL A 1 356 ? 4.906 -22.859 -19 1 98.62 356 VAL A N 1
ATOM 2687 C CA . VAL A 1 356 ? 6.211 -23.344 -19.422 1 98.62 356 VAL A CA 1
ATOM 2688 C C . VAL A 1 356 ? 6.113 -24.828 -19.797 1 98.62 356 VAL A C 1
ATOM 2690 O O . VAL A 1 356 ? 5.957 -25.672 -18.922 1 98.62 356 VAL A O 1
ATOM 2693 N N . GLU A 1 357 ? 6.184 -25.094 -21.047 1 98.62 357 GLU A N 1
ATOM 2694 C CA . GLU A 1 357 ? 6.082 -26.469 -21.562 1 98.62 357 GLU A CA 1
ATOM 2695 C C . GLU A 1 357 ? 7.465 -27.094 -2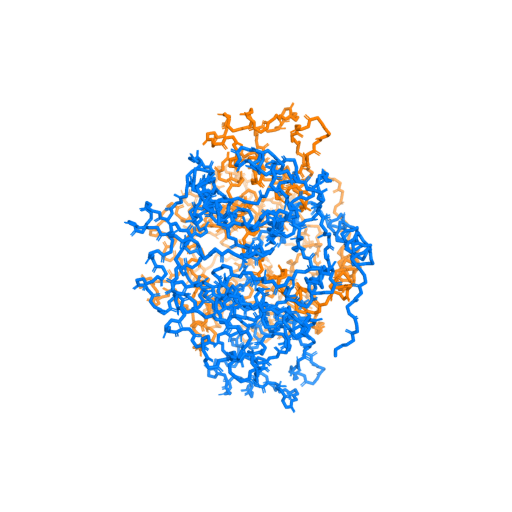1.734 1 98.62 357 GLU A C 1
ATOM 2697 O O . GLU A 1 357 ? 8.344 -26.5 -22.359 1 98.62 357 GLU A O 1
ATOM 2702 N N . ALA A 1 358 ? 7.578 -28.234 -21.141 1 98.56 358 ALA A N 1
ATOM 2703 C CA . ALA A 1 358 ? 8.875 -28.906 -21.219 1 98.56 358 ALA A CA 1
ATOM 2704 C C . ALA A 1 358 ? 8.695 -30.375 -21.578 1 98.56 358 ALA A C 1
ATOM 2706 O O . ALA A 1 358 ? 7.645 -30.969 -21.312 1 98.56 358 ALA A O 1
ATOM 2707 N N . SER A 1 359 ? 9.656 -30.953 -22.234 1 97.62 359 SER A N 1
ATOM 2708 C CA . SER A 1 359 ? 9.703 -32.375 -22.594 1 97.62 359 SER A CA 1
ATOM 2709 C C . SER A 1 359 ? 10.938 -33.031 -22 1 97.62 359 SER A C 1
ATOM 2711 O O . SER A 1 359 ? 11.914 -32.375 -21.656 1 97.62 359 SER A O 1
ATOM 2713 N N . ALA A 1 360 ? 10.789 -34.375 -21.891 1 93 360 ALA A N 1
ATOM 2714 C CA . ALA A 1 360 ? 11.938 -35.125 -21.391 1 93 360 ALA A CA 1
ATOM 2715 C C . ALA A 1 360 ? 13.039 -35.188 -22.453 1 93 360 ALA A C 1
ATOM 2717 O O . ALA A 1 360 ? 12.758 -35.344 -23.641 1 93 360 ALA A O 1
ATOM 2718 N N . HIS A 1 361 ? 14.289 -34.938 -22.031 1 82.75 361 HIS A N 1
ATOM 2719 C CA . HIS A 1 361 ? 15.43 -35.188 -22.906 1 82.75 361 HIS A CA 1
ATOM 2720 C C . HIS A 1 361 ? 15.656 -36.688 -23.094 1 82.75 361 HIS A C 1
ATOM 2722 O O . HIS A 1 361 ? 15.375 -37.469 -22.203 1 82.75 361 HIS A O 1
ATOM 2728 N N . MET B 1 1 ? 15.188 28.078 -5.902 1 41.53 1 MET B N 1
ATOM 2729 C CA . MET B 1 1 ? 14.164 27.094 -6.23 1 41.53 1 MET B CA 1
ATOM 2730 C C . MET B 1 1 ? 13.164 27.656 -7.227 1 41.53 1 MET B C 1
ATOM 2732 O O . MET B 1 1 ? 12.836 28.844 -7.176 1 41.53 1 MET B O 1
ATOM 2736 N N . PRO B 1 2 ? 13.07 27.031 -8.312 1 48.88 2 PRO B N 1
ATOM 2737 C CA . PRO B 1 2 ? 12.07 27.594 -9.227 1 48.88 2 PRO B CA 1
ATOM 2738 C C . PRO B 1 2 ? 10.789 28 -8.508 1 48.88 2 PRO B C 1
ATOM 2740 O O . PRO B 1 2 ? 10.445 27.438 -7.469 1 48.88 2 PRO B O 1
ATOM 2743 N N . PRO B 1 3 ? 10.273 29.156 -8.875 1 59.69 3 PRO B N 1
ATOM 2744 C CA . PRO B 1 3 ? 9.047 29.656 -8.242 1 59.69 3 PRO B CA 1
ATOM 2745 C C . PRO B 1 3 ? 7.938 28.609 -8.203 1 59.69 3 PRO B C 1
ATOM 2747 O O . PRO B 1 3 ? 7.828 27.781 -9.117 1 59.69 3 PRO B O 1
ATOM 2750 N N . LEU B 1 4 ? 7.344 28.406 -7.043 1 70.06 4 LEU B N 1
ATOM 2751 C CA . LEU B 1 4 ? 6.203 27.5 -6.898 1 70.06 4 LEU B CA 1
ATOM 2752 C C . LEU B 1 4 ? 5.051 27.938 -7.797 1 70.06 4 LEU B C 1
ATOM 2754 O O . LEU B 1 4 ? 4.785 29.141 -7.934 1 70.06 4 LEU B O 1
ATOM 2758 N N . PRO B 1 5 ? 4.566 27.047 -8.578 1 67.5 5 PRO B N 1
ATOM 2759 C CA . PRO B 1 5 ? 3.383 27.391 -9.367 1 67.5 5 PRO B CA 1
ATOM 2760 C C . PRO B 1 5 ? 2.205 27.844 -8.5 1 67.5 5 PRO B C 1
ATOM 2762 O O . PRO B 1 5 ? 2.148 27.516 -7.312 1 67.5 5 PRO B O 1
ATOM 2765 N N . PRO B 1 6 ? 1.337 28.766 -9.141 1 66.94 6 PRO B N 1
ATOM 2766 C CA . PRO B 1 6 ? 0.107 29.125 -8.43 1 66.94 6 PRO B CA 1
ATOM 2767 C C . PRO B 1 6 ? -0.757 27.922 -8.086 1 66.94 6 PRO B C 1
ATOM 2769 O O . PRO B 1 6 ? -0.755 26.922 -8.82 1 66.94 6 PRO B O 1
ATOM 2772 N N . ALA B 1 7 ? -1.478 28.062 -7.031 1 73.12 7 ALA B N 1
ATOM 2773 C CA . ALA B 1 7 ? -2.344 27 -6.547 1 73.12 7 ALA B CA 1
ATOM 2774 C C . ALA B 1 7 ? -3.303 26.531 -7.641 1 73.12 7 ALA B C 1
ATOM 2776 O O . ALA B 1 7 ? -3.58 25.344 -7.766 1 73.12 7 ALA B O 1
ATOM 2777 N N . ARG B 1 8 ? -3.818 27.5 -8.391 1 73.56 8 ARG B N 1
ATOM 2778 C CA . ARG B 1 8 ? -4.785 27.172 -9.438 1 73.56 8 ARG B CA 1
ATOM 2779 C C . ARG B 1 8 ? -4.168 26.25 -10.484 1 73.56 8 ARG B C 1
ATOM 2781 O O . ARG B 1 8 ? -4.848 25.375 -11.031 1 73.56 8 ARG B O 1
ATOM 2788 N N . VAL B 1 9 ? -2.896 26.469 -10.75 1 66.88 9 VAL B N 1
ATOM 2789 C CA . VAL B 1 9 ? -2.195 25.641 -11.727 1 66.88 9 VAL B CA 1
ATOM 2790 C C . VAL B 1 9 ? -1.972 24.25 -11.156 1 66.88 9 VAL B C 1
ATOM 2792 O O . VAL B 1 9 ? -2.189 23.25 -11.852 1 66.88 9 VAL B O 1
ATOM 2795 N N . VAL B 1 10 ? -1.625 24.188 -9.883 1 70.75 10 VAL B N 1
ATOM 2796 C CA . VAL B 1 10 ? -1.398 22.906 -9.227 1 70.75 10 VAL B CA 1
ATOM 2797 C C . VAL B 1 10 ? -2.697 22.109 -9.195 1 70.75 10 VAL B C 1
ATOM 2799 O O . VAL B 1 10 ? -2.703 20.906 -9.508 1 70.75 10 VAL B O 1
ATOM 2802 N N . ARG B 1 11 ? -3.754 22.781 -8.961 1 72.94 11 ARG B N 1
ATOM 2803 C CA . ARG B 1 11 ? -5.043 22.109 -8.898 1 72.94 11 ARG B CA 1
ATOM 2804 C C . ARG B 1 11 ? -5.465 21.609 -10.273 1 72.94 11 ARG B C 1
ATOM 2806 O O . ARG B 1 11 ? -6.07 20.531 -10.391 1 72.94 11 ARG B O 1
ATOM 2813 N N . ALA B 1 12 ? -5.156 22.375 -11.305 1 69.94 12 ALA B N 1
ATOM 2814 C CA . ALA B 1 12 ? -5.453 21.953 -12.672 1 69.94 12 ALA B CA 1
ATOM 2815 C C . ALA B 1 12 ? -4.664 20.703 -13.039 1 69.94 12 ALA B C 1
ATOM 2817 O O . ALA B 1 12 ? -5.215 19.766 -13.625 1 69.94 12 ALA B O 1
ATOM 2818 N N . VAL B 1 13 ? -3.432 20.766 -12.602 1 71 13 VAL B N 1
ATOM 2819 C CA . VAL B 1 13 ? -2.572 19.609 -12.883 1 71 13 VAL B CA 1
ATOM 2820 C C . VAL B 1 13 ? -3.068 18.391 -12.109 1 71 13 VAL B C 1
ATOM 2822 O O . VAL B 1 13 ? -3.105 17.281 -12.641 1 71 13 VAL B O 1
ATOM 2825 N N . GLU B 1 14 ? -3.506 18.656 -10.914 1 75.31 14 GLU B N 1
ATOM 2826 C CA . GLU B 1 14 ? -4.031 17.578 -10.094 1 75.31 14 GLU B CA 1
ATOM 2827 C C . GLU B 1 14 ? -5.309 17 -10.695 1 75.31 14 GLU B C 1
ATOM 2829 O O . GLU B 1 14 ? -5.535 15.789 -10.625 1 75.31 14 GLU B O 1
ATOM 2834 N N . SER B 1 15 ? -6.062 17.812 -11.273 1 71.31 15 SER B N 1
ATOM 2835 C CA . SER B 1 15 ? -7.293 17.359 -11.906 1 71.31 15 SER B CA 1
ATOM 2836 C C . SER B 1 15 ? -6.996 16.5 -13.133 1 71.31 15 SER B C 1
ATOM 2838 O O . SER B 1 15 ? -7.633 15.469 -13.344 1 71.31 15 SER B O 1
ATOM 2840 N N . VAL B 1 16 ? -6.016 16.891 -13.906 1 71.12 16 VAL B N 1
ATOM 2841 C CA . VAL B 1 16 ? -5.609 16.125 -15.086 1 71.12 16 VAL B CA 1
ATOM 2842 C C . VAL B 1 16 ? -5.023 14.789 -14.656 1 71.12 16 VAL B C 1
ATOM 2844 O O . VAL B 1 16 ? -5.363 13.75 -15.234 1 71.12 16 VAL B O 1
ATOM 2847 N N . ARG B 1 17 ? -4.27 14.977 -13.688 1 75.31 17 ARG B N 1
ATOM 2848 C CA . ARG B 1 17 ? -3.652 13.758 -13.164 1 75.31 17 ARG B CA 1
ATOM 2849 C C . ARG B 1 17 ? -4.707 12.789 -12.648 1 75.31 17 ARG B C 1
ATOM 2851 O O . ARG B 1 17 ? -4.645 11.594 -12.922 1 75.31 17 ARG B O 1
ATOM 2858 N N . ALA B 1 18 ? -5.656 13.281 -11.977 1 71.56 18 ALA B N 1
ATOM 2859 C CA . ALA B 1 18 ? -6.738 12.453 -11.453 1 71.56 18 ALA B CA 1
ATOM 2860 C C . ALA B 1 18 ? -7.531 11.805 -12.586 1 71.56 18 ALA B C 1
ATOM 2862 O O . ALA B 1 18 ? -7.902 10.633 -12.492 1 71.56 18 ALA B O 1
ATOM 2863 N N . ALA B 1 19 ? -7.734 12.523 -13.578 1 73 19 ALA B N 1
ATOM 2864 C CA . ALA B 1 19 ? -8.453 12 -14.742 1 73 19 ALA B CA 1
ATOM 2865 C C . ALA B 1 19 ? -7.656 10.891 -15.422 1 73 19 ALA B C 1
ATOM 2867 O O . ALA B 1 19 ? -8.219 9.867 -15.82 1 73 19 ALA B O 1
ATOM 2868 N N . LEU B 1 20 ? -6.375 11.094 -15.484 1 74.12 20 LEU B N 1
ATOM 2869 C CA . LEU B 1 20 ? -5.508 10.086 -16.094 1 74.12 20 LEU B CA 1
ATOM 2870 C C . LEU B 1 20 ? -5.445 8.828 -15.234 1 74.12 20 LEU B C 1
ATOM 2872 O O . LEU B 1 20 ? -5.48 7.715 -15.758 1 74.12 20 LEU B O 1
ATOM 2876 N N . GLN B 1 21 ? -5.387 9.055 -13.992 1 73.12 21 GLN B N 1
ATOM 2877 C CA . GLN B 1 21 ? -5.395 7.922 -13.07 1 73.12 21 GLN B CA 1
ATOM 2878 C C . GLN 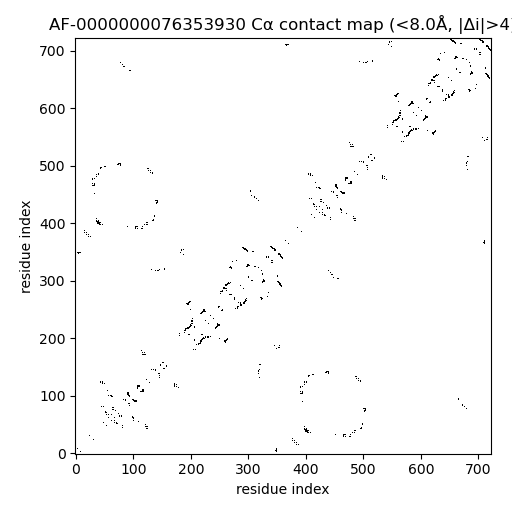B 1 21 ? -6.688 7.125 -13.188 1 73.12 21 GLN B C 1
ATOM 2880 O O . GLN B 1 21 ? -6.664 5.895 -13.211 1 73.12 21 GLN B O 1
ATOM 2885 N N . SER B 1 22 ? -7.738 7.848 -13.273 1 71.31 22 SER B N 1
ATOM 2886 C CA . SER B 1 22 ? -9.031 7.203 -13.453 1 71.31 22 SER B CA 1
ATOM 2887 C C . SER B 1 22 ? -9.078 6.43 -14.766 1 71.31 22 SER B C 1
ATOM 2889 O O . SER B 1 22 ? -9.594 5.309 -14.812 1 71.31 22 SER B O 1
ATOM 2891 N N . LEU B 1 23 ? -8.516 6.996 -15.75 1 71.81 23 LEU B N 1
ATOM 2892 C CA . LEU B 1 23 ? -8.469 6.336 -17.047 1 71.81 23 LEU B CA 1
ATOM 2893 C C . LEU B 1 23 ? -7.629 5.062 -16.984 1 71.81 23 LEU B C 1
ATOM 2895 O O . LEU B 1 23 ? -8.023 4.027 -17.531 1 71.81 23 LEU B O 1
ATOM 2899 N N . THR B 1 24 ? -6.523 5.152 -16.266 1 75.88 24 THR B N 1
ATOM 2900 C CA . THR B 1 24 ? -5.664 3.988 -16.094 1 75.88 24 THR B CA 1
ATOM 2901 C C . THR B 1 24 ? -6.402 2.869 -15.367 1 75.88 24 THR B C 1
ATOM 2903 O O . THR B 1 24 ? -6.312 1.702 -15.758 1 75.88 24 THR B O 1
ATOM 2906 N N . ARG B 1 25 ? -7.148 3.246 -14.453 1 73.12 25 ARG B N 1
ATOM 2907 C CA . ARG B 1 25 ? -7.906 2.268 -13.68 1 73.12 25 ARG B CA 1
ATOM 2908 C C . ARG B 1 25 ? -9.016 1.645 -14.516 1 73.12 25 ARG B C 1
ATOM 2910 O O . ARG B 1 25 ? -9.289 0.448 -14.406 1 73.12 25 ARG B O 1
ATOM 2917 N N . LYS B 1 26 ? -9.609 2.434 -15.367 1 73.06 26 LYS B N 1
ATOM 2918 C CA . LYS B 1 26 ? -10.719 1.967 -16.188 1 73.06 26 LYS B CA 1
ATOM 2919 C C . LYS B 1 26 ? -10.227 1.045 -17.297 1 73.06 26 LYS B C 1
ATOM 2921 O O . LYS B 1 26 ? -11.008 0.286 -17.875 1 73.06 26 LYS B O 1
ATOM 2926 N N . LEU B 1 27 ? -8.953 1.116 -17.562 1 78.5 27 LEU B N 1
ATOM 2927 C CA . LEU B 1 27 ? -8.383 0.284 -18.609 1 78.5 27 LEU B CA 1
ATOM 2928 C C . LEU B 1 27 ? -8.086 -1.12 -18.094 1 78.5 27 LEU B C 1
ATOM 2930 O O . LEU B 1 27 ? -7.848 -2.037 -18.891 1 78.5 27 LEU B O 1
ATOM 2934 N N . ALA B 1 28 ? -8.227 -1.287 -16.828 1 82 28 ALA B N 1
ATOM 2935 C CA . ALA B 1 28 ? -8.07 -2.615 -16.234 1 82 28 ALA B CA 1
ATOM 2936 C C . ALA B 1 28 ? -9.422 -3.201 -15.836 1 82 28 ALA B C 1
ATOM 2938 O O . ALA B 1 28 ? -10.328 -2.467 -15.438 1 82 28 ALA B O 1
ATOM 2939 N N . PRO B 1 29 ? -9.555 -4.555 -15.984 1 86.69 29 PRO B N 1
ATOM 2940 C CA . PRO B 1 29 ? -10.734 -5.133 -15.336 1 86.69 29 PRO B CA 1
ATOM 2941 C C . PRO B 1 29 ? -10.844 -4.742 -13.867 1 86.69 29 PRO B C 1
ATOM 2943 O O . PRO B 1 29 ? -9.844 -4.746 -13.141 1 86.69 29 PRO B O 1
ATOM 2946 N N . PRO B 1 30 ? -12.031 -4.363 -13.438 1 90.62 30 PRO B N 1
ATOM 2947 C CA . PRO B 1 30 ? -12.227 -3.77 -12.117 1 90.62 30 PRO B CA 1
ATOM 2948 C C . PRO B 1 30 ? -11.625 -4.617 -10.992 1 90.62 30 PRO B C 1
ATOM 2950 O O . PRO B 1 30 ? -10.953 -4.082 -10.102 1 90.62 30 PRO B O 1
ATOM 2953 N N . PRO B 1 31 ? -11.766 -5.977 -11.016 1 91.44 31 PRO B N 1
ATOM 2954 C CA . PRO B 1 31 ? -11.141 -6.762 -9.945 1 91.44 31 PRO B CA 1
ATOM 2955 C C . PRO B 1 31 ? -9.625 -6.598 -9.898 1 91.44 31 PRO B C 1
ATOM 2957 O O . PRO B 1 31 ? -9.039 -6.539 -8.812 1 91.44 31 PRO B O 1
ATOM 2960 N N . PHE B 1 32 ? -8.984 -6.465 -11.023 1 89.69 32 PHE B N 1
ATOM 2961 C CA . PHE B 1 32 ? -7.535 -6.344 -11.055 1 89.69 32 PHE B CA 1
ATOM 2962 C C . PHE B 1 32 ? -7.102 -4.934 -10.672 1 89.69 32 PHE B C 1
ATOM 2964 O O . PHE B 1 32 ? -6.047 -4.746 -10.055 1 89.69 32 PHE B O 1
ATOM 2971 N N . ALA B 1 33 ? -7.934 -3.914 -11.078 1 91.25 33 ALA B N 1
ATOM 2972 C CA . ALA B 1 33 ? -7.672 -2.566 -10.578 1 91.25 33 ALA B CA 1
ATOM 2973 C C . ALA B 1 33 ? -7.719 -2.523 -9.055 1 91.25 33 ALA B C 1
ATOM 2975 O O . ALA B 1 33 ? -6.879 -1.886 -8.422 1 91.25 33 ALA B O 1
ATOM 2976 N N . LEU B 1 34 ? -8.703 -3.225 -8.477 1 94.56 34 LEU B N 1
ATOM 2977 C CA . LEU B 1 34 ? -8.805 -3.324 -7.023 1 94.56 34 LEU B CA 1
ATOM 2978 C C . LEU B 1 34 ? -7.602 -4.059 -6.441 1 94.56 34 LEU B C 1
ATOM 2980 O O . LEU B 1 34 ? -7.051 -3.643 -5.418 1 94.56 34 LEU B O 1
ATOM 2984 N N . LEU B 1 35 ? -7.199 -5.121 -7.086 1 93.44 35 LEU B N 1
ATOM 2985 C CA . LEU B 1 35 ? -6.059 -5.914 -6.637 1 93.44 35 LEU B CA 1
ATOM 2986 C C . LEU B 1 35 ? -4.801 -5.055 -6.555 1 93.44 35 LEU B C 1
ATOM 2988 O O . LEU B 1 35 ? -4.016 -5.188 -5.613 1 93.44 35 LEU B O 1
ATOM 2992 N N . GLU B 1 36 ? -4.605 -4.207 -7.488 1 91.88 36 GLU B N 1
ATOM 2993 C CA . GLU B 1 36 ? -3.441 -3.326 -7.504 1 91.88 36 GLU B CA 1
ATOM 2994 C C . GLU B 1 36 ? -3.416 -2.426 -6.273 1 91.88 36 GLU B C 1
ATOM 2996 O O . GLU B 1 36 ? -2.361 -2.223 -5.664 1 91.88 36 GLU B O 1
ATOM 3001 N N . LEU B 1 37 ? -4.578 -1.874 -5.922 1 94.62 37 LEU B N 1
ATOM 3002 C CA . LEU B 1 37 ? -4.676 -1.026 -4.738 1 94.62 37 LEU B CA 1
ATOM 3003 C C . LEU B 1 37 ? -4.457 -1.841 -3.467 1 94.62 37 LEU B C 1
ATOM 3005 O O . LEU B 1 37 ? -3.777 -1.387 -2.545 1 94.62 37 LEU B O 1
ATOM 3009 N N . VAL B 1 38 ? -4.98 -3.041 -3.455 1 96.38 38 VAL B N 1
ATOM 3010 C CA . VAL B 1 38 ? -4.863 -3.947 -2.316 1 96.38 38 VAL B CA 1
ATOM 3011 C C . VAL B 1 38 ? -3.398 -4.309 -2.094 1 96.38 38 VAL B C 1
ATOM 3013 O O . VAL B 1 38 ? -2.943 -4.41 -0.951 1 96.38 38 VAL B O 1
ATOM 3016 N N . GLN B 1 39 ? -2.652 -4.406 -3.117 1 95.31 39 GLN B N 1
ATOM 3017 C CA . GLN B 1 39 ? -1.264 -4.848 -3.045 1 95.31 39 GLN B CA 1
ATOM 3018 C C . GLN B 1 39 ? -0.326 -3.68 -2.76 1 95.31 39 GLN B C 1
ATOM 3020 O O . GLN B 1 39 ? 0.892 -3.855 -2.691 1 95.31 39 GLN B O 1
ATOM 3025 N N . GLY B 1 40 ? -0.88 -2.463 -2.611 1 95.94 40 GLY B N 1
ATOM 3026 C CA . GLY B 1 40 ? -0.078 -1.281 -2.336 1 95.94 40 GLY B CA 1
ATOM 3027 C C . GLY B 1 40 ? 0.774 -1.415 -1.088 1 95.94 40 GLY B C 1
ATOM 3028 O O . GLY B 1 40 ? 1.865 -0.846 -1.011 1 95.94 40 GLY B O 1
ATOM 3029 N N . ALA B 1 41 ? 0.319 -2.199 -0.135 1 96.88 41 ALA B N 1
ATOM 3030 C CA . ALA B 1 41 ? 1.039 -2.389 1.122 1 96.88 41 ALA B CA 1
ATOM 3031 C C . ALA B 1 41 ? 2.402 -3.033 0.882 1 96.88 41 ALA B C 1
ATOM 3033 O O . ALA B 1 41 ? 3.385 -2.686 1.541 1 96.88 41 ALA B O 1
ATOM 3034 N N . MET B 1 42 ? 2.492 -3.914 -0.065 1 97.06 42 MET B N 1
ATOM 3035 C CA . MET B 1 42 ? 3.752 -4.59 -0.361 1 97.06 42 MET B CA 1
ATOM 3036 C C . MET B 1 42 ? 4.738 -3.639 -1.023 1 97.06 42 MET B C 1
ATOM 3038 O O . MET B 1 42 ? 5.941 -3.689 -0.746 1 97.06 42 MET B O 1
ATOM 3042 N N . VAL B 1 43 ? 4.203 -2.775 -1.864 1 96.94 43 VAL B N 1
ATOM 3043 C CA . VAL B 1 43 ? 5.051 -1.781 -2.52 1 96.94 43 VAL B CA 1
ATOM 3044 C C . VAL B 1 43 ? 5.594 -0.801 -1.482 1 96.94 43 VAL B C 1
ATOM 3046 O O . VAL B 1 43 ? 6.781 -0.466 -1.499 1 96.94 43 VAL B O 1
ATOM 3049 N N . SER B 1 44 ? 4.703 -0.363 -0.572 1 97.88 44 SER B N 1
ATOM 3050 C CA . SER B 1 44 ? 5.145 0.494 0.524 1 97.88 44 SER B CA 1
ATOM 3051 C C . SER B 1 44 ? 6.281 -0.152 1.311 1 97.88 44 SER B C 1
ATOM 3053 O O . SER B 1 44 ? 7.262 0.512 1.653 1 97.88 44 SER B O 1
ATOM 3055 N N . GLN B 1 45 ? 6.137 -1.431 1.572 1 98.06 45 GLN B N 1
ATOM 3056 C CA . GLN B 1 45 ? 7.156 -2.135 2.344 1 98.06 45 GLN B CA 1
ATOM 3057 C C . GLN B 1 45 ? 8.461 -2.252 1.559 1 98.06 45 GLN B C 1
ATOM 3059 O O . GLN B 1 45 ? 9.547 -2.182 2.135 1 98.06 45 GLN B O 1
ATOM 3064 N N . ALA B 1 46 ? 8.344 -2.479 0.277 1 98.56 46 ALA B N 1
ATOM 3065 C CA . ALA B 1 46 ? 9.539 -2.535 -0.554 1 98.56 46 ALA B CA 1
ATOM 3066 C C . ALA B 1 46 ? 10.297 -1.209 -0.519 1 98.56 46 ALA B C 1
ATOM 3068 O O . ALA B 1 46 ? 11.531 -1.19 -0.441 1 98.56 46 ALA B O 1
ATOM 3069 N N . ILE B 1 47 ? 9.578 -0.102 -0.572 1 98.62 47 ILE B N 1
ATOM 3070 C CA . ILE B 1 47 ? 10.188 1.222 -0.5 1 98.62 47 ILE B CA 1
ATOM 3071 C C . ILE B 1 47 ? 10.828 1.421 0.872 1 98.62 47 ILE B C 1
ATOM 3073 O O . ILE B 1 47 ? 11.938 1.957 0.974 1 98.62 47 ILE B O 1
ATOM 3077 N N . TYR B 1 48 ? 10.172 0.974 1.917 1 98.5 48 TYR B N 1
ATOM 3078 C CA . TYR B 1 48 ? 10.695 1.023 3.275 1 98.5 48 TYR B CA 1
ATOM 3079 C C . TYR B 1 48 ? 12.039 0.312 3.365 1 98.5 48 TYR B C 1
ATOM 3081 O O . TYR B 1 48 ? 12.984 0.83 3.967 1 98.5 48 TYR B O 1
ATOM 3089 N N . VAL B 1 49 ? 12.164 -0.856 2.77 1 98.69 49 VAL B N 1
ATOM 3090 C CA . VAL B 1 49 ? 13.398 -1.638 2.807 1 98.69 49 VAL B CA 1
ATOM 3091 C C . VAL B 1 49 ? 14.516 -0.876 2.096 1 98.69 49 VAL B C 1
ATOM 3093 O O . VAL B 1 49 ? 15.641 -0.81 2.592 1 98.69 49 VAL B O 1
ATOM 3096 N N . ALA B 1 50 ? 14.195 -0.294 0.92 1 98.75 50 ALA B N 1
ATOM 3097 C CA . ALA B 1 50 ? 15.188 0.492 0.196 1 98.75 50 ALA B CA 1
ATOM 3098 C C . ALA B 1 50 ? 15.672 1.669 1.037 1 98.75 50 ALA B C 1
ATOM 3100 O O . ALA B 1 50 ? 16.859 2.021 0.996 1 98.75 50 ALA B O 1
ATOM 3101 N N . ALA B 1 51 ? 14.773 2.297 1.781 1 98.38 51 ALA B N 1
ATOM 3102 C CA . ALA B 1 51 ? 15.125 3.412 2.654 1 98.38 51 ALA B CA 1
ATOM 3103 C C . ALA B 1 51 ? 15.977 2.939 3.83 1 98.38 51 ALA B C 1
ATOM 3105 O O . ALA B 1 51 ? 17.031 3.52 4.121 1 98.38 51 ALA B O 1
ATOM 3106 N N . GLU B 1 52 ? 15.531 1.869 4.465 1 97.75 52 GLU B N 1
ATOM 3107 C CA . GLU B 1 52 ? 16.219 1.334 5.629 1 97.75 52 GLU B CA 1
ATOM 3108 C C . GLU B 1 52 ? 17.656 0.934 5.285 1 97.75 52 GLU B C 1
ATOM 3110 O O . GLU B 1 52 ? 18.562 1.114 6.094 1 97.75 52 GLU B O 1
ATOM 3115 N N . LEU B 1 53 ? 17.797 0.427 4.09 1 98.38 53 LEU B N 1
ATOM 3116 C CA . LEU B 1 53 ? 19.125 -0.035 3.666 1 98.38 53 LEU B CA 1
ATOM 3117 C C . LEU B 1 53 ? 19.906 1.091 2.996 1 98.38 53 LEU B C 1
ATOM 3119 O O . LEU B 1 53 ? 21.031 0.89 2.561 1 98.38 53 LEU B O 1
ATOM 3123 N N . ARG B 1 54 ? 19.312 2.27 2.83 1 98.31 54 ARG B N 1
ATOM 3124 C CA . ARG B 1 54 ? 19.922 3.463 2.25 1 98.31 54 ARG B CA 1
ATOM 3125 C C . ARG B 1 54 ? 20.438 3.184 0.841 1 98.31 54 ARG B C 1
ATOM 3127 O O . ARG B 1 54 ? 21.562 3.564 0.497 1 98.31 54 ARG B O 1
ATOM 3134 N N . VAL B 1 55 ? 19.609 2.475 0.1 1 98.69 55 VAL B N 1
ATOM 3135 C CA . VAL B 1 55 ? 20 2.047 -1.242 1 98.69 55 VAL B CA 1
ATOM 3136 C C . VAL B 1 55 ? 20.234 3.27 -2.125 1 98.69 55 VAL B C 1
ATOM 3138 O O . VAL B 1 55 ? 21.203 3.299 -2.902 1 98.69 55 VAL B O 1
ATOM 3141 N N . ALA B 1 56 ? 19.406 4.289 -2.055 1 98.69 56 ALA B N 1
ATOM 3142 C CA . ALA B 1 56 ? 19.531 5.477 -2.895 1 98.69 56 ALA B CA 1
ATOM 3143 C C . ALA B 1 56 ? 20.875 6.168 -2.662 1 98.69 56 ALA B C 1
ATOM 3145 O O . ALA B 1 56 ? 21.5 6.66 -3.605 1 98.69 56 ALA B O 1
ATOM 3146 N N . GLU B 1 57 ? 21.344 6.184 -1.45 1 98.38 57 GLU B N 1
ATOM 3147 C CA . GLU B 1 57 ? 22.609 6.82 -1.116 1 98.38 57 GLU B CA 1
ATOM 3148 C C . GLU B 1 57 ? 23.781 6.125 -1.814 1 98.38 57 GLU B C 1
ATOM 3150 O O . GLU B 1 57 ? 24.75 6.773 -2.197 1 98.38 57 GLU B O 1
ATOM 3155 N N . THR B 1 58 ? 23.688 4.836 -1.955 1 98.19 58 THR B N 1
ATOM 3156 C CA . THR B 1 58 ? 24.766 4.074 -2.576 1 98.19 58 THR B CA 1
ATOM 3157 C C . THR B 1 58 ? 24.922 4.461 -4.043 1 98.19 58 THR B C 1
ATOM 3159 O O . THR B 1 58 ? 25.969 4.238 -4.641 1 98.19 58 THR B O 1
ATOM 3162 N N . LEU B 1 59 ? 23.906 5.039 -4.648 1 98.31 59 LEU B N 1
ATOM 3163 C CA . LEU B 1 59 ? 23.859 5.258 -6.09 1 98.31 59 LEU B CA 1
ATOM 3164 C C . LEU B 1 59 ? 24.109 6.727 -6.422 1 98.31 59 LEU B C 1
ATOM 3166 O O . LEU B 1 59 ? 23.969 7.137 -7.578 1 98.31 59 LEU B O 1
ATOM 3170 N N . GLN B 1 60 ? 24.422 7.543 -5.43 1 96.88 60 GLN B N 1
ATOM 3171 C CA . GLN B 1 60 ? 24.547 8.984 -5.621 1 96.88 60 GLN B CA 1
ATOM 3172 C C . GLN B 1 60 ? 25.656 9.312 -6.613 1 96.88 60 GLN B C 1
ATOM 3174 O O . GLN B 1 60 ? 25.578 10.305 -7.336 1 96.88 60 GLN B O 1
ATOM 3179 N N . ASP B 1 61 ? 26.656 8.461 -6.699 1 96.44 61 ASP B N 1
ATOM 3180 C CA . ASP B 1 61 ? 27.812 8.742 -7.551 1 96.44 61 ASP B CA 1
ATOM 3181 C C . ASP B 1 61 ? 27.656 8.07 -8.914 1 96.44 61 ASP B C 1
ATOM 3183 O O . ASP B 1 61 ? 28.578 8.102 -9.727 1 96.44 61 ASP B O 1
ATOM 3187 N N . GLY B 1 62 ? 26.578 7.41 -9.164 1 97.56 62 GLY B N 1
ATOM 3188 C CA . GLY B 1 62 ? 26.344 6.797 -10.461 1 97.56 62 GLY B CA 1
ATOM 3189 C C . GLY B 1 62 ? 25.766 5.398 -10.359 1 97.56 62 GLY B C 1
ATOM 3190 O O . GLY B 1 62 ? 25.594 4.867 -9.258 1 97.56 62 GLY B O 1
ATOM 3191 N N . PRO B 1 63 ? 25.438 4.84 -11.539 1 98.38 63 PRO B N 1
ATOM 3192 C CA . PRO B 1 63 ? 24.828 3.514 -11.586 1 98.38 63 PRO B CA 1
ATOM 3193 C C . PRO B 1 63 ? 25.75 2.414 -11.078 1 98.38 63 PRO B C 1
ATOM 3195 O O . PRO B 1 63 ? 26.969 2.469 -11.312 1 98.38 63 PRO B O 1
ATOM 3198 N N . LEU B 1 64 ? 25.25 1.451 -10.422 1 98.81 64 LEU B N 1
ATOM 3199 C CA . LEU B 1 64 ? 25.984 0.315 -9.875 1 98.81 64 LEU B CA 1
ATOM 3200 C C . LEU B 1 64 ? 25.25 -0.992 -10.156 1 98.81 64 LEU B C 1
ATOM 3202 O O . LEU B 1 64 ? 24.047 -0.992 -10.398 1 98.81 64 LEU B O 1
ATOM 3206 N N . THR B 1 65 ? 26.031 -2.111 -10.156 1 98.5 65 THR B N 1
ATOM 3207 C CA . THR B 1 65 ? 25.422 -3.436 -10.25 1 98.5 65 THR B CA 1
ATOM 3208 C C . THR B 1 65 ? 24.75 -3.816 -8.938 1 98.5 65 THR B C 1
ATOM 3210 O O . THR B 1 65 ? 25.078 -3.266 -7.883 1 98.5 65 THR B O 1
ATOM 3213 N N . PRO B 1 66 ? 23.812 -4.742 -9.008 1 98.19 66 PRO B N 1
ATOM 3214 C CA . PRO B 1 66 ? 23.203 -5.207 -7.758 1 98.19 66 PRO B CA 1
ATOM 3215 C C . PRO B 1 66 ? 24.234 -5.703 -6.746 1 98.19 66 PRO B C 1
ATOM 3217 O O . PRO B 1 66 ? 24.078 -5.477 -5.543 1 98.19 66 PRO B O 1
ATOM 3220 N N . GLU B 1 67 ? 25.25 -6.34 -7.195 1 98.5 67 GLU B N 1
ATOM 3221 C CA . GLU B 1 67 ? 26.297 -6.832 -6.316 1 98.5 67 GLU B CA 1
ATOM 3222 C C . GLU B 1 67 ? 27.016 -5.68 -5.609 1 98.5 67 GLU B C 1
ATOM 3224 O O . GLU B 1 67 ? 27.266 -5.75 -4.406 1 98.5 67 GLU B O 1
ATOM 3229 N N . GLN B 1 68 ? 27.297 -4.656 -6.344 1 98.69 68 GLN B N 1
ATOM 3230 C CA . GLN B 1 68 ? 27.969 -3.488 -5.781 1 98.69 68 GLN B CA 1
ATOM 3231 C C . GLN B 1 68 ? 27.062 -2.762 -4.789 1 98.69 68 GLN B C 1
ATOM 3233 O O . GLN B 1 68 ? 27.531 -2.33 -3.729 1 98.69 68 GLN B O 1
ATOM 3238 N N . ILE B 1 69 ? 25.844 -2.615 -5.121 1 98.81 69 ILE B N 1
ATOM 3239 C CA . ILE B 1 69 ? 24.891 -1.963 -4.234 1 98.81 69 ILE B CA 1
ATOM 3240 C C . ILE B 1 69 ? 24.75 -2.77 -2.945 1 98.81 69 ILE B C 1
ATOM 3242 O O . ILE B 1 69 ? 24.766 -2.207 -1.848 1 98.81 69 ILE B O 1
ATOM 3246 N N . ALA B 1 70 ? 24.625 -4.117 -3.115 1 98.75 70 ALA B N 1
ATOM 3247 C CA . ALA B 1 70 ? 24.453 -5.008 -1.972 1 98.75 70 ALA B CA 1
ATOM 3248 C C . ALA B 1 70 ? 25.641 -4.902 -1.011 1 98.75 70 ALA B C 1
ATOM 3250 O O . ALA B 1 70 ? 25.453 -4.902 0.209 1 98.75 70 ALA B O 1
ATOM 3251 N N . LYS B 1 71 ? 26.797 -4.859 -1.526 1 98.44 71 LYS B N 1
ATOM 3252 C CA . LYS B 1 71 ? 28 -4.742 -0.709 1 98.44 71 LYS B CA 1
ATOM 3253 C C . LYS B 1 71 ? 27.984 -3.453 0.111 1 98.44 71 LYS B C 1
ATOM 3255 O O . LYS B 1 71 ? 28.281 -3.467 1.304 1 98.44 71 LYS B O 1
ATOM 3260 N N . ARG B 1 72 ? 27.578 -2.369 -0.47 1 98.25 72 ARG B N 1
ATOM 3261 C CA . ARG B 1 72 ? 27.562 -1.071 0.197 1 98.25 72 ARG B CA 1
ATOM 3262 C C . ARG B 1 72 ? 26.422 -0.994 1.205 1 98.25 72 ARG B C 1
ATOM 3264 O O . ARG B 1 72 ? 26.562 -0.369 2.26 1 98.25 72 ARG B O 1
ATOM 3271 N N . ALA B 1 73 ? 25.297 -1.643 0.902 1 98.06 73 ALA B N 1
ATOM 3272 C CA . ALA B 1 73 ? 24.078 -1.534 1.705 1 98.06 73 ALA B CA 1
ATOM 3273 C C . ALA B 1 73 ? 24.016 -2.627 2.768 1 98.06 73 ALA B C 1
ATOM 3275 O O . ALA B 1 73 ? 23.172 -2.594 3.66 1 98.06 73 ALA B O 1
ATOM 3276 N N . GLY B 1 74 ? 24.938 -3.58 2.729 1 98.19 74 GLY B N 1
ATOM 3277 C CA . GLY B 1 74 ? 24.891 -4.703 3.65 1 98.19 74 GLY B CA 1
ATOM 3278 C C . GLY B 1 74 ? 23.719 -5.629 3.398 1 98.19 74 GLY B C 1
ATOM 3279 O O . GLY B 1 74 ? 22.953 -5.934 4.316 1 98.19 74 GLY B O 1
ATOM 3280 N N . ALA B 1 75 ? 23.547 -6.074 2.148 1 98.56 75 ALA B N 1
ATOM 3281 C CA . ALA B 1 75 ? 22.422 -6.91 1.762 1 98.56 75 ALA B CA 1
ATOM 3282 C C . ALA B 1 75 ? 22.875 -8.094 0.91 1 98.56 75 ALA B C 1
ATOM 3284 O O . ALA B 1 75 ? 24.047 -8.164 0.51 1 98.56 75 ALA B O 1
ATOM 3285 N N . ASP B 1 76 ? 22.062 -9.07 0.774 1 98.56 76 ASP B N 1
ATOM 3286 C CA . ASP B 1 76 ? 22.281 -10.172 -0.154 1 98.56 76 ASP B CA 1
ATOM 3287 C C . ASP B 1 76 ? 22.094 -9.727 -1.6 1 98.56 76 ASP B C 1
ATOM 3289 O O . ASP B 1 76 ? 21.062 -9.141 -1.936 1 98.56 76 ASP B O 1
ATOM 3293 N N . PRO B 1 77 ? 23.047 -9.992 -2.48 1 98.38 77 PRO B N 1
ATOM 3294 C CA . PRO B 1 77 ? 23 -9.453 -3.84 1 98.38 77 PRO B CA 1
ATOM 3295 C C . PRO B 1 77 ? 21.766 -9.906 -4.609 1 98.38 77 PRO B C 1
ATOM 3297 O O . PRO B 1 77 ? 21.141 -9.102 -5.312 1 98.38 77 PRO B O 1
ATOM 3300 N N . ASP B 1 78 ? 21.406 -11.156 -4.5 1 97.5 78 ASP B N 1
ATOM 3301 C CA . ASP B 1 78 ? 20.25 -11.656 -5.227 1 97.5 78 ASP B CA 1
ATOM 3302 C C . ASP B 1 78 ? 18.953 -11.039 -4.691 1 97.5 78 ASP B C 1
ATOM 3304 O O . ASP B 1 78 ? 18.109 -10.602 -5.469 1 97.5 78 ASP B O 1
ATOM 3308 N N . ALA B 1 79 ? 18.828 -11.055 -3.365 1 98.31 79 ALA B N 1
ATOM 3309 C CA . ALA B 1 79 ? 17.641 -10.492 -2.734 1 98.31 79 ALA B CA 1
ATOM 3310 C C . ALA B 1 79 ? 17.5 -9.008 -3.061 1 98.31 79 ALA B C 1
ATOM 3312 O O . ALA B 1 79 ? 16.406 -8.531 -3.348 1 98.31 79 ALA B O 1
ATOM 3313 N N . LEU B 1 80 ? 18.594 -8.305 -3.041 1 98.75 80 LEU B N 1
ATOM 3314 C CA . LEU B 1 80 ? 18.578 -6.879 -3.357 1 98.75 80 LEU B CA 1
ATOM 3315 C C . LEU B 1 80 ? 18.203 -6.652 -4.816 1 98.75 80 LEU B C 1
ATOM 3317 O O . LEU B 1 80 ? 17.469 -5.715 -5.133 1 98.75 80 LEU B O 1
ATOM 3321 N N . HIS B 1 81 ? 18.734 -7.453 -5.691 1 98.38 81 HIS B N 1
ATOM 3322 C CA . HIS B 1 81 ? 18.375 -7.344 -7.102 1 98.38 81 HIS B CA 1
ATOM 3323 C C . HIS B 1 81 ? 16.875 -7.484 -7.309 1 98.38 81 HIS B C 1
ATOM 3325 O O . HIS B 1 81 ? 16.281 -6.719 -8.07 1 98.38 81 HIS B O 1
ATOM 3331 N N . ARG B 1 82 ? 16.266 -8.453 -6.684 1 98 82 ARG B N 1
ATOM 3332 C CA . ARG B 1 82 ? 14.836 -8.703 -6.809 1 98 82 ARG B CA 1
ATOM 3333 C C . ARG B 1 82 ? 14.031 -7.531 -6.27 1 98 82 ARG B C 1
ATOM 3335 O O . ARG B 1 82 ? 13 -7.164 -6.848 1 98 82 ARG B O 1
ATOM 3342 N N . LEU B 1 83 ? 14.508 -6.914 -5.168 1 98.5 83 LEU B N 1
ATOM 3343 C CA . LEU B 1 83 ? 13.891 -5.707 -4.637 1 98.5 83 LEU B CA 1
ATOM 3344 C C . LEU B 1 83 ? 13.961 -4.566 -5.648 1 98.5 83 LEU B C 1
ATOM 3346 O O . LEU B 1 83 ? 12.953 -3.92 -5.934 1 98.5 83 LEU B O 1
ATOM 3350 N N . LEU B 1 84 ? 15.133 -4.355 -6.23 1 98.62 84 LEU B N 1
ATOM 3351 C CA . LEU B 1 84 ? 15.359 -3.256 -7.164 1 98.62 84 LEU B CA 1
ATOM 3352 C C . LEU B 1 84 ? 14.562 -3.465 -8.453 1 98.62 84 LEU B C 1
ATOM 3354 O O . LEU B 1 84 ? 14.062 -2.506 -9.039 1 98.62 84 LEU B O 1
ATOM 3358 N N . ARG B 1 85 ? 14.5 -4.711 -8.867 1 97.19 85 ARG B N 1
ATOM 3359 C CA . ARG B 1 85 ? 13.742 -5.043 -10.07 1 97.19 85 ARG B CA 1
ATOM 3360 C C . ARG B 1 85 ? 12.281 -4.652 -9.914 1 97.19 85 ARG B C 1
ATOM 3362 O O . ARG B 1 85 ? 11.672 -4.113 -10.844 1 97.19 85 ARG B O 1
ATOM 3369 N N . LEU B 1 86 ? 11.68 -4.918 -8.75 1 96.94 86 LEU B N 1
ATOM 3370 C CA . LEU B 1 86 ? 10.305 -4.508 -8.492 1 96.94 86 LEU B CA 1
ATOM 3371 C C . LEU B 1 86 ? 10.188 -2.986 -8.477 1 96.94 86 LEU B C 1
ATOM 3373 O O . LEU B 1 86 ? 9.305 -2.424 -9.133 1 96.94 86 LEU B O 1
ATOM 3377 N N . LEU B 1 87 ? 11.086 -2.309 -7.738 1 97.81 87 LEU B N 1
ATOM 3378 C CA . LEU B 1 87 ? 10.984 -0.863 -7.562 1 97.81 87 LEU B CA 1
ATOM 3379 C C . LEU B 1 87 ? 11.203 -0.141 -8.891 1 97.81 87 LEU B C 1
ATOM 3381 O O . LEU B 1 87 ? 10.641 0.933 -9.117 1 97.81 87 LEU B O 1
ATOM 3385 N N . ALA B 1 88 ? 11.953 -0.769 -9.789 1 96.12 88 ALA B N 1
ATOM 3386 C CA . ALA B 1 88 ? 12.188 -0.196 -11.117 1 96.12 88 ALA B CA 1
ATOM 3387 C C . ALA B 1 88 ? 10.914 -0.216 -11.953 1 96.12 88 ALA B C 1
ATOM 3389 O O . ALA B 1 88 ? 10.703 0.662 -12.797 1 96.12 88 ALA B O 1
ATOM 3390 N N . THR B 1 89 ? 10.039 -1.177 -11.688 1 92.06 89 THR B N 1
ATOM 3391 C CA . THR B 1 89 ? 8.766 -1.248 -12.398 1 92.06 89 THR B CA 1
ATOM 3392 C C . THR B 1 89 ? 7.906 -0.026 -12.086 1 92.06 89 THR B C 1
ATOM 3394 O O . THR B 1 89 ? 7.109 0.405 -12.922 1 92.06 89 THR B O 1
ATOM 3397 N N . TYR B 1 90 ? 8.07 0.568 -10.961 1 92.38 90 TYR B N 1
ATOM 3398 C CA . TYR B 1 90 ? 7.309 1.736 -10.531 1 92.38 90 TYR B CA 1
ATOM 3399 C C . TYR B 1 90 ? 8.055 3.023 -10.867 1 92.38 90 TYR B C 1
ATOM 3401 O O . TYR B 1 90 ? 7.613 4.117 -10.492 1 92.38 90 TYR B O 1
ATOM 3409 N N . GLY B 1 91 ? 9.234 2.885 -11.461 1 93.69 91 GLY B N 1
ATOM 3410 C CA . GLY B 1 91 ? 10.016 4.047 -11.844 1 93.69 91 GLY B CA 1
ATOM 3411 C C . GLY B 1 91 ? 10.781 4.66 -10.688 1 93.69 91 GLY B C 1
ATOM 3412 O O . GLY B 1 91 ? 11.266 5.789 -10.781 1 93.69 91 GLY B O 1
ATOM 3413 N N . ILE B 1 92 ? 10.883 3.979 -9.578 1 96.94 92 ILE B N 1
ATOM 3414 C CA . ILE B 1 92 ? 11.594 4.512 -8.43 1 96.94 92 ILE B CA 1
ATOM 3415 C C . ILE B 1 92 ? 13.102 4.43 -8.664 1 96.94 92 ILE B C 1
ATOM 3417 O O . ILE B 1 92 ? 13.812 5.43 -8.539 1 96.94 92 ILE B O 1
ATOM 3421 N N . PHE B 1 93 ? 13.562 3.297 -9.023 1 98 93 PHE B N 1
ATOM 3422 C CA . PHE B 1 93 ? 14.891 3.121 -9.594 1 98 93 PHE B CA 1
ATOM 3423 C C . PHE B 1 93 ? 14.805 2.76 -11.078 1 98 93 PHE B C 1
ATOM 3425 O O . PHE B 1 93 ? 13.703 2.635 -11.625 1 98 93 PHE B O 1
ATOM 3432 N N . THR B 1 94 ? 15.914 2.719 -11.758 1 97.56 94 THR B N 1
ATOM 3433 C CA . THR B 1 94 ? 15.914 2.295 -13.156 1 97.56 94 THR B CA 1
ATOM 3434 C C . THR B 1 94 ? 17.062 1.323 -13.422 1 97.56 94 THR B C 1
ATOM 3436 O O . THR B 1 94 ? 18.172 1.511 -12.922 1 97.56 94 THR B O 1
ATOM 3439 N N . GLU B 1 95 ? 16.672 0.259 -14.008 1 97.56 95 GLU B N 1
ATOM 3440 C CA . GLU B 1 95 ? 17.672 -0.68 -14.508 1 97.56 95 GLU B CA 1
ATOM 3441 C C . GLU B 1 95 ? 18.141 -0.307 -15.914 1 97.56 95 GLU B C 1
ATOM 3443 O O . GLU B 1 95 ? 17.312 -0.034 -16.781 1 97.56 95 GLU B O 1
ATOM 3448 N N . ARG B 1 96 ? 19.391 -0.289 -16.078 1 97.19 96 ARG B N 1
ATOM 3449 C CA . ARG B 1 96 ? 19.969 -0.016 -17.391 1 97.19 96 ARG B CA 1
ATOM 3450 C C . ARG B 1 96 ? 20.219 -1.31 -18.156 1 97.19 96 ARG B C 1
ATOM 3452 O O . ARG B 1 96 ? 20.172 -2.398 -17.594 1 97.19 96 ARG B O 1
ATOM 3459 N N . LYS B 1 97 ? 20.453 -1.176 -19.438 1 94.94 97 LYS B N 1
ATOM 3460 C CA . LYS B 1 97 ? 20.656 -2.324 -20.312 1 94.94 97 LYS B CA 1
ATOM 3461 C C . LYS B 1 97 ? 21.859 -3.152 -19.875 1 94.94 97 LYS B C 1
ATOM 3463 O O . LYS B 1 97 ? 21.891 -4.367 -20.078 1 94.94 97 LYS B O 1
ATOM 3468 N N . ASP B 1 98 ? 22.766 -2.492 -19.25 1 96.12 98 ASP B N 1
ATOM 3469 C CA . ASP B 1 98 ? 23.984 -3.188 -18.828 1 96.12 98 ASP B CA 1
ATOM 3470 C C . ASP B 1 98 ? 23.797 -3.85 -17.469 1 96.12 98 ASP B C 1
ATOM 3472 O O . ASP B 1 98 ? 24.75 -4.355 -16.875 1 96.12 98 ASP B O 1
ATOM 3476 N N . GLY B 1 99 ? 22.625 -3.793 -16.938 1 95.75 99 GLY B N 1
ATOM 3477 C CA . GLY B 1 99 ? 22.312 -4.488 -15.695 1 95.75 99 GLY B CA 1
ATOM 3478 C C . GLY B 1 99 ? 22.531 -3.631 -14.461 1 95.75 99 GLY B C 1
ATOM 3479 O O . GLY B 1 99 ? 22.188 -4.035 -13.352 1 95.75 99 GLY B O 1
ATOM 3480 N N . ARG B 1 100 ? 23.125 -2.432 -14.672 1 98.31 100 ARG B N 1
ATOM 3481 C CA . ARG B 1 100 ? 23.344 -1.521 -13.555 1 98.31 100 ARG B CA 1
ATOM 3482 C C . ARG B 1 100 ? 22.062 -0.758 -13.219 1 98.31 100 ARG B C 1
ATOM 3484 O O . ARG B 1 100 ? 21.234 -0.508 -14.094 1 98.31 100 ARG B O 1
ATOM 3491 N N . PHE B 1 101 ? 21.891 -0.467 -11.977 1 98.62 101 PHE B N 1
ATOM 3492 C CA . PHE B 1 101 ? 20.766 0.342 -11.516 1 98.62 101 PHE B CA 1
ATOM 3493 C C . PHE B 1 101 ? 21.203 1.775 -11.242 1 98.62 101 PHE B C 1
ATOM 3495 O O . PHE B 1 101 ? 22.359 2.016 -10.859 1 98.62 101 PHE B O 1
ATOM 3502 N N . ALA B 1 102 ? 20.281 2.689 -11.469 1 98.5 102 ALA B N 1
ATOM 3503 C CA . ALA B 1 102 ? 20.578 4.109 -11.297 1 98.5 102 ALA B CA 1
ATOM 3504 C C . ALA B 1 102 ? 19.453 4.812 -10.539 1 98.5 102 ALA B C 1
ATOM 3506 O O . ALA B 1 102 ? 18.344 4.277 -10.43 1 98.5 102 ALA B O 1
ATOM 3507 N N . LEU B 1 103 ? 19.797 6.051 -10.055 1 97.5 103 LEU B N 1
ATOM 3508 C CA . LEU B 1 103 ? 18.812 6.906 -9.398 1 97.5 103 LEU B CA 1
ATOM 3509 C C . LEU B 1 103 ? 17.844 7.508 -10.422 1 97.5 103 LEU B C 1
ATOM 3511 O O . LEU B 1 103 ? 18.25 7.859 -11.531 1 97.5 103 LEU B O 1
ATOM 3515 N N . THR B 1 104 ? 16.656 7.48 -10.117 1 96.69 104 THR B N 1
ATOM 3516 C CA . THR B 1 104 ? 15.656 8.328 -10.758 1 96.69 104 THR B CA 1
ATOM 3517 C C . THR B 1 104 ? 15.328 9.531 -9.883 1 96.69 104 THR B C 1
ATOM 3519 O O . THR B 1 104 ? 15.789 9.625 -8.742 1 96.69 104 THR B O 1
ATOM 3522 N N . PRO B 1 105 ? 14.578 10.484 -10.391 1 94.56 105 PRO B N 1
ATOM 3523 C CA . PRO B 1 105 ? 14.141 11.594 -9.539 1 94.56 105 PRO B CA 1
ATOM 3524 C C . PRO B 1 105 ? 13.367 11.125 -8.305 1 94.56 105 PRO B C 1
ATOM 3526 O O . PRO B 1 105 ? 13.539 11.688 -7.223 1 94.56 105 PRO B O 1
ATOM 3529 N N . MET B 1 106 ? 12.586 10.07 -8.367 1 95.25 106 MET B N 1
ATOM 3530 C CA . MET B 1 106 ? 11.875 9.531 -7.215 1 95.25 106 MET B CA 1
ATOM 3531 C C . MET B 1 106 ? 12.852 8.914 -6.215 1 95.25 106 MET B C 1
ATOM 3533 O O . MET B 1 106 ? 12.727 9.125 -5.008 1 95.25 106 MET B O 1
ATOM 3537 N N . ALA B 1 107 ? 13.789 8.188 -6.75 1 97.44 107 ALA B N 1
ATOM 3538 C CA . ALA B 1 107 ? 14.758 7.562 -5.855 1 97.44 107 ALA B CA 1
ATOM 3539 C C . ALA B 1 107 ? 15.594 8.609 -5.125 1 97.44 107 ALA B C 1
ATOM 3541 O O . ALA B 1 107 ? 15.984 8.406 -3.975 1 97.44 107 ALA B O 1
ATOM 3542 N N . ARG B 1 108 ? 15.867 9.719 -5.77 1 97.19 108 ARG B N 1
ATOM 3543 C CA . ARG B 1 108 ? 16.609 10.797 -5.129 1 97.19 108 ARG B CA 1
ATOM 3544 C C . ARG B 1 108 ? 15.875 11.32 -3.904 1 97.19 108 ARG B C 1
ATOM 3546 O O . ARG B 1 108 ? 16.5 11.742 -2.93 1 97.19 108 ARG B O 1
ATOM 3553 N N . ALA B 1 109 ? 14.547 11.219 -3.908 1 95.56 109 ALA B N 1
ATOM 3554 C CA . ALA B 1 109 ? 13.734 11.688 -2.787 1 95.56 109 ALA B CA 1
ATOM 3555 C C . ALA B 1 109 ? 13.859 10.742 -1.594 1 95.56 109 ALA B C 1
ATOM 3557 O O . ALA B 1 109 ? 13.414 11.062 -0.491 1 95.56 109 ALA B O 1
ATOM 3558 N N . LEU B 1 110 ? 14.547 9.594 -1.773 1 97.69 110 LEU B N 1
ATOM 3559 C CA . LEU B 1 110 ? 14.773 8.672 -0.672 1 97.69 110 LEU B CA 1
ATOM 3560 C C . LEU B 1 110 ? 16.094 8.977 0.033 1 97.69 110 LEU B C 1
ATOM 3562 O O . LEU B 1 110 ? 16.422 8.336 1.035 1 97.69 110 LEU B O 1
ATOM 3566 N N . ILE B 1 111 ? 16.828 9.898 -0.531 1 97.38 111 ILE B N 1
ATOM 3567 C CA . ILE B 1 111 ? 18.047 10.352 0.123 1 97.38 111 ILE B CA 1
ATOM 3568 C C . ILE B 1 111 ? 17.703 11.312 1.258 1 97.38 111 ILE B C 1
ATOM 3570 O O . ILE B 1 111 ? 16.953 12.273 1.061 1 97.38 111 ILE B O 1
ATOM 3574 N N . GLU B 1 112 ? 18.203 11.078 2.445 1 94.31 112 GLU B N 1
ATOM 3575 C CA . GLU B 1 112 ? 17.828 11.758 3.678 1 94.31 112 GLU B CA 1
ATOM 3576 C C . GLU B 1 112 ? 18.016 13.273 3.561 1 94.31 112 GLU B C 1
ATOM 3578 O O . GLU B 1 112 ? 17.141 14.047 3.971 1 94.31 112 GLU B O 1
ATOM 3583 N N . ASP B 1 113 ? 19.062 13.734 2.949 1 91.06 113 ASP B N 1
ATOM 3584 C CA . ASP B 1 113 ? 19.406 15.156 2.928 1 91.06 113 ASP B CA 1
ATOM 3585 C C . ASP B 1 113 ? 18.969 15.805 1.615 1 91.06 113 ASP B C 1
ATOM 3587 O O . ASP B 1 113 ? 19.359 16.938 1.32 1 91.06 113 ASP B O 1
ATOM 3591 N N . ALA B 1 114 ? 18.219 15.102 0.803 1 91.94 114 ALA B N 1
ATOM 3592 C CA . ALA B 1 114 ? 17.766 15.664 -0.466 1 91.94 114 ALA B CA 1
ATOM 3593 C C . ALA B 1 114 ? 16.672 16.703 -0.245 1 91.94 114 ALA B C 1
ATOM 3595 O O . ALA B 1 114 ? 15.969 16.656 0.771 1 91.94 114 ALA B O 1
ATOM 3596 N N . PRO B 1 115 ? 16.609 17.672 -1.117 1 85.81 115 PRO B N 1
ATOM 3597 C CA . PRO B 1 115 ? 15.453 18.562 -1.062 1 85.81 115 PRO B CA 1
ATOM 3598 C C . PRO B 1 115 ? 14.125 17.812 -1.133 1 85.81 115 PRO B C 1
ATOM 3600 O O . PRO B 1 115 ? 13.961 16.922 -1.961 1 85.81 115 PRO B O 1
ATOM 3603 N N . MET B 1 116 ? 13.219 18.125 -0.21 1 87.44 116 MET B N 1
ATOM 3604 C CA . MET B 1 116 ? 11.914 17.484 -0.141 1 87.44 116 MET B CA 1
ATOM 3605 C C . MET B 1 116 ? 12.062 15.969 0.025 1 87.44 116 MET B C 1
ATOM 3607 O O . MET B 1 116 ? 11.422 15.195 -0.688 1 87.44 116 MET B O 1
ATOM 3611 N N . SER B 1 117 ? 13.023 15.641 0.811 1 93.94 117 SER B N 1
ATOM 3612 C CA . SER B 1 117 ? 13.289 14.227 1.079 1 93.94 117 SER B CA 1
ATOM 3613 C C . SER B 1 117 ? 12.047 13.531 1.63 1 93.94 117 SER B C 1
ATOM 3615 O O . SER B 1 117 ? 11.328 14.094 2.455 1 93.94 117 SER B O 1
ATOM 3617 N N . MET B 1 118 ? 11.828 12.32 1.079 1 95.12 118 MET B N 1
ATOM 3618 C CA . MET B 1 118 ? 10.758 11.461 1.568 1 95.12 118 MET B CA 1
ATOM 3619 C C . MET B 1 118 ? 11.32 10.281 2.357 1 95.12 118 MET B C 1
ATOM 3621 O O . MET B 1 118 ? 10.594 9.336 2.66 1 95.12 118 MET B O 1
ATOM 3625 N N . TYR B 1 119 ? 12.617 10.398 2.703 1 96.62 119 TYR B N 1
ATOM 3626 C CA . TYR B 1 119 ? 13.297 9.344 3.451 1 96.62 119 TYR B CA 1
ATOM 3627 C C . TYR B 1 119 ? 12.594 9.07 4.773 1 96.62 119 TYR B C 1
ATOM 3629 O O . TYR B 1 119 ? 12.266 7.922 5.082 1 96.62 119 TYR B O 1
ATOM 3637 N N . GLY B 1 120 ? 12.273 10.078 5.547 1 95.94 120 GLY B N 1
ATOM 3638 C CA . GLY B 1 120 ? 11.641 9.93 6.848 1 95.94 120 GLY B CA 1
ATOM 3639 C C . GLY B 1 120 ? 10.258 9.305 6.773 1 95.94 120 GLY B C 1
ATOM 3640 O O . GLY B 1 120 ? 9.938 8.406 7.547 1 95.94 120 GLY B O 1
ATOM 3641 N N . ILE B 1 121 ? 9.469 9.781 5.824 1 96 121 ILE B N 1
ATOM 3642 C CA . ILE B 1 121 ? 8.102 9.281 5.734 1 96 121 ILE B CA 1
ATOM 3643 C C . ILE B 1 121 ? 8.109 7.844 5.215 1 96 121 ILE B C 1
ATOM 3645 O O . ILE B 1 121 ? 7.266 7.027 5.602 1 96 121 ILE B O 1
ATOM 3649 N N . ALA B 1 122 ? 9.023 7.504 4.324 1 97.69 122 ALA B N 1
ATOM 3650 C CA . ALA B 1 122 ? 9.164 6.129 3.861 1 97.69 122 ALA B CA 1
ATOM 3651 C C . ALA B 1 122 ? 9.477 5.188 5.023 1 97.69 122 ALA B C 1
ATOM 3653 O O . ALA B 1 122 ? 8.906 4.098 5.117 1 97.69 122 ALA B O 1
ATOM 3654 N N . ARG B 1 123 ? 10.336 5.613 5.906 1 97.38 123 ARG B N 1
ATOM 3655 C CA . ARG B 1 123 ? 10.688 4.809 7.07 1 97.38 123 ARG B CA 1
ATOM 3656 C C . ARG B 1 123 ? 9.5 4.672 8.023 1 97.38 123 ARG B C 1
ATOM 3658 O O . ARG B 1 123 ? 9.266 3.598 8.578 1 97.38 123 ARG B O 1
ATOM 3665 N N . LEU B 1 124 ? 8.805 5.711 8.172 1 96.94 124 LEU B N 1
ATOM 3666 C CA . LEU B 1 124 ? 7.664 5.691 9.086 1 96.94 124 LEU B CA 1
ATOM 3667 C C . LEU B 1 124 ? 6.57 4.762 8.57 1 96.94 124 LEU B C 1
ATOM 3669 O O . LEU B 1 124 ? 6.047 3.938 9.32 1 96.94 124 LEU B O 1
ATOM 3673 N N . MET B 1 125 ? 6.25 4.875 7.293 1 96.38 125 MET B N 1
ATOM 3674 C CA . MET B 1 125 ? 5.098 4.18 6.723 1 96.38 125 MET B CA 1
ATOM 3675 C C . MET B 1 125 ? 5.324 2.674 6.699 1 96.38 125 MET B C 1
ATOM 3677 O O . MET B 1 125 ? 4.371 1.896 6.691 1 96.38 125 MET B O 1
ATOM 3681 N N . GLY B 1 126 ? 6.551 2.283 6.66 1 96.06 126 GLY B N 1
ATOM 3682 C CA . GLY B 1 126 ? 6.844 0.859 6.629 1 96.06 126 GLY B CA 1
ATOM 3683 C C . GLY B 1 126 ? 7.23 0.3 7.984 1 96.06 126 GLY B C 1
ATOM 3684 O O . GLY B 1 126 ? 7.43 -0.908 8.133 1 96.06 126 GLY B O 1
ATOM 3685 N N . HIS B 1 127 ? 7.285 1.161 9 1 96.94 127 HIS B N 1
ATOM 3686 C CA . HIS B 1 127 ? 7.738 0.743 10.328 1 96.94 127 HIS B CA 1
ATOM 3687 C C . HIS B 1 127 ? 6.762 -0.246 10.953 1 96.94 127 HIS B C 1
ATOM 3689 O O . HIS B 1 127 ? 5.543 -0.067 10.867 1 96.94 127 HIS B O 1
ATOM 3695 N N . PRO B 1 128 ? 7.273 -1.291 11.641 1 94.75 128 PRO B N 1
ATOM 3696 C CA . PRO B 1 128 ? 6.395 -2.318 12.203 1 94.75 128 PRO B CA 1
ATOM 3697 C C . PRO B 1 128 ? 5.387 -1.75 13.203 1 94.75 128 PRO B C 1
ATOM 3699 O O . PRO B 1 128 ? 4.23 -2.18 13.227 1 94.75 128 PRO B O 1
ATOM 3702 N N . ILE B 1 129 ? 5.773 -0.789 13.984 1 95.31 129 ILE B N 1
ATOM 3703 C CA . ILE B 1 129 ? 4.863 -0.209 14.961 1 95.31 129 ILE B CA 1
ATOM 3704 C C . ILE B 1 129 ? 3.746 0.547 14.25 1 95.31 129 ILE B C 1
ATOM 3706 O O . ILE B 1 129 ? 2.58 0.46 14.641 1 95.31 129 ILE B O 1
ATOM 3710 N N . HIS B 1 130 ? 4.113 1.313 13.234 1 96.25 130 HIS B N 1
ATOM 3711 C CA . HIS B 1 130 ? 3.113 2.031 12.453 1 96.25 130 HIS B CA 1
ATOM 3712 C C . HIS B 1 130 ? 2.117 1.067 11.812 1 96.25 130 HIS B C 1
ATOM 3714 O O . HIS B 1 130 ? 0.91 1.314 11.828 1 96.25 130 HIS B O 1
ATOM 3720 N N . TRP B 1 131 ? 2.6 -0.028 11.266 1 95.94 131 TRP B N 1
ATOM 3721 C CA . TRP B 1 131 ? 1.735 -1.026 10.641 1 95.94 131 TRP B CA 1
ATOM 3722 C C . TRP B 1 131 ? 0.828 -1.682 11.68 1 95.94 131 TRP B C 1
ATOM 3724 O O . TRP B 1 131 ? -0.337 -1.973 11.398 1 95.94 131 TRP B O 1
ATOM 3734 N N . GLU B 1 132 ? 1.401 -1.932 12.82 1 95.38 132 GLU B N 1
ATOM 3735 C CA . GLU B 1 132 ? 0.564 -2.475 13.883 1 95.38 132 GLU B CA 1
ATOM 3736 C C . GLU B 1 132 ? -0.58 -1.524 14.227 1 95.38 132 GLU B C 1
ATOM 3738 O O . GLU B 1 132 ? -1.718 -1.959 14.414 1 95.38 132 GLU B O 1
ATOM 3743 N N . ASP B 1 133 ? -0.298 -0.252 14.32 1 95.5 133 ASP B N 1
ATOM 3744 C CA . ASP B 1 133 ? -1.336 0.738 14.586 1 95.5 133 ASP B CA 1
ATOM 3745 C C . ASP B 1 133 ? -2.443 0.67 13.539 1 95.5 133 ASP B C 1
ATOM 3747 O O . ASP B 1 133 ? -3.625 0.575 13.883 1 95.5 133 ASP B O 1
ATOM 3751 N N . TRP B 1 134 ? -2.082 0.69 12.32 1 96.31 134 TRP B N 1
ATOM 3752 C CA . TRP B 1 134 ? -3.049 0.72 11.227 1 96.31 134 TRP B CA 1
ATOM 3753 C C . TRP B 1 134 ? -3.807 -0.601 11.133 1 96.31 134 TRP B C 1
ATOM 3755 O O . TRP B 1 134 ? -4.938 -0.642 10.648 1 96.31 134 TRP B O 1
ATOM 3765 N N . GLY B 1 135 ? -3.146 -1.678 11.641 1 94.81 135 GLY B N 1
ATOM 3766 C CA . GLY B 1 135 ? -3.836 -2.957 11.703 1 94.81 135 GLY B CA 1
ATOM 3767 C C . GLY B 1 135 ? -5.062 -2.93 12.602 1 94.81 135 GLY B C 1
ATOM 3768 O O . GLY B 1 135 ? -5.898 -3.832 12.539 1 94.81 135 GLY B O 1
ATOM 3769 N N . HIS B 1 136 ? -5.215 -1.869 13.367 1 95.25 136 HIS B N 1
ATOM 3770 C CA . HIS B 1 136 ? -6.34 -1.744 14.289 1 95.25 136 HIS B CA 1
ATOM 3771 C C . HIS B 1 136 ? -7.344 -0.71 13.797 1 95.25 136 HIS B C 1
ATOM 3773 O O . HIS B 1 136 ? -8.219 -0.279 14.547 1 95.25 136 HIS B O 1
ATOM 3779 N N . LEU B 1 137 ? -7.234 -0.353 12.547 1 97.12 137 LEU B N 1
ATOM 3780 C CA . LEU B 1 137 ? -8.172 0.593 11.961 1 97.12 137 LEU B CA 1
ATOM 3781 C C . LEU B 1 137 ? -9.594 0.033 11.984 1 97.12 137 LEU B C 1
ATOM 3783 O O . LEU B 1 137 ? -10.555 0.782 12.141 1 97.12 137 LEU B O 1
ATOM 3787 N N . VAL B 1 138 ? -9.766 -1.287 11.859 1 97.12 138 VAL B N 1
ATOM 3788 C CA . VAL B 1 138 ? -11.086 -1.905 11.867 1 97.12 138 VAL B CA 1
ATOM 3789 C C . VAL B 1 138 ? -11.789 -1.608 13.188 1 97.12 138 VAL B C 1
ATOM 3791 O O . VAL B 1 138 ? -12.984 -1.295 13.203 1 97.12 138 VAL B O 1
ATOM 3794 N N . ASP B 1 139 ? -11.055 -1.686 14.258 1 96.81 139 ASP B N 1
ATOM 3795 C CA . ASP B 1 139 ? -11.633 -1.39 15.57 1 96.81 139 ASP B CA 1
ATOM 3796 C C . ASP B 1 139 ? -12.031 0.079 15.672 1 96.81 139 ASP B C 1
ATOM 3798 O O . ASP B 1 139 ? -13.078 0.404 16.25 1 96.81 139 ASP B O 1
ATOM 3802 N N . ALA B 1 140 ? -11.18 0.943 15.156 1 97.44 140 ALA B N 1
ATOM 3803 C CA . ALA B 1 140 ? -11.492 2.371 15.172 1 97.44 140 ALA B CA 1
ATOM 3804 C C . ALA B 1 140 ? -12.758 2.668 14.383 1 97.44 140 ALA B C 1
ATOM 3806 O O . ALA B 1 140 ? -13.586 3.475 14.805 1 97.44 140 ALA B O 1
ATOM 3807 N N . VAL B 1 141 ? -12.945 2.016 13.242 1 98.38 141 VAL B N 1
ATOM 3808 C CA . VAL B 1 141 ? -14.109 2.252 12.398 1 98.38 141 VAL B CA 1
ATOM 3809 C C . VAL B 1 141 ? -15.352 1.656 13.055 1 98.38 141 VAL B C 1
ATOM 3811 O O . VAL B 1 141 ? -16.438 2.24 12.992 1 98.38 141 VAL B O 1
ATOM 3814 N N . ARG B 1 142 ? -15.211 0.503 13.734 1 98.12 142 ARG B N 1
ATOM 3815 C CA . ARG B 1 142 ? -16.328 -0.14 14.422 1 98.12 142 ARG B CA 1
ATOM 3816 C C . ARG B 1 142 ? -16.828 0.721 15.578 1 98.12 142 ARG B C 1
ATOM 3818 O O . ARG B 1 142 ? -18.031 0.87 15.773 1 98.12 142 ARG B O 1
ATOM 3825 N N . THR B 1 143 ? -15.914 1.336 16.297 1 97.12 143 THR B N 1
ATOM 3826 C CA . THR B 1 143 ? -16.281 1.921 17.594 1 97.12 143 THR B CA 1
ATOM 3827 C C . THR B 1 143 ? -16.375 3.439 17.484 1 97.12 143 THR B C 1
ATOM 3829 O O . THR B 1 143 ? -17.031 4.082 18.312 1 97.12 143 THR B O 1
ATOM 3832 N N . GLY B 1 144 ? -15.641 3.988 16.531 1 96.31 144 GLY B N 1
ATOM 3833 C CA . GLY B 1 144 ? -15.555 5.434 16.422 1 96.31 144 GLY B CA 1
ATOM 3834 C C . GLY B 1 144 ? -14.523 6.039 17.359 1 96.31 144 GLY B C 1
ATOM 3835 O O . GLY B 1 144 ? -14.391 7.262 17.438 1 96.31 144 GLY B O 1
ATOM 3836 N N . GLU B 1 145 ? -13.773 5.184 18.016 1 95.56 145 GLU B N 1
ATOM 3837 C CA . GLU B 1 145 ? -12.758 5.625 18.969 1 95.56 145 GLU B CA 1
ATOM 3838 C C . GLU B 1 145 ? -11.359 5.281 18.484 1 95.56 145 GLU B C 1
ATOM 3840 O O . GLU B 1 145 ? -11.164 4.285 17.781 1 95.56 145 GLU B O 1
ATOM 3845 N N . PRO B 1 146 ? -10.414 6.137 18.891 1 95.31 146 PRO B N 1
ATOM 3846 C CA . PRO B 1 146 ? -9.039 5.75 18.562 1 95.31 146 PRO B CA 1
ATOM 3847 C C . PRO B 1 146 ? -8.641 4.406 19.172 1 95.31 146 PRO B C 1
ATOM 3849 O O . PRO B 1 146 ? -9.008 4.109 20.312 1 95.31 146 PRO B O 1
ATOM 3852 N N . SER B 1 147 ? -7.848 3.662 18.516 1 93.12 147 SER B N 1
ATOM 3853 C CA . SER B 1 147 ? -7.551 2.297 18.922 1 93.12 147 SER B CA 1
ATOM 3854 C C . SER B 1 147 ? -6.305 2.244 19.797 1 93.12 147 SER B C 1
ATOM 3856 O O . SER B 1 147 ? -6.098 1.277 20.531 1 93.12 147 SER B O 1
ATOM 3858 N N . LEU B 1 148 ? -5.527 3.25 19.812 1 91.81 148 LEU B N 1
ATOM 3859 C CA . LEU B 1 148 ? -4.199 3.189 20.406 1 91.81 148 LEU B CA 1
ATOM 3860 C C . LEU B 1 148 ? -4.289 3.1 21.922 1 91.81 148 LEU B C 1
ATOM 3862 O O . LEU B 1 148 ? -3.541 2.35 22.562 1 91.81 148 LEU B O 1
ATOM 3866 N N . PRO B 1 149 ? -5.238 3.883 22.516 1 91.88 149 PRO B N 1
ATOM 3867 C CA . PRO B 1 149 ? -5.324 3.74 23.969 1 91.88 149 PRO B CA 1
ATOM 3868 C C . PRO B 1 149 ? -5.645 2.311 24.406 1 91.88 149 PRO B C 1
ATOM 3870 O O . PRO B 1 149 ? -5.082 1.82 25.391 1 91.88 149 PRO B O 1
ATOM 3873 N N . LYS B 1 150 ? -6.426 1.669 23.734 1 91.81 150 LYS B N 1
ATOM 3874 C CA . LYS B 1 150 ? -6.738 0.275 24.031 1 91.81 150 LYS B CA 1
ATOM 3875 C C . LYS B 1 150 ? -5.562 -0.638 23.703 1 91.81 150 LYS B C 1
ATOM 3877 O O . LYS B 1 150 ? -5.246 -1.554 24.469 1 91.81 150 LYS B O 1
ATOM 3882 N N . LEU B 1 151 ? -4.965 -0.359 22.609 1 92.5 151 LEU B N 1
ATOM 3883 C CA . LEU B 1 151 ? -3.879 -1.195 22.109 1 92.5 151 LEU B CA 1
ATOM 3884 C C . LEU B 1 151 ? -2.635 -1.04 22.984 1 92.5 151 LEU B C 1
ATOM 3886 O O . LEU B 1 151 ? -1.926 -2.016 23.234 1 92.5 151 LEU B O 1
ATOM 3890 N N . ARG B 1 152 ? -2.367 0.198 23.438 1 94.81 152 ARG B N 1
ATOM 3891 C CA . ARG B 1 152 ? -1.077 0.501 24.047 1 94.81 152 ARG B CA 1
ATOM 3892 C C . ARG B 1 152 ? -1.231 0.814 25.531 1 94.81 152 ARG B C 1
ATOM 3894 O O . ARG B 1 152 ? -0.24 0.911 26.266 1 94.81 152 ARG B O 1
ATOM 3901 N N . GLY B 1 153 ? -2.422 1.042 25.984 1 94.38 153 GLY B N 1
ATOM 3902 C CA . GLY B 1 153 ? -2.668 1.426 27.375 1 94.38 153 GLY B CA 1
ATOM 3903 C C . GLY B 1 153 ? -2.4 2.895 27.641 1 94.38 153 GLY B C 1
ATOM 3904 O O . GLY B 1 153 ? -2.375 3.326 28.797 1 94.38 153 GLY B O 1
ATOM 3905 N N . MET B 1 154 ? -2.096 3.68 26.578 1 93.94 154 MET B N 1
ATOM 3906 C CA . MET B 1 154 ? -1.85 5.117 26.656 1 93.94 154 MET B CA 1
ATOM 3907 C C . MET B 1 154 ? -2.15 5.789 25.312 1 93.94 154 MET B C 1
ATOM 3909 O O . MET B 1 154 ? -2.342 5.113 24.297 1 93.94 154 MET B O 1
ATOM 3913 N N . GLY B 1 155 ? -2.189 7.082 25.328 1 92.38 155 GLY B N 1
ATOM 3914 C CA . GLY B 1 155 ? -2.465 7.828 24.109 1 92.38 155 GLY B CA 1
ATOM 3915 C C . GLY B 1 155 ? -1.286 7.867 23.156 1 92.38 155 GLY B C 1
ATOM 3916 O O . GLY B 1 155 ? -0.165 7.52 23.531 1 92.38 155 GLY B O 1
ATOM 3917 N N . ALA B 1 156 ? -1.558 8.266 21.969 1 92.38 156 ALA B N 1
ATOM 3918 C CA . ALA B 1 156 ? -0.561 8.258 20.891 1 92.38 156 ALA B CA 1
ATOM 3919 C C . ALA B 1 156 ? 0.647 9.109 21.266 1 92.38 156 ALA B C 1
ATOM 3921 O O . ALA B 1 156 ? 1.792 8.672 21.141 1 92.38 156 ALA B O 1
ATOM 3922 N N . PHE B 1 157 ? 0.418 10.312 21.719 1 87.88 157 PHE B N 1
ATOM 3923 C CA . PHE B 1 157 ? 1.513 11.219 22.031 1 87.88 157 PHE B CA 1
ATOM 3924 C C . PHE B 1 157 ? 2.342 10.688 23.203 1 87.88 157 PHE B C 1
ATOM 3926 O O . PHE B 1 157 ? 3.572 10.758 23.172 1 87.88 157 PHE B O 1
ATOM 3933 N N . GLU B 1 158 ? 1.688 10.188 24.219 1 91.44 158 GLU B N 1
ATOM 3934 C CA . GLU B 1 158 ? 2.385 9.578 25.344 1 91.44 158 GLU B CA 1
ATOM 3935 C C . GLU B 1 158 ? 3.236 8.398 24.875 1 91.44 158 GLU B C 1
ATOM 3937 O O . GLU B 1 158 ? 4.359 8.211 25.359 1 91.44 158 GLU B O 1
ATOM 3942 N N . TYR B 1 159 ? 2.693 7.605 24.016 1 94.75 159 TYR B N 1
ATOM 3943 C CA . TYR B 1 159 ? 3.416 6.449 23.5 1 94.75 159 TYR B CA 1
ATOM 3944 C C . TYR B 1 159 ? 4.668 6.879 22.75 1 94.75 159 TYR B C 1
ATOM 3946 O O . TYR B 1 159 ? 5.727 6.258 22.875 1 94.75 159 TYR B O 1
ATOM 3954 N N . LEU B 1 160 ? 4.547 7.938 21.922 1 92.44 160 LEU B N 1
ATOM 3955 C CA . LEU B 1 160 ? 5.684 8.445 21.156 1 92.44 160 LEU B CA 1
ATOM 3956 C C . LEU B 1 160 ? 6.777 8.953 22.094 1 92.44 160 LEU B C 1
ATOM 3958 O O . LEU B 1 160 ? 7.965 8.781 21.812 1 92.44 160 LEU B O 1
ATOM 3962 N N . GLU B 1 161 ? 6.379 9.555 23.172 1 89.38 161 GLU B N 1
ATOM 3963 C CA . GLU B 1 161 ? 7.336 10.039 24.172 1 89.38 161 GLU B CA 1
ATOM 3964 C C . GLU B 1 161 ? 7.988 8.883 24.922 1 89.38 161 GLU B C 1
ATOM 3966 O O . GLU B 1 161 ? 9.188 8.93 25.219 1 89.38 161 GLU B O 1
ATOM 3971 N N . ALA B 1 162 ? 7.215 7.887 25.203 1 93.5 162 ALA B N 1
ATOM 3972 C CA . ALA B 1 162 ? 7.688 6.75 26 1 93.5 162 ALA B CA 1
ATOM 3973 C C . ALA B 1 162 ? 8.594 5.848 25.156 1 93.5 162 ALA B C 1
ATOM 3975 O O . ALA B 1 162 ? 9.406 5.102 25.703 1 93.5 162 ALA B O 1
ATOM 3976 N N . ASN B 1 163 ? 8.438 5.879 23.891 1 95.06 163 ASN B N 1
ATOM 3977 C CA . ASN B 1 163 ? 9.242 5.086 22.969 1 95.06 163 ASN B CA 1
ATOM 3978 C C . ASN B 1 163 ? 10.109 5.973 22.078 1 95.06 163 ASN B C 1
ATOM 3980 O O . ASN B 1 163 ? 9.781 6.203 20.922 1 95.06 163 ASN B O 1
ATOM 3984 N N . ALA B 1 164 ? 11.242 6.297 22.547 1 92.25 164 ALA B N 1
ATOM 3985 C CA . ALA B 1 164 ? 12.094 7.32 21.953 1 92.25 164 ALA B CA 1
ATOM 3986 C C . ALA B 1 164 ? 12.492 6.938 20.531 1 92.25 164 ALA B C 1
ATOM 3988 O O . ALA B 1 164 ? 12.555 7.793 19.641 1 92.25 164 ALA B O 1
ATOM 3989 N N . GLU B 1 165 ? 12.781 5.688 20.359 1 94.75 165 GLU B N 1
ATOM 3990 C CA . GLU B 1 165 ? 13.227 5.242 19.047 1 94.75 165 GLU B CA 1
ATOM 3991 C C . GLU B 1 165 ? 12.133 5.426 18 1 94.75 165 GLU B C 1
ATOM 3993 O O . GLU B 1 165 ? 12.359 6.031 16.953 1 94.75 165 GLU B O 1
ATOM 3998 N N . TYR B 1 166 ? 11.008 4.91 18.312 1 95.69 166 TYR B N 1
ATOM 3999 C CA . TYR B 1 166 ? 9.898 5.07 17.375 1 95.69 166 TYR B CA 1
ATOM 4000 C C . TYR B 1 166 ? 9.461 6.531 17.297 1 95.69 166 TYR B C 1
ATOM 4002 O O . TYR B 1 166 ? 9.086 7.016 16.219 1 95.69 166 TYR B O 1
ATOM 4010 N N . GLY B 1 167 ? 9.461 7.188 18.438 1 94.38 167 GLY B N 1
ATOM 4011 C CA . GLY B 1 167 ? 9.148 8.609 18.453 1 94.38 167 GLY B CA 1
ATOM 4012 C C . GLY B 1 167 ? 10 9.414 17.484 1 94.38 167 GLY B C 1
ATOM 4013 O O . GLY B 1 167 ? 9.5 10.328 16.812 1 94.38 167 GLY B O 1
ATOM 4014 N N . ALA B 1 168 ? 11.234 9.07 17.391 1 92.94 168 ALA B N 1
ATOM 4015 C CA . ALA B 1 168 ? 12.148 9.75 16.469 1 92.94 168 ALA B CA 1
ATOM 4016 C C . ALA B 1 168 ? 11.781 9.477 15.023 1 92.94 168 ALA B C 1
ATOM 4018 O O . ALA B 1 168 ? 11.828 10.383 14.18 1 92.94 168 ALA B O 1
ATOM 4019 N N . VAL B 1 169 ? 11.422 8.227 14.719 1 95.25 169 VAL B N 1
ATOM 4020 C CA . VAL B 1 169 ? 11.008 7.859 13.375 1 95.25 169 VAL B CA 1
ATOM 4021 C C . VAL B 1 169 ? 9.742 8.617 13 1 95.25 169 VAL B C 1
ATOM 4023 O O . VAL B 1 169 ? 9.641 9.172 11.898 1 95.25 169 VAL B O 1
ATOM 4026 N N . PHE B 1 170 ? 8.859 8.695 13.969 1 94.56 170 PHE B N 1
ATOM 4027 C CA . PHE B 1 170 ? 7.586 9.375 13.742 1 94.56 170 PHE B CA 1
ATOM 4028 C C . PHE B 1 170 ? 7.809 10.867 13.492 1 94.56 170 PHE B C 1
ATOM 4030 O O . PHE B 1 170 ? 7.285 11.422 12.523 1 94.56 170 PHE B O 1
ATOM 4037 N N . THR B 1 171 ? 8.57 11.438 14.289 1 89 171 THR B N 1
ATOM 4038 C CA . THR B 1 171 ? 8.852 12.867 14.195 1 89 171 THR B CA 1
ATOM 4039 C C . THR B 1 171 ? 9.562 13.195 12.891 1 89 171 THR B C 1
ATOM 4041 O O . THR B 1 171 ? 9.234 14.18 12.227 1 89 171 THR B O 1
ATOM 4044 N N . ALA B 1 172 ? 10.469 12.406 12.508 1 90.19 172 ALA B N 1
ATOM 4045 C CA . ALA B 1 172 ? 11.195 12.617 11.25 1 90.19 172 ALA B CA 1
ATOM 4046 C C . ALA B 1 172 ? 10.266 12.477 10.055 1 90.19 172 ALA B C 1
ATOM 4048 O O . ALA B 1 172 ? 10.344 13.266 9.102 1 90.19 172 ALA B O 1
ATOM 4049 N N . GLY B 1 173 ? 9.469 11.477 10.125 1 92.94 173 GLY B N 1
ATOM 4050 C CA . GLY B 1 173 ? 8.516 11.273 9.039 1 92.94 173 GLY B CA 1
ATOM 4051 C C . GLY B 1 173 ? 7.531 12.422 8.891 1 92.94 173 GLY B C 1
ATOM 4052 O O . GLY B 1 173 ? 7.363 12.961 7.797 1 92.94 173 GLY B O 1
ATOM 4053 N N . MET B 1 174 ? 6.949 12.797 9.992 1 88.62 174 MET B N 1
ATOM 4054 C CA . MET B 1 174 ? 5.977 13.883 9.977 1 88.62 174 MET B CA 1
ATOM 4055 C C . MET B 1 174 ? 6.652 15.211 9.672 1 88.62 174 MET B C 1
ATOM 4057 O O . MET B 1 174 ? 6.07 16.062 8.992 1 88.62 174 MET B O 1
ATOM 4061 N N . GLY B 1 175 ? 7.852 15.367 10.188 1 84.94 175 GLY B N 1
ATOM 4062 C CA . GLY B 1 175 ? 8.633 16.562 9.914 1 84.94 175 GLY B CA 1
ATOM 4063 C C . GLY B 1 175 ? 8.938 16.75 8.438 1 84.94 175 GLY B C 1
ATOM 4064 O O . GLY B 1 175 ? 8.859 17.859 7.914 1 84.94 175 GLY B O 1
ATOM 4065 N N . ALA B 1 176 ? 9.258 15.664 7.781 1 82.56 176 ALA B N 1
ATOM 4066 C CA . ALA B 1 176 ? 9.523 15.688 6.344 1 82.56 176 ALA B CA 1
ATOM 4067 C C . ALA B 1 176 ? 8.305 16.172 5.566 1 82.56 176 ALA B C 1
ATOM 4069 O O . ALA B 1 176 ? 8.422 17 4.66 1 82.56 176 ALA B O 1
ATOM 4070 N N . MET B 1 177 ? 7.227 15.727 5.953 1 83.06 177 MET B N 1
ATOM 4071 C CA . MET B 1 177 ? 5.992 16.109 5.281 1 83.06 177 MET B CA 1
ATOM 4072 C C . MET B 1 177 ? 5.66 17.578 5.547 1 83.06 177 MET B C 1
ATOM 4074 O O . MET B 1 177 ? 5.305 18.312 4.629 1 83.06 177 MET B O 1
ATOM 4078 N N . SER B 1 178 ? 5.852 17.953 6.758 1 84.62 178 SER B N 1
ATOM 4079 C CA . SER B 1 178 ? 5.555 19.328 7.16 1 84.62 178 SER B CA 1
ATOM 4080 C C . SER B 1 178 ? 6.484 20.312 6.469 1 84.62 178 SER B C 1
ATOM 4082 O O . SER B 1 178 ? 6.078 21.438 6.141 1 84.62 178 SER B O 1
ATOM 4084 N N . GLY B 1 179 ? 7.703 19.938 6.242 1 83.94 179 GLY B N 1
ATOM 4085 C CA . GLY B 1 179 ? 8.703 20.781 5.617 1 83.94 179 GLY B CA 1
ATOM 4086 C C . GLY B 1 179 ? 8.336 21.188 4.203 1 83.94 179 GLY B C 1
ATOM 4087 O O . GLY B 1 179 ? 8.688 22.281 3.756 1 83.94 179 GLY B O 1
ATOM 4088 N N . THR B 1 180 ? 7.57 20.344 3.557 1 84.94 180 THR B N 1
ATOM 4089 C CA . THR B 1 180 ? 7.199 20.625 2.174 1 84.94 180 THR B CA 1
ATOM 4090 C C . THR B 1 180 ? 6.078 21.656 2.111 1 84.94 180 THR B C 1
ATOM 4092 O O . THR B 1 180 ? 5.73 22.141 1.03 1 84.94 180 THR B O 1
ATOM 4095 N N . GLU B 1 181 ? 5.609 22.078 3.279 1 90.94 181 GLU B N 1
ATOM 4096 C CA . GLU B 1 181 ? 4.434 22.938 3.311 1 90.94 181 GLU B CA 1
ATOM 4097 C C . GLU B 1 181 ? 4.824 24.391 3.568 1 90.94 181 GLU B C 1
ATOM 4099 O O . GLU B 1 181 ? 4.031 25.312 3.328 1 90.94 181 GLU B O 1
ATOM 4104 N N . THR B 1 182 ? 6.043 24.625 4.086 1 91.56 182 THR B N 1
ATOM 4105 C CA . THR B 1 182 ? 6.445 25.953 4.535 1 91.56 182 THR B CA 1
ATOM 4106 C C . THR B 1 182 ? 6.434 26.953 3.373 1 91.56 182 THR B C 1
ATOM 4108 O O . THR B 1 182 ? 5.754 27.969 3.43 1 91.56 182 THR B O 1
ATOM 4111 N N . GLU B 1 183 ? 7.066 26.625 2.293 1 89.44 183 GLU B N 1
ATOM 4112 C CA . GLU B 1 183 ? 7.18 27.547 1.169 1 89.44 183 GLU B CA 1
ATOM 4113 C C . GLU B 1 183 ? 5.82 27.797 0.526 1 89.44 183 GLU B C 1
ATOM 4115 O O . GLU B 1 183 ? 5.473 28.953 0.242 1 89.44 183 GLU B O 1
ATOM 4120 N N . PRO B 1 184 ? 5.051 26.734 0.318 1 90.12 184 PRO B N 1
ATOM 4121 C CA . PRO B 1 184 ? 3.711 26.969 -0.223 1 90.12 184 PRO B CA 1
ATOM 4122 C C . PRO B 1 184 ? 2.869 27.891 0.658 1 90.12 184 PRO B C 1
ATOM 4124 O O . PRO B 1 184 ? 2.133 28.734 0.146 1 90.12 184 PRO B O 1
ATOM 4127 N N . LEU B 1 185 ? 2.979 27.766 1.92 1 94.31 185 LEU B N 1
ATOM 4128 C CA . LEU B 1 185 ? 2.219 28.578 2.854 1 94.31 185 LEU B CA 1
ATOM 4129 C C . LEU B 1 185 ? 2.684 30.031 2.799 1 94.31 185 LEU B C 1
ATOM 4131 O O . LEU B 1 185 ? 1.863 30.953 2.734 1 94.31 185 LEU B O 1
ATOM 4135 N N . LEU B 1 186 ? 4.008 30.25 2.777 1 94.56 186 LEU B N 1
ATOM 4136 C CA . LEU B 1 186 ? 4.586 31.578 2.76 1 94.56 186 LEU B CA 1
ATOM 4137 C C . LEU B 1 186 ? 4.273 32.281 1.446 1 94.56 186 LEU B C 1
ATOM 4139 O O . LEU B 1 186 ? 4.113 33.531 1.419 1 94.56 186 LEU B O 1
ATOM 4143 N N . ALA B 1 187 ? 4.133 31.484 0.415 1 91.5 187 ALA B N 1
ATOM 4144 C CA . ALA B 1 187 ? 3.844 32.062 -0.903 1 91.5 187 ALA B CA 1
ATOM 4145 C C . ALA B 1 187 ? 2.377 32.438 -1.018 1 91.5 187 ALA B C 1
ATOM 4147 O O . ALA B 1 187 ? 2.037 33.375 -1.746 1 91.5 187 ALA B O 1
ATOM 4148 N N . ALA B 1 188 ? 1.569 31.828 -0.253 1 93.56 188 ALA B N 1
ATOM 4149 C CA . ALA B 1 188 ? 0.13 31.953 -0.466 1 93.56 188 ALA B CA 1
ATOM 4150 C C . ALA B 1 188 ? -0.472 32.969 0.489 1 93.56 188 ALA B C 1
ATOM 4152 O O . ALA B 1 188 ? -1.549 33.531 0.228 1 93.56 188 ALA B O 1
ATOM 4153 N N . TYR B 1 189 ? 0.188 33.281 1.559 1 96.19 189 TYR B N 1
ATOM 4154 C CA . TYR B 1 189 ? -0.407 34.125 2.588 1 96.19 189 TYR B CA 1
ATOM 4155 C C . TYR B 1 189 ? 0.499 35.281 2.914 1 96.19 189 TYR B C 1
ATOM 4157 O O . TYR B 1 189 ? 1.713 35.125 3.061 1 96.19 189 TYR B O 1
ATOM 4165 N N . ASP B 1 190 ? -0.042 36.469 3.01 1 96.75 190 ASP B N 1
ATOM 4166 C CA . ASP B 1 190 ? 0.688 37.688 3.324 1 96.75 190 ASP B CA 1
ATOM 4167 C C . ASP B 1 190 ? 0.673 37.969 4.828 1 96.75 190 ASP B C 1
ATOM 4169 O O . ASP B 1 190 ? -0.385 38.219 5.406 1 96.75 190 ASP B O 1
ATOM 4173 N N . PHE B 1 191 ? 1.833 38.031 5.43 1 97.69 191 PHE B N 1
ATOM 4174 C CA . PHE B 1 191 ? 1.951 38.219 6.867 1 97.69 191 PHE B CA 1
ATOM 4175 C C . PHE B 1 191 ? 2.305 39.656 7.184 1 97.69 191 PHE B C 1
ATOM 4177 O O . PHE B 1 191 ? 2.396 40.062 8.352 1 97.69 191 PHE B O 1
ATOM 4184 N N . THR B 1 192 ? 2.432 40.5 6.242 1 96.56 192 THR B N 1
ATOM 4185 C CA . THR B 1 192 ? 2.957 41.875 6.391 1 96.56 192 THR B CA 1
ATOM 4186 C C . THR B 1 192 ? 2.053 42.719 7.289 1 96.56 192 THR B C 1
ATOM 4188 O O . THR B 1 192 ? 2.514 43.656 7.934 1 96.56 192 THR B O 1
ATOM 4191 N N . PRO B 1 193 ? 0.786 42.406 7.348 1 96.31 193 PRO B N 1
ATOM 4192 C CA . PRO B 1 193 ? -0.078 43.219 8.188 1 96.31 193 PRO B CA 1
ATOM 4193 C C . PRO B 1 193 ? 0.152 43 9.68 1 96.31 193 PRO B C 1
ATOM 4195 O O . PRO B 1 193 ? -0.358 43.75 10.516 1 96.31 193 PRO B O 1
ATOM 4198 N N . TYR B 1 194 ? 0.847 42 10.094 1 97.25 194 TYR B N 1
ATOM 4199 C CA . TYR B 1 194 ? 0.926 41.594 11.492 1 97.25 194 TYR B CA 1
ATOM 4200 C C . TYR B 1 194 ? 2.26 42.031 12.102 1 97.25 194 TYR B C 1
ATOM 4202 O O . TYR B 1 194 ? 3.322 41.625 11.602 1 97.25 194 TYR B O 1
ATOM 4210 N N . ALA B 1 195 ? 2.205 42.688 13.195 1 97.44 195 ALA B N 1
ATOM 4211 C CA . ALA B 1 195 ? 3.408 43.156 13.891 1 97.44 195 ALA B CA 1
ATOM 4212 C C . ALA B 1 195 ? 3.992 42.031 14.758 1 97.44 195 ALA B C 1
ATOM 4214 O O . ALA B 1 195 ? 5.211 41.938 14.914 1 97.44 195 ALA B O 1
ATOM 4215 N N . THR B 1 196 ? 3.156 41.25 15.312 1 97.75 196 THR B N 1
ATOM 4216 C CA . THR B 1 196 ? 3.58 40.156 16.156 1 97.75 196 THR B CA 1
ATOM 4217 C C . THR B 1 196 ? 2.877 38.844 15.734 1 97.75 196 THR B C 1
ATOM 4219 O O . THR B 1 196 ? 1.647 38.781 15.766 1 97.75 196 THR B O 1
ATOM 4222 N N . VAL B 1 197 ? 3.646 37.875 15.359 1 98.19 197 VAL B N 1
ATOM 4223 C CA . VAL B 1 197 ? 3.125 36.562 14.938 1 98.19 197 VAL B CA 1
ATOM 4224 C C . VAL B 1 197 ? 3.508 35.5 15.969 1 98.19 197 VAL B C 1
ATOM 4226 O O . VAL B 1 197 ? 4.684 35.344 16.297 1 98.19 197 VAL B O 1
ATOM 4229 N N . VAL B 1 198 ? 2.529 34.812 16.453 1 97.19 198 VAL B N 1
ATOM 4230 C CA . VAL B 1 198 ? 2.742 33.75 17.422 1 97.19 198 VAL B CA 1
ATOM 4231 C C . VAL B 1 198 ? 2.57 32.406 16.734 1 97.19 198 VAL B C 1
ATOM 4233 O O . VAL B 1 198 ? 1.553 32.156 16.094 1 97.19 198 VAL B O 1
ATOM 4236 N N . ASP B 1 199 ? 3.539 31.547 16.812 1 96.81 199 ASP B N 1
ATOM 4237 C CA . ASP B 1 199 ? 3.518 30.188 16.266 1 96.81 199 ASP B CA 1
ATOM 4238 C C . ASP B 1 199 ? 3.477 29.156 17.375 1 96.81 199 ASP B C 1
ATOM 4240 O O . ASP B 1 199 ? 4.465 28.953 18.078 1 96.81 199 ASP B O 1
ATOM 4244 N N . PHE B 1 200 ? 2.332 28.516 17.516 1 93.06 200 PHE B N 1
ATOM 4245 C CA . PHE B 1 200 ? 2.148 27.531 18.562 1 93.06 200 PHE B CA 1
ATOM 4246 C C . PHE B 1 200 ? 2.572 26.141 18.094 1 93.06 200 PHE B C 1
ATOM 4248 O O . PHE B 1 200 ? 2.279 25.75 16.953 1 93.06 200 PHE B O 1
ATOM 4255 N N . CYS B 1 201 ? 3.27 25.438 19.062 1 89.69 201 CYS B N 1
ATOM 4256 C CA . CYS B 1 201 ? 3.777 24.109 18.766 1 89.69 201 CYS B CA 1
ATOM 4257 C C . CYS B 1 201 ? 4.508 24.094 17.422 1 89.69 201 CYS B C 1
ATOM 4259 O O . CYS B 1 201 ? 4.258 23.219 16.594 1 89.69 201 CYS B O 1
ATOM 4261 N N . GLY B 1 202 ? 5.328 25.125 17.281 1 91.12 202 GLY B N 1
ATOM 4262 C CA . GLY B 1 202 ? 5.984 25.359 16 1 91.12 202 GLY B CA 1
ATOM 4263 C C . GLY B 1 202 ? 7.285 24.609 15.844 1 91.12 202 GLY B C 1
ATOM 4264 O O . GLY B 1 202 ? 8.023 24.812 14.883 1 91.12 202 GLY B O 1
ATOM 4265 N N . GLY B 1 203 ? 7.574 23.703 16.844 1 89.94 203 GLY B N 1
ATOM 4266 C CA . GLY B 1 203 ? 8.805 22.938 16.766 1 89.94 203 GLY B CA 1
ATOM 4267 C C . GLY B 1 203 ? 10.055 23.781 16.875 1 89.94 203 GLY B C 1
ATOM 4268 O O . GLY B 1 203 ? 10.188 24.578 17.812 1 89.94 203 GLY B O 1
ATOM 4269 N N . ARG B 1 204 ? 10.891 23.688 15.883 1 90.62 204 ARG B N 1
ATOM 4270 C CA . ARG B 1 204 ? 12.133 24.453 15.922 1 90.62 204 ARG B CA 1
ATOM 4271 C C . ARG B 1 204 ? 11.93 25.859 15.383 1 90.62 204 ARG B C 1
ATOM 4273 O O . ARG B 1 204 ? 12.797 26.719 15.523 1 90.62 204 ARG B O 1
ATOM 4280 N N . GLY B 1 205 ? 10.789 26.062 14.742 1 94.69 205 GLY B N 1
ATOM 4281 C CA . GLY B 1 205 ? 10.453 27.422 14.336 1 94.69 205 GLY B CA 1
ATOM 4282 C C . GLY B 1 205 ? 10.656 27.672 12.859 1 94.69 205 GLY B C 1
ATOM 4283 O O . GLY B 1 205 ? 10.812 28.812 12.43 1 94.69 205 GLY B O 1
ATOM 4284 N N . ASP B 1 206 ? 10.617 26.609 12.023 1 93.25 206 ASP B N 1
ATOM 4285 C CA . ASP B 1 206 ? 10.883 26.75 10.594 1 93.25 206 ASP B CA 1
ATOM 4286 C C . ASP B 1 206 ? 9.844 27.656 9.93 1 93.25 206 ASP B C 1
ATOM 4288 O O . ASP B 1 206 ? 10.203 28.578 9.18 1 93.25 206 ASP B O 1
ATOM 4292 N N . LEU B 1 207 ? 8.625 27.438 10.211 1 95.94 207 LEU B N 1
ATOM 4293 C CA . LEU B 1 207 ? 7.578 28.266 9.602 1 95.94 207 LEU B CA 1
ATOM 4294 C C . LEU B 1 207 ? 7.684 29.719 10.078 1 95.94 207 LEU B C 1
ATOM 4296 O O . LEU B 1 207 ? 7.621 30.641 9.273 1 95.94 207 LEU B O 1
ATOM 4300 N N . LEU B 1 208 ? 7.867 29.891 11.375 1 97.31 208 LEU B N 1
ATOM 4301 C CA . LEU B 1 208 ? 7.969 31.234 11.945 1 97.31 208 LEU B CA 1
ATOM 4302 C C . LEU B 1 208 ? 9.172 31.969 11.375 1 97.31 208 LEU B C 1
ATOM 4304 O O . LEU B 1 208 ? 9.086 33.156 11.078 1 97.31 208 LEU B O 1
ATOM 4308 N N . ALA B 1 209 ? 10.281 31.25 11.281 1 97.25 209 ALA B N 1
ATOM 4309 C CA . ALA B 1 209 ? 11.469 31.859 10.68 1 97.25 209 ALA B CA 1
ATOM 4310 C C . ALA B 1 209 ? 11.172 32.344 9.266 1 97.25 209 ALA B C 1
ATOM 4312 O O . ALA B 1 209 ? 11.578 33.438 8.891 1 97.25 209 ALA B O 1
ATOM 4313 N N . GLY B 1 210 ? 10.5 31.531 8.469 1 96.19 210 GLY B N 1
ATOM 4314 C CA . GLY B 1 210 ? 10.109 31.938 7.129 1 96.19 210 GLY B CA 1
ATOM 4315 C C . GLY B 1 210 ? 9.219 33.156 7.117 1 96.19 210 GLY B C 1
ATOM 4316 O O . GLY B 1 210 ? 9.398 34.062 6.289 1 96.19 210 GLY B O 1
ATOM 4317 N N . VAL B 1 211 ? 8.289 33.219 8.016 1 97.69 211 VAL B N 1
ATOM 4318 C CA . VAL B 1 211 ? 7.379 34.344 8.148 1 97.69 211 VAL B CA 1
ATOM 4319 C C . VAL B 1 211 ? 8.172 35.625 8.438 1 97.69 211 VAL B C 1
ATOM 4321 O O . VAL B 1 211 ? 7.98 36.656 7.777 1 97.69 211 VAL B O 1
ATOM 4324 N N . LEU B 1 212 ? 9.07 35.531 9.391 1 97.69 212 LEU B N 1
ATOM 4325 C CA . LEU B 1 212 ? 9.812 36.688 9.844 1 97.69 212 LEU B CA 1
ATOM 4326 C C . LEU B 1 212 ? 10.797 37.156 8.773 1 97.69 212 LEU B C 1
ATOM 4328 O O . LEU B 1 212 ? 11.055 38.375 8.648 1 97.69 212 LEU B O 1
ATOM 4332 N N . LYS B 1 213 ? 11.32 36.25 8.031 1 96.44 213 LYS B N 1
ATOM 4333 C CA . LYS B 1 213 ? 12.211 36.625 6.938 1 96.44 213 LYS B CA 1
ATOM 4334 C C . LYS B 1 213 ? 11.461 37.406 5.855 1 96.44 213 LYS B C 1
ATOM 4336 O O . LYS B 1 213 ? 12.016 38.312 5.223 1 96.44 213 LYS B O 1
ATOM 4341 N N . LYS B 1 214 ? 10.227 37.094 5.703 1 95.12 214 LYS B N 1
ATOM 4342 C CA . LYS B 1 214 ? 9.406 37.75 4.684 1 95.12 214 LYS B CA 1
ATOM 4343 C C . LYS B 1 214 ? 8.789 39.031 5.215 1 95.12 214 LYS B C 1
ATOM 4345 O O . LYS B 1 214 ? 8.297 39.875 4.441 1 95.12 214 LYS B O 1
ATOM 4350 N N . THR B 1 215 ? 8.812 39.156 6.48 1 96.25 215 THR B N 1
ATOM 4351 C CA . THR B 1 215 ? 8.219 40.344 7.129 1 96.25 215 THR B CA 1
ATOM 4352 C C . THR B 1 215 ? 9.227 41 8.062 1 96.25 215 THR B C 1
ATOM 4354 O O . THR B 1 215 ? 9.102 40.906 9.281 1 96.25 215 THR B O 1
ATOM 4357 N N . PRO B 1 216 ? 10.07 41.844 7.559 1 93.94 216 PRO B N 1
ATOM 4358 C CA . PRO B 1 216 ? 11.203 42.344 8.328 1 93.94 216 PRO B CA 1
ATOM 4359 C C . PRO B 1 216 ? 10.766 43.188 9.531 1 93.94 216 PRO B C 1
ATOM 4361 O O . PRO B 1 216 ? 11.516 43.312 10.508 1 93.94 216 PRO B O 1
ATOM 4364 N N . ASN B 1 217 ? 9.648 43.688 9.508 1 94.5 217 ASN B N 1
ATOM 4365 C CA . ASN B 1 217 ? 9.211 44.562 10.586 1 94.5 217 ASN B CA 1
ATOM 4366 C C . ASN B 1 217 ? 8.43 43.812 11.656 1 94.5 217 ASN B C 1
ATOM 4368 O O . ASN B 1 217 ? 8.047 44.375 12.672 1 94.5 217 ASN B O 1
ATOM 4372 N N . ALA B 1 218 ? 8.211 42.562 11.477 1 97 218 ALA B N 1
ATOM 4373 C CA . ALA B 1 218 ? 7.414 41.781 12.406 1 97 218 ALA B CA 1
ATOM 4374 C C . ALA B 1 218 ? 8.297 41.094 13.461 1 97 218 ALA B C 1
ATOM 4376 O O . ALA B 1 218 ? 9.5 40.906 13.242 1 97 218 ALA B O 1
ATOM 4377 N N . ARG B 1 219 ? 7.75 40.875 14.594 1 97.81 219 ARG B N 1
ATOM 4378 C CA . ARG B 1 219 ? 8.344 40.031 15.641 1 97.81 219 ARG B CA 1
ATOM 4379 C C . ARG B 1 219 ? 7.602 38.719 15.789 1 97.81 219 ARG B C 1
ATOM 4381 O O . ARG B 1 219 ? 6.434 38.625 15.406 1 97.81 219 ARG B O 1
ATOM 4388 N N . GLY B 1 220 ? 8.344 37.75 16.297 1 97.81 220 GLY B N 1
ATOM 4389 C CA . GLY B 1 220 ? 7.75 36.438 16.438 1 97.81 220 GLY B CA 1
ATOM 4390 C C . GLY B 1 220 ? 7.812 35.906 17.859 1 97.81 220 GLY B C 1
ATOM 4391 O O . GLY B 1 220 ? 8.711 36.281 18.625 1 97.81 220 GLY B O 1
ATOM 4392 N N . ILE B 1 221 ? 6.855 35.156 18.25 1 97.12 221 ILE B N 1
ATOM 4393 C CA . ILE B 1 221 ? 6.863 34.344 19.469 1 97.12 221 ILE B CA 1
ATOM 4394 C C . ILE B 1 221 ? 6.68 32.875 19.109 1 97.12 221 ILE B C 1
ATOM 4396 O O . ILE B 1 221 ? 5.664 32.5 18.516 1 97.12 221 ILE B O 1
ATOM 4400 N N . LEU B 1 222 ? 7.676 32.062 19.375 1 96.94 222 LEU B N 1
ATOM 4401 C CA . LEU B 1 222 ? 7.574 30.609 19.234 1 96.94 222 LEU B CA 1
ATOM 4402 C C . LEU B 1 222 ? 7.199 29.969 20.562 1 96.94 222 LEU B C 1
ATOM 4404 O O . LEU B 1 222 ? 7.945 30.078 21.547 1 96.94 222 LEU B O 1
ATOM 4408 N N . SER B 1 223 ? 6.039 29.422 20.625 1 94.5 223 SER B N 1
ATOM 4409 C CA . SER B 1 223 ? 5.598 28.719 21.828 1 94.5 223 SER B CA 1
ATOM 4410 C C . SER B 1 223 ? 5.504 27.219 21.578 1 94.5 223 SER B C 1
ATOM 4412 O O . SER B 1 223 ? 4.719 26.766 20.734 1 94.5 223 SER B O 1
ATOM 4414 N N . ASP B 1 224 ? 6.285 26.406 22.234 1 92.31 224 ASP B N 1
ATOM 4415 C CA . ASP B 1 224 ? 6.324 24.953 22.109 1 92.31 224 ASP B CA 1
ATOM 4416 C C . ASP B 1 224 ? 6.832 24.297 23.391 1 92.31 224 ASP B C 1
ATOM 4418 O O . ASP B 1 224 ? 7.902 24.656 23.891 1 92.31 224 ASP B O 1
ATOM 4422 N N . PRO B 1 225 ? 6.082 23.312 23.859 1 87.88 225 PRO B N 1
ATOM 4423 C CA . PRO B 1 225 ? 6.543 22.672 25.094 1 87.88 225 PRO B CA 1
ATOM 4424 C C . PRO B 1 225 ? 7.867 21.938 24.906 1 87.88 225 PRO B C 1
ATOM 4426 O O . PRO B 1 225 ? 8.539 21.625 25.891 1 87.88 225 PRO B O 1
ATOM 4429 N N . ARG B 1 226 ? 8.422 21.734 23.781 1 87.19 226 ARG B N 1
ATOM 4430 C CA . ARG B 1 226 ? 9.625 20.969 23.531 1 87.19 226 ARG B CA 1
ATOM 4431 C C . ARG B 1 226 ? 10.812 21.875 23.25 1 87.19 226 ARG B C 1
ATOM 4433 O O . ARG B 1 226 ? 11.898 21.391 22.891 1 87.19 226 ARG B O 1
ATOM 4440 N N . VAL B 1 227 ? 10.664 23.172 23.25 1 88.81 227 VAL B N 1
ATOM 4441 C CA . VAL B 1 227 ? 11.648 24.141 22.781 1 88.81 227 VAL B CA 1
ATOM 4442 C C . VAL B 1 227 ? 12.961 23.969 23.547 1 88.81 227 VAL B C 1
ATOM 4444 O O . VAL B 1 227 ? 14.023 24.344 23.047 1 88.81 227 VAL B O 1
ATOM 4447 N N . GLY B 1 228 ? 12.906 23.391 24.766 1 86.75 228 GLY B N 1
ATOM 4448 C CA . GLY B 1 228 ? 14.125 23.141 25.516 1 86.75 228 GLY B CA 1
ATOM 4449 C C . GLY B 1 228 ? 15 22.062 24.922 1 86.75 228 GLY B C 1
ATOM 4450 O O . GLY B 1 228 ? 16.203 22.016 25.188 1 86.75 228 GLY B O 1
ATOM 4451 N N . THR B 1 229 ? 14.398 21.219 24.062 1 85.56 229 THR B N 1
ATOM 4452 C CA . THR B 1 229 ? 15.141 20.047 23.625 1 85.56 229 THR B CA 1
ATOM 4453 C C . THR B 1 229 ? 15.148 19.953 22.094 1 85.56 229 THR B C 1
ATOM 4455 O O . THR B 1 229 ? 15.883 19.141 21.516 1 85.56 229 THR B O 1
ATOM 4458 N N . ASN B 1 230 ? 14.414 20.797 21.406 1 87.81 230 ASN B N 1
ATOM 4459 C CA . ASN B 1 230 ? 14.25 20.562 19.984 1 87.81 230 ASN B CA 1
ATOM 4460 C C . ASN B 1 230 ? 15.203 21.422 19.156 1 87.81 230 ASN B C 1
ATOM 4462 O O . ASN B 1 230 ? 15.109 21.469 17.922 1 87.81 230 ASN B O 1
ATOM 4466 N N . GLY B 1 231 ? 16.031 22.234 19.828 1 91.75 231 GLY B N 1
ATOM 4467 C CA . GLY B 1 231 ? 17.047 23.016 19.125 1 91.75 231 GLY B CA 1
ATOM 4468 C C . GLY B 1 231 ? 16.5 24.344 18.609 1 91.75 231 GLY B C 1
ATOM 4469 O O . GLY B 1 231 ? 17.141 25 17.781 1 91.75 231 GLY B O 1
ATOM 4470 N N . ALA B 1 232 ? 15.375 24.812 19.047 1 94.56 232 ALA B N 1
ATOM 4471 C CA . ALA B 1 232 ? 14.711 26.016 18.547 1 94.56 232 ALA B CA 1
ATOM 4472 C C . ALA B 1 232 ? 15.609 27.25 18.703 1 94.56 232 ALA B C 1
ATOM 4474 O O . ALA B 1 232 ? 15.789 28.016 17.766 1 94.56 232 ALA B O 1
ATOM 4475 N N . ALA B 1 233 ? 16.203 27.359 19.875 1 95.38 233 ALA B N 1
ATOM 4476 C CA . ALA B 1 233 ? 17.031 28.531 20.141 1 95.38 233 ALA B CA 1
ATOM 4477 C C . ALA B 1 233 ? 18.203 28.594 19.188 1 95.38 233 ALA B C 1
ATOM 4479 O O . ALA B 1 233 ? 18.5 29.656 18.625 1 95.38 233 ALA B O 1
ATOM 4480 N N . GLY B 1 234 ? 18.891 27.453 19.078 1 96 234 GLY B N 1
ATOM 4481 C CA . GLY B 1 234 ? 20.016 27.391 18.156 1 96 234 GLY B CA 1
ATOM 4482 C C . GLY B 1 234 ? 19.625 27.641 16.719 1 96 234 GLY B C 1
ATOM 4483 O O . GLY B 1 234 ? 20.297 28.375 16 1 96 234 GLY B O 1
ATOM 4484 N N . PHE B 1 235 ? 18.578 27.141 16.281 1 94.94 235 PHE B N 1
ATOM 4485 C CA . PHE B 1 235 ? 18.109 27.297 14.914 1 94.94 235 PHE B CA 1
ATOM 4486 C C . PHE B 1 235 ? 17.766 28.75 14.625 1 94.94 235 PHE B C 1
ATOM 4488 O O . PHE B 1 235 ? 18.219 29.312 13.625 1 94.94 235 PHE B O 1
ATOM 4495 N N . LEU B 1 236 ? 16.938 29.391 15.531 1 96.75 236 LEU B N 1
ATOM 4496 C CA . LEU B 1 236 ? 16.516 30.766 15.328 1 96.75 236 LEU B CA 1
ATOM 4497 C C . LEU B 1 236 ? 17.703 31.719 15.352 1 96.75 236 LEU B C 1
ATOM 4499 O O . LEU B 1 236 ? 17.734 32.719 14.609 1 96.75 236 LEU B O 1
ATOM 4503 N N . ALA B 1 237 ? 18.688 31.344 16.141 1 96.44 237 ALA B N 1
ATOM 4504 C CA . ALA B 1 237 ? 19.922 32.125 16.156 1 96.44 237 ALA B CA 1
ATOM 4505 C C . ALA B 1 237 ? 20.656 32 14.836 1 96.44 237 ALA B C 1
ATOM 4507 O O . ALA B 1 237 ? 21.141 33 14.297 1 96.44 237 ALA B O 1
ATOM 4508 N N . GLU B 1 238 ? 20.734 30.812 14.391 1 96.94 238 GLU B N 1
ATOM 4509 C CA . GLU B 1 238 ? 21.375 30.562 13.109 1 96.94 238 GLU B CA 1
ATOM 4510 C C . GLU B 1 238 ? 20.688 31.312 11.984 1 96.94 238 GLU B C 1
ATOM 4512 O O . GLU B 1 238 ? 21.328 31.734 11.016 1 96.94 238 GLU B O 1
ATOM 4517 N N . GLN B 1 239 ? 19.422 31.531 12.141 1 96.12 239 GLN B N 1
ATOM 4518 C CA . GLN B 1 239 ? 18.641 32.25 11.133 1 96.12 239 GLN B CA 1
ATOM 4519 C C . GLN B 1 239 ? 18.75 33.75 11.32 1 96.12 239 GLN B C 1
ATOM 4521 O O . GLN B 1 239 ? 18.172 34.531 10.547 1 96.12 239 GLN B O 1
ATOM 4526 N N . GLY B 1 240 ? 19.391 34.188 12.352 1 95.94 240 GLY B N 1
ATOM 4527 C CA . GLY B 1 240 ? 19.547 35.625 12.625 1 95.94 240 GLY B CA 1
ATOM 4528 C C . GLY B 1 240 ? 18.312 36.25 13.234 1 95.94 240 GLY B C 1
ATOM 4529 O O . GLY B 1 240 ? 18.047 37.438 13.047 1 95.94 240 GLY B O 1
ATOM 4530 N N . LEU B 1 241 ? 17.531 35.469 13.953 1 96.88 241 LEU B N 1
ATOM 4531 C CA . LEU B 1 241 ? 16.234 35.938 14.383 1 96.88 241 LEU B CA 1
ATOM 4532 C C . LEU B 1 241 ? 16.156 36.031 15.906 1 96.88 241 LEU B C 1
ATOM 4534 O O . LEU B 1 241 ? 15.086 36.25 16.469 1 96.88 241 LEU B O 1
ATOM 4538 N N . SER B 1 242 ? 17.281 35.938 16.594 1 94.5 242 SER B N 1
ATOM 4539 C CA . SER B 1 242 ? 17.328 35.906 18.047 1 94.5 242 SER B CA 1
ATOM 4540 C C . SER B 1 242 ? 16.75 37.219 18.625 1 94.5 242 SER B C 1
ATOM 4542 O O . SER B 1 242 ? 16.141 37.188 19.703 1 94.5 242 SER B O 1
ATOM 4544 N N . GLN B 1 243 ? 16.891 38.281 17.922 1 94.81 243 GLN B N 1
ATOM 4545 C CA . GLN B 1 243 ? 16.453 39.594 18.453 1 94.81 243 GLN B CA 1
ATOM 4546 C C . GLN B 1 243 ? 14.992 39.844 18.094 1 94.81 243 GLN B C 1
ATOM 4548 O O . GLN B 1 243 ? 14.352 40.719 18.688 1 94.81 243 GLN B O 1
ATOM 4553 N N . ARG B 1 244 ? 14.453 39.125 17.188 1 97 244 ARG B N 1
ATOM 4554 C CA . ARG B 1 244 ? 13.102 39.406 16.719 1 97 244 ARG B CA 1
ATOM 4555 C C . ARG B 1 244 ? 12.141 38.281 17.109 1 97 244 ARG B C 1
ATOM 4557 O O . ARG B 1 244 ? 10.938 38.375 16.859 1 97 244 ARG B O 1
ATOM 4564 N N . CYS B 1 245 ? 12.672 37.219 17.688 1 96.69 245 CYS B N 1
ATOM 4565 C CA . CYS B 1 245 ? 11.828 36.094 18.047 1 96.69 245 CYS B CA 1
ATOM 4566 C C . CYS B 1 245 ? 12.031 35.719 19.5 1 96.69 245 CYS B C 1
ATOM 4568 O O . CYS B 1 245 ? 13.164 35.531 19.953 1 96.69 245 CYS B O 1
ATOM 4570 N N . THR B 1 246 ? 11 35.656 20.234 1 96.06 246 THR B N 1
ATOM 4571 C CA . THR B 1 246 ? 11.031 35.156 21.609 1 96.06 246 THR B CA 1
ATOM 4572 C C . THR B 1 246 ? 10.539 33.688 21.641 1 96.06 246 THR B C 1
ATOM 4574 O O . THR B 1 246 ? 9.68 33.312 20.859 1 96.06 246 THR B O 1
ATOM 4577 N N . ILE B 1 247 ? 11.078 32.906 22.547 1 95.75 247 ILE B N 1
ATOM 4578 C CA . ILE B 1 247 ? 10.727 31.5 22.688 1 95.75 247 ILE B CA 1
ATOM 4579 C C . ILE B 1 247 ? 10.031 31.281 24.031 1 95.75 247 ILE B C 1
ATOM 4581 O O . ILE B 1 247 ? 10.492 31.781 25.062 1 95.75 247 ILE B O 1
ATOM 4585 N N . ALA B 1 248 ? 8.938 30.656 23.969 1 93.06 248 ALA B N 1
ATOM 4586 C CA . ALA B 1 248 ? 8.18 30.312 25.172 1 93.06 248 ALA B CA 1
ATOM 4587 C C . ALA B 1 248 ? 7.938 28.797 25.234 1 93.06 248 ALA B C 1
ATOM 4589 O O . ALA B 1 248 ? 7.746 28.141 24.219 1 93.06 248 ALA B O 1
ATOM 4590 N N . ASP B 1 249 ? 7.887 28.156 26.406 1 91 249 ASP B N 1
ATOM 4591 C CA . ASP B 1 249 ? 7.711 26.719 26.594 1 91 249 ASP B CA 1
ATOM 4592 C C . ASP B 1 249 ? 6.266 26.375 26.953 1 91 249 ASP B C 1
ATOM 4594 O O . ASP B 1 249 ? 5.996 25.328 27.531 1 91 249 ASP B O 1
ATOM 4598 N N . GLY B 1 250 ? 5.391 27.188 26.578 1 86.38 250 GLY B N 1
ATOM 4599 C CA . GLY B 1 250 ? 3.992 26.938 26.875 1 86.38 250 GLY B CA 1
ATOM 4600 C C . GLY B 1 250 ? 3.344 25.938 25.953 1 86.38 250 GLY B C 1
ATOM 4601 O O . GLY B 1 250 ? 3.746 25.797 24.797 1 86.38 250 GLY B O 1
ATOM 4602 N N . GLY B 1 251 ? 2.365 25.172 26.547 1 84.75 251 GLY B N 1
ATOM 4603 C CA . GLY B 1 251 ? 1.559 24.25 25.766 1 84.75 251 GLY B CA 1
ATOM 4604 C C . GLY B 1 251 ? 0.228 24.844 25.328 1 84.75 251 GLY B C 1
ATOM 4605 O O . GLY B 1 251 ? -0.078 25.984 25.641 1 84.75 251 GLY B O 1
ATOM 4606 N N . LEU B 1 252 ? -0.484 24.062 24.594 1 82.81 252 LEU B N 1
ATOM 4607 C CA . LEU B 1 252 ? -1.726 24.484 23.953 1 82.81 252 LEU B CA 1
ATOM 4608 C C . LEU B 1 252 ? -2.834 24.656 25 1 82.81 252 LEU B C 1
ATOM 4610 O O . LEU B 1 252 ? -3.811 25.359 24.75 1 82.81 252 LEU B O 1
ATOM 4614 N N . PHE B 1 253 ? -2.697 24.016 26.094 1 89.19 253 PHE B N 1
ATOM 4615 C CA . PHE B 1 253 ? -3.764 24.016 27.094 1 89.19 253 PHE B CA 1
ATOM 4616 C C . PHE B 1 253 ? -3.381 24.859 28.312 1 89.19 253 PHE B C 1
ATOM 4618 O O . PHE B 1 253 ? -4.105 24.891 29.297 1 89.19 253 PHE B O 1
ATOM 4625 N N . ASP B 1 254 ? -2.223 25.5 28.188 1 83.12 254 ASP B N 1
ATOM 4626 C CA . ASP B 1 254 ? -1.754 26.469 29.188 1 83.12 254 ASP B CA 1
ATOM 4627 C C . ASP B 1 254 ? -2.096 27.891 28.766 1 83.12 254 ASP B C 1
ATOM 4629 O O . ASP B 1 254 ? -2.848 28.109 27.812 1 83.12 254 ASP B O 1
ATOM 4633 N N . ALA B 1 255 ? -1.506 28.688 29.547 1 79.94 255 ALA B N 1
ATOM 4634 C CA . ALA B 1 255 ? -1.65 30.094 29.188 1 79.94 255 ALA B CA 1
ATOM 4635 C C . ALA B 1 255 ? -0.896 30.406 27.891 1 79.94 255 ALA B C 1
ATOM 4637 O O . ALA B 1 255 ? 0.28 30.062 27.75 1 79.94 255 ALA B O 1
ATOM 4638 N N . VAL B 1 256 ? -1.631 30.984 26.938 1 85.75 256 VAL B N 1
ATOM 4639 C CA . VAL B 1 256 ? -1.102 31.312 25.625 1 85.75 256 VAL B CA 1
ATOM 4640 C C . VAL B 1 256 ? -0.444 32.688 25.656 1 85.75 256 VAL B C 1
ATOM 4642 O O . VAL B 1 256 ? -0.958 33.594 26.281 1 85.75 256 VAL B O 1
ATOM 4645 N N . PRO B 1 257 ? 0.725 32.781 25.047 1 89.62 257 PRO B N 1
ATOM 4646 C CA . PRO B 1 257 ? 1.344 34.094 24.984 1 89.62 257 PRO B CA 1
ATOM 4647 C C . PRO B 1 257 ? 0.396 35.188 24.438 1 89.62 257 PRO B C 1
ATOM 4649 O O . PRO B 1 257 ? -0.224 35 23.391 1 89.62 257 PRO B O 1
ATOM 4652 N N . ALA B 1 258 ? 0.368 36.281 25.109 1 90.62 258 ALA B N 1
ATOM 4653 C CA . ALA B 1 258 ? -0.548 37.375 24.766 1 90.62 258 ALA B CA 1
ATOM 4654 C C . ALA B 1 258 ? 0.122 38.375 23.828 1 90.62 258 ALA B C 1
ATOM 4656 O O . ALA B 1 258 ? 1.342 38.344 23.656 1 90.62 258 ALA B O 1
ATOM 4657 N N . GLY B 1 259 ? -0.71 39.094 23.203 1 88.75 259 GLY B N 1
ATOM 4658 C CA . GLY B 1 259 ? -0.223 40.25 22.469 1 88.75 259 GLY B CA 1
ATOM 4659 C C . GLY B 1 259 ? 0.094 39.938 21.016 1 88.75 259 GLY B C 1
ATOM 4660 O O . GLY B 1 259 ? 0.761 40.719 20.344 1 88.75 259 GLY B O 1
ATOM 4661 N N . GLY B 1 260 ? -0.328 38.844 20.547 1 95 260 GLY B N 1
ATOM 4662 C CA . GLY B 1 260 ? -0.122 38.531 19.141 1 95 260 GLY B CA 1
ATOM 4663 C C . GLY B 1 260 ? -1.16 39.156 18.234 1 95 260 GLY B C 1
ATOM 4664 O O . GLY B 1 260 ? -2.32 39.312 18.609 1 95 260 GLY B O 1
ATOM 4665 N N . ASP B 1 261 ? -0.695 39.531 17.031 1 97.19 261 ASP B N 1
ATOM 4666 C CA . ASP B 1 261 ? -1.599 40.031 16 1 97.19 261 ASP B CA 1
ATOM 4667 C C . ASP B 1 261 ? -2.066 38.875 15.094 1 97.19 261 ASP B C 1
ATOM 4669 O O . ASP B 1 261 ? -3.102 39 14.438 1 97.19 261 ASP B O 1
ATOM 4673 N N . ALA B 1 262 ? -1.273 37.875 15.055 1 97.94 262 ALA B N 1
ATOM 4674 C CA . ALA B 1 262 ? -1.625 36.625 14.344 1 97.94 262 ALA B CA 1
ATOM 4675 C C . ALA B 1 262 ? -1.173 35.406 15.109 1 97.94 262 ALA B C 1
ATOM 4677 O O . ALA B 1 262 ? -0.05 35.344 15.617 1 97.94 262 ALA B O 1
ATOM 4678 N N . TYR B 1 263 ? -2.041 34.5 15.281 1 97.62 263 TYR B N 1
ATOM 4679 C CA . TYR B 1 263 ? -1.738 33.219 15.914 1 97.62 263 TYR B CA 1
ATOM 4680 C C . TYR B 1 263 ? -1.806 32.094 14.906 1 97.62 263 TYR B C 1
ATOM 4682 O O . TYR B 1 263 ? -2.838 31.875 14.258 1 97.62 263 TYR B O 1
ATOM 4690 N N . ILE B 1 264 ? -0.719 31.328 14.781 1 98 264 ILE B N 1
ATOM 4691 C CA . ILE B 1 264 ? -0.626 30.219 13.836 1 98 264 ILE B CA 1
ATOM 4692 C C . ILE B 1 264 ? -0.831 28.891 14.562 1 98 264 ILE B C 1
ATOM 4694 O O . ILE B 1 264 ? -0.158 28.609 15.562 1 98 264 ILE B O 1
ATOM 4698 N N . LEU B 1 265 ? -1.757 28.141 14.094 1 97.44 265 LEU B N 1
ATOM 4699 C CA . LEU B 1 265 ? -1.944 26.734 14.469 1 97.44 265 LEU B CA 1
ATOM 4700 C C . LEU B 1 265 ? -1.792 25.812 13.266 1 97.44 265 LEU B C 1
ATOM 4702 O O . LEU B 1 265 ? -2.771 25.516 12.578 1 97.44 265 LEU B O 1
ATOM 4706 N N . LYS B 1 266 ? -0.549 25.375 13.047 1 97.12 266 LYS B N 1
ATOM 4707 C CA . LYS B 1 266 ? -0.304 24.484 11.922 1 97.12 266 LYS B CA 1
ATOM 4708 C C . LYS B 1 266 ? -0.358 23.016 12.367 1 97.12 266 LYS B C 1
ATOM 4710 O O . LYS B 1 266 ? 0.464 22.578 13.18 1 97.12 266 LYS B O 1
ATOM 4715 N N . HIS B 1 267 ? -1.318 22.281 11.82 1 95.62 267 HIS B N 1
ATOM 4716 C CA . HIS B 1 267 ? -1.505 20.859 12.141 1 95.62 267 HIS B CA 1
ATOM 4717 C C . HIS B 1 267 ? -1.7 20.672 13.641 1 95.62 267 HIS B C 1
ATOM 4719 O O . HIS B 1 267 ? -1.016 19.844 14.258 1 95.62 267 HIS B O 1
ATOM 4725 N N . ILE B 1 268 ? -2.59 21.453 14.227 1 96 268 ILE B N 1
ATOM 4726 C CA . ILE B 1 268 ? -2.809 21.406 15.672 1 96 268 ILE B CA 1
ATOM 4727 C C . ILE B 1 268 ? -4.246 20.984 15.961 1 96 268 ILE B C 1
ATOM 4729 O O . ILE B 1 268 ? -4.484 19.938 16.562 1 96 268 ILE B O 1
ATOM 4733 N N . LEU B 1 269 ? -5.203 21.75 15.438 1 96.94 269 LEU B N 1
ATOM 4734 C CA . LEU B 1 269 ? -6.598 21.516 15.789 1 96.94 269 LEU B CA 1
ATOM 4735 C C . LEU B 1 269 ? -7.051 20.141 15.336 1 96.94 269 LEU B C 1
ATOM 4737 O O . LEU B 1 269 ? -7.852 19.484 16.016 1 96.94 269 LEU B O 1
ATOM 4741 N N . HIS B 1 270 ? -6.555 19.688 14.195 1 96.62 270 HIS B N 1
ATOM 4742 C CA . HIS B 1 270 ? -7.02 18.422 13.617 1 96.62 270 HIS B CA 1
ATOM 4743 C C . HIS B 1 270 ? -6.594 17.234 14.477 1 96.62 270 HIS B C 1
ATOM 4745 O O . HIS B 1 270 ? -7.129 16.141 14.336 1 96.62 270 HIS B O 1
ATOM 4751 N N . ASP B 1 271 ? -5.684 17.422 15.438 1 95.25 271 ASP B N 1
ATOM 4752 C CA . ASP B 1 271 ? -5.191 16.344 16.281 1 95.25 271 ASP B CA 1
ATOM 4753 C C . ASP B 1 271 ? -6.145 16.062 17.438 1 95.25 271 ASP B C 1
ATOM 4755 O O . ASP B 1 271 ? -6 15.07 18.156 1 95.25 271 ASP B O 1
ATOM 4759 N N . TRP B 1 272 ? -7.152 16.922 17.609 1 95.12 272 TRP B N 1
ATOM 4760 C CA . TRP B 1 272 ? -7.902 16.875 18.859 1 95.12 272 TRP B CA 1
ATOM 4761 C C . TRP B 1 272 ? -9.398 16.719 18.594 1 95.12 272 TRP B C 1
ATOM 4763 O O . TRP B 1 272 ? -9.93 17.312 17.641 1 95.12 272 TRP B O 1
ATOM 4773 N N . PRO B 1 273 ? -10.039 15.945 19.562 1 92.88 273 PRO B N 1
ATOM 4774 C CA . PRO B 1 273 ? -11.5 15.992 19.547 1 92.88 273 PRO B CA 1
ATOM 4775 C C . PRO B 1 273 ? -12.055 17.391 19.828 1 92.88 273 PRO B C 1
ATOM 4777 O O . PRO B 1 273 ? -11.32 18.25 20.312 1 92.88 273 PRO B O 1
ATOM 4780 N N . GLU B 1 274 ? -13.297 17.578 19.594 1 94.44 274 GLU B N 1
ATOM 4781 C CA . GLU B 1 274 ? -13.914 18.906 19.562 1 94.44 274 GLU B CA 1
ATOM 4782 C C . GLU B 1 274 ? -13.75 19.609 20.906 1 94.44 274 GLU B C 1
ATOM 4784 O O . GLU B 1 274 ? -13.406 20.797 20.938 1 94.44 274 GLU B O 1
ATOM 4789 N N . PRO B 1 275 ? -13.891 18.906 22.047 1 95.5 275 PRO B N 1
ATOM 4790 C CA . PRO B 1 275 ? -13.773 19.641 23.312 1 95.5 275 PRO B CA 1
ATOM 4791 C C . PRO B 1 275 ? -12.383 20.25 23.516 1 95.5 275 PRO B C 1
ATOM 4793 O O . PRO B 1 275 ? -12.258 21.391 23.953 1 95.5 275 PRO B O 1
ATOM 4796 N N . GLN B 1 276 ? -11.43 19.5 23.125 1 95.75 276 GLN B N 1
ATOM 4797 C CA . GLN B 1 276 ? -10.062 19.984 23.281 1 95.75 276 GLN B CA 1
ATOM 4798 C C . GLN B 1 276 ? -9.742 21.047 22.219 1 95.75 276 GLN B C 1
ATOM 4800 O O . GLN B 1 276 ? -9.039 22.016 22.5 1 95.75 276 GLN B O 1
ATOM 4805 N N . ALA B 1 277 ? -10.25 20.859 21.031 1 97 277 ALA B N 1
ATOM 4806 C CA . ALA B 1 277 ? -10.062 21.859 19.984 1 97 277 ALA B CA 1
ATOM 4807 C C . ALA B 1 277 ? -10.664 23.203 20.391 1 97 277 ALA B C 1
ATOM 4809 O O . ALA B 1 277 ? -10.055 24.25 20.188 1 97 277 ALA B O 1
ATOM 4810 N N . LEU B 1 278 ? -11.82 23.156 21.016 1 97.69 278 LEU B N 1
ATOM 4811 C CA . LEU B 1 278 ? -12.484 24.359 21.469 1 97.69 278 LEU B CA 1
ATOM 4812 C C . LEU B 1 278 ? -11.703 25.016 22.609 1 97.69 278 LEU B C 1
ATOM 4814 O O . LEU B 1 278 ? -11.609 26.25 22.672 1 97.69 278 LEU B O 1
ATOM 4818 N N . GLU B 1 279 ? -11.164 24.188 23.469 1 97.12 279 GLU B N 1
ATOM 4819 C CA . GLU B 1 279 ? -10.344 24.734 24.547 1 97.12 279 GLU B CA 1
ATOM 4820 C C . GLU B 1 279 ? -9.141 25.5 24 1 97.12 279 GLU B C 1
ATOM 4822 O O . GLU B 1 279 ? -8.844 26.594 24.469 1 97.12 279 GLU B O 1
ATOM 4827 N N . ILE B 1 280 ? -8.477 24.953 23.016 1 96.5 280 ILE B N 1
ATOM 4828 C CA . ILE B 1 280 ? -7.324 25.578 22.391 1 96.5 280 ILE B CA 1
ATOM 4829 C C . ILE B 1 280 ? -7.746 26.906 21.766 1 96.5 280 ILE B C 1
ATOM 4831 O O . ILE B 1 280 ? -7.098 27.938 21.969 1 96.5 280 ILE B O 1
ATOM 4835 N N . LEU B 1 281 ? -8.836 26.891 21.062 1 97.25 281 LEU B N 1
ATOM 4836 C CA . LEU B 1 281 ? -9.32 28.062 20.344 1 97.25 281 LEU B CA 1
ATOM 4837 C C . LEU B 1 281 ? -9.703 29.172 21.328 1 97.25 281 LEU B C 1
ATOM 4839 O O . LEU B 1 281 ? -9.414 30.344 21.094 1 97.25 281 LEU B O 1
ATOM 4843 N N . ARG B 1 282 ? -10.312 28.828 22.406 1 96.25 282 ARG B N 1
ATOM 4844 C CA . ARG B 1 282 ? -10.719 29.812 23.406 1 96.25 282 ARG B CA 1
ATOM 4845 C C . ARG B 1 282 ? -9.508 30.422 24.094 1 96.25 282 ARG B C 1
ATOM 4847 O O . ARG B 1 282 ? -9.508 31.625 24.406 1 96.25 282 ARG B O 1
ATOM 4854 N N . ASN B 1 283 ? -8.531 29.562 24.359 1 95.19 283 ASN B N 1
ATOM 4855 C CA . ASN B 1 283 ? -7.285 30.078 24.906 1 95.19 283 ASN B CA 1
ATOM 4856 C C . ASN B 1 283 ? -6.637 31.109 23.984 1 95.19 283 ASN B C 1
ATOM 4858 O O . ASN B 1 283 ? -6.168 32.156 24.422 1 95.19 283 ASN B O 1
ATOM 4862 N N . VAL B 1 284 ? -6.621 30.828 22.703 1 95.38 284 VAL B N 1
ATOM 4863 C CA . VAL B 1 284 ? -6.031 31.734 21.719 1 95.38 284 VAL B CA 1
ATOM 4864 C C . VAL B 1 284 ? -6.852 33.031 21.625 1 95.38 284 VAL B C 1
ATOM 4866 O O . VAL B 1 284 ? -6.293 34.125 21.562 1 95.38 284 VAL B O 1
ATOM 4869 N N . ARG B 1 285 ? -8.125 32.875 21.656 1 95.25 285 ARG B N 1
ATOM 4870 C CA . ARG B 1 285 ? -9.023 34.031 21.594 1 95.25 285 ARG B CA 1
ATOM 4871 C C . ARG B 1 285 ? -8.758 35 22.75 1 95.25 285 ARG B C 1
ATOM 4873 O O . ARG B 1 285 ? -8.711 36.219 22.547 1 95.25 285 ARG B O 1
ATOM 4880 N N . LYS B 1 286 ? -8.578 34.438 23.844 1 93.69 286 LYS B N 1
ATOM 4881 C CA . LYS B 1 286 ? -8.336 35.25 25.031 1 93.69 286 LYS B CA 1
ATOM 4882 C C . LYS B 1 286 ? -7.016 36 24.922 1 93.69 286 LYS B C 1
ATOM 4884 O O . LYS B 1 286 ? -6.895 37.125 25.438 1 93.69 286 LYS B O 1
ATOM 4889 N N . ALA B 1 287 ? -6.105 35.438 24.281 1 93.5 287 ALA B N 1
ATOM 4890 C CA . ALA B 1 287 ? -4.75 36 24.234 1 93.5 287 ALA B CA 1
ATOM 4891 C C . ALA B 1 287 ? -4.586 36.969 23.062 1 93.5 287 ALA B C 1
ATOM 4893 O O . ALA B 1 287 ? -3.689 37.812 23.078 1 93.5 287 ALA B O 1
ATOM 4894 N N . MET B 1 288 ? -5.371 36.875 22.062 1 94.62 288 MET B N 1
ATOM 4895 C CA . MET B 1 288 ? -5.211 37.562 20.797 1 94.62 288 MET B CA 1
ATOM 4896 C C . MET B 1 288 ? -5.535 39.062 20.953 1 94.62 288 MET B C 1
ATOM 4898 O O . MET B 1 288 ? -6.496 39.406 21.625 1 94.62 288 MET B O 1
ATOM 4902 N N . ASN B 1 289 ? -4.758 39.938 20.344 1 94.62 289 ASN B N 1
ATOM 4903 C CA . ASN B 1 289 ? -5.047 41.375 20.312 1 94.62 289 ASN B CA 1
ATOM 4904 C C . ASN B 1 289 ? -6.359 41.656 19.594 1 94.62 289 ASN B C 1
ATOM 4906 O O . ASN B 1 289 ? -6.785 40.875 18.734 1 94.62 289 ASN B O 1
ATOM 4910 N N . PRO B 1 290 ? -6.891 42.812 20.031 1 92.5 290 PRO B N 1
ATOM 4911 C CA . PRO B 1 290 ? -8.039 43.219 19.219 1 92.5 290 PRO B CA 1
ATOM 4912 C C . PRO B 1 290 ? -7.703 43.344 17.734 1 92.5 290 PRO B C 1
ATOM 4914 O O . PRO B 1 290 ? -6.656 43.906 17.375 1 92.5 290 PRO B O 1
ATOM 4917 N N . GLY B 1 291 ? -8.492 42.781 16.953 1 93.38 291 GLY B N 1
ATOM 4918 C CA . GLY B 1 291 ? -8.266 42.844 15.523 1 93.38 291 GLY B CA 1
ATOM 4919 C C . GLY B 1 291 ? -7.324 41.75 15.031 1 93.38 291 GLY B C 1
ATOM 4920 O O . GLY B 1 291 ? -7.066 41.656 13.828 1 93.38 291 GLY B O 1
ATOM 4921 N N . GLY B 1 292 ? -6.832 40.969 15.977 1 95.56 292 GLY B N 1
ATOM 4922 C CA . GLY B 1 292 ? -5.918 39.906 15.617 1 95.56 292 GLY B CA 1
ATOM 4923 C C . GLY B 1 292 ? -6.57 38.812 14.773 1 95.56 292 GLY B C 1
ATOM 4924 O O . GLY B 1 292 ? -7.789 38.812 14.586 1 95.56 292 GLY B O 1
ATOM 4925 N N . ARG B 1 293 ? -5.699 37.938 14.148 1 97.69 293 ARG B N 1
ATOM 4926 C CA . ARG B 1 293 ? -6.184 36.875 13.297 1 97.69 293 ARG B CA 1
ATOM 4927 C C . ARG B 1 293 ? -5.691 35.5 13.797 1 97.69 293 ARG B C 1
ATOM 4929 O O . ARG B 1 293 ? -4.574 35.406 14.312 1 97.69 293 ARG B O 1
ATOM 4936 N N . LEU B 1 294 ? -6.605 34.625 13.719 1 98.31 294 LEU B N 1
ATOM 4937 C CA . LEU B 1 294 ? -6.238 33.219 13.875 1 98.31 294 LEU B CA 1
ATOM 4938 C C . LEU B 1 294 ? -5.992 32.562 12.523 1 98.31 294 LEU B C 1
ATOM 4940 O O . LEU B 1 294 ? -6.816 32.688 11.609 1 98.31 294 LEU B O 1
ATOM 4944 N N . LEU B 1 295 ? -4.828 31.953 12.375 1 98.69 295 LEU B N 1
ATOM 4945 C CA . LEU B 1 295 ? -4.449 31.266 11.148 1 98.69 295 LEU B CA 1
ATOM 4946 C C . LEU B 1 295 ? -4.301 29.766 11.398 1 98.69 295 LEU B C 1
ATOM 4948 O O . LEU B 1 295 ? -3.242 29.312 11.836 1 98.69 295 LEU B O 1
ATOM 4952 N N . VAL B 1 296 ? -5.371 29.031 11.055 1 98.62 296 VAL B N 1
ATOM 4953 C CA . VAL B 1 296 ? -5.324 27.578 11.133 1 98.62 296 VAL B CA 1
ATOM 4954 C C . VAL B 1 296 ? -4.82 27 9.812 1 98.62 296 VAL B C 1
ATOM 4956 O O . VAL B 1 296 ? -5.441 27.188 8.766 1 98.62 296 VAL B O 1
ATOM 4959 N N . MET B 1 297 ? -3.678 26.359 9.906 1 98.19 297 MET B N 1
ATOM 4960 C CA . MET B 1 297 ? -3.059 25.812 8.703 1 98.19 297 MET B CA 1
ATOM 4961 C C . MET B 1 297 ? -3.18 24.281 8.688 1 98.19 297 MET B C 1
ATOM 4963 O O . MET B 1 297 ? -2.373 23.594 9.297 1 98.19 297 MET B O 1
ATOM 4967 N N . GLU B 1 298 ? -4.172 23.781 7.969 1 97.25 298 GLU B N 1
ATOM 4968 C CA . GLU B 1 298 ? -4.516 22.375 7.914 1 97.25 298 GLU B CA 1
ATOM 4969 C C . GLU B 1 298 ? -5.059 21.984 6.539 1 97.25 298 GLU B C 1
ATOM 4971 O O . GLU B 1 298 ? -5.16 22.828 5.648 1 97.25 298 GLU B O 1
ATOM 4976 N N . MET B 1 299 ? -5.199 20.656 6.328 1 95.81 299 MET B N 1
ATOM 4977 C CA . MET B 1 299 ? -5.773 20.156 5.082 1 95.81 299 MET B CA 1
ATOM 4978 C C . MET B 1 299 ? -7.293 20.281 5.098 1 95.81 299 MET B C 1
ATOM 4980 O O . MET B 1 299 ? -7.977 19.422 5.668 1 95.81 299 MET B O 1
ATOM 4984 N N . VAL B 1 300 ? -7.801 21.344 4.453 1 96.81 300 VAL B N 1
ATOM 4985 C CA . VAL B 1 300 ? -9.242 21.531 4.375 1 96.81 300 VAL B CA 1
ATOM 4986 C C . VAL B 1 300 ? -9.836 20.609 3.309 1 96.81 300 VAL B C 1
ATOM 4988 O O . VAL B 1 300 ? -9.555 20.766 2.119 1 96.81 300 VAL B O 1
ATOM 4991 N N . VAL B 1 301 ? -10.617 19.656 3.762 1 94.81 301 VAL B N 1
ATOM 4992 C CA . VAL B 1 301 ? -11.203 18.688 2.84 1 94.81 301 VAL B CA 1
ATOM 4993 C C . VAL B 1 301 ? -12.156 19.391 1.879 1 94.81 301 VAL B C 1
ATOM 4995 O O . VAL B 1 301 ? -13.078 20.078 2.309 1 94.81 301 VAL B O 1
ATOM 4998 N N . PRO B 1 302 ? -11.914 19.266 0.617 1 90.25 302 PRO B N 1
ATOM 4999 C CA . PRO B 1 302 ? -12.766 19.969 -0.352 1 90.25 302 PRO B CA 1
ATOM 5000 C C . PRO B 1 302 ? -14.188 19.406 -0.388 1 90.25 302 PRO B C 1
ATOM 5002 O O . PRO B 1 302 ? -14.406 18.25 -0.032 1 90.25 302 PRO B O 1
ATOM 5005 N N . ASP B 1 303 ? -15.102 20.172 -0.919 1 87.94 303 ASP B N 1
ATOM 5006 C CA . ASP B 1 303 ? -16.516 19.797 -1.012 1 87.94 303 ASP B CA 1
ATOM 5007 C C . ASP B 1 303 ? -16.781 18.938 -2.238 1 87.94 303 ASP B C 1
ATOM 5009 O O . ASP B 1 303 ? -17.828 18.281 -2.338 1 87.94 303 ASP B O 1
ATOM 5013 N N . LYS B 1 304 ? -15.836 18.953 -3.088 1 87 304 LYS B N 1
ATOM 5014 C CA . LYS B 1 304 ? -16.031 18.172 -4.305 1 87 304 LYS B CA 1
ATOM 5015 C C . LYS B 1 304 ? -16.203 16.688 -3.986 1 87 304 LYS B C 1
ATOM 5017 O O . LYS B 1 304 ? -15.328 16.078 -3.361 1 87 304 LYS B O 1
ATOM 5022 N N . ILE B 1 305 ? -17.25 16.156 -4.488 1 90.12 305 ILE B N 1
ATOM 5023 C CA . ILE B 1 305 ? -17.609 14.766 -4.238 1 90.12 305 ILE B CA 1
ATOM 5024 C C . ILE B 1 305 ? -16.656 13.844 -4.988 1 90.12 305 ILE B C 1
ATOM 5026 O O . ILE B 1 305 ? -16.328 14.086 -6.152 1 90.12 305 ILE B O 1
ATOM 5030 N N . ASN B 1 306 ? -16.125 12.82 -4.34 1 90.75 306 ASN B N 1
ATOM 5031 C CA . ASN B 1 306 ? -15.305 11.766 -4.91 1 90.75 306 ASN B CA 1
ATOM 5032 C C . ASN B 1 306 ? -13.953 12.305 -5.383 1 90.75 306 ASN B C 1
ATOM 5034 O O . ASN B 1 306 ? -13.219 11.609 -6.094 1 90.75 306 ASN B O 1
ATOM 5038 N N . GLY B 1 307 ? -13.719 13.625 -5.16 1 86.06 307 GLY B N 1
ATOM 5039 C CA . GLY B 1 307 ? -12.453 14.203 -5.582 1 86.06 307 GLY B CA 1
ATOM 5040 C C . GLY B 1 307 ? -11.281 13.773 -4.719 1 86.06 307 GLY B C 1
ATOM 5041 O O . GLY B 1 307 ? -11.438 13.57 -3.512 1 86.06 307 GLY B O 1
ATOM 5042 N N . PRO B 1 308 ? -10.172 13.656 -5.371 1 85.69 308 PRO B N 1
ATOM 5043 C CA . PRO B 1 308 ? -8.992 13.289 -4.59 1 85.69 308 PRO B CA 1
ATOM 5044 C C . PRO B 1 308 ? -8.5 14.422 -3.691 1 85.69 308 PRO B C 1
ATOM 5046 O O . PRO B 1 308 ? -8.586 15.594 -4.066 1 85.69 308 PRO B O 1
ATOM 5049 N N . HIS B 1 309 ? -8.062 14.086 -2.484 1 88.62 309 HIS B N 1
ATOM 5050 C CA . HIS B 1 309 ? -7.41 15 -1.554 1 88.62 309 HIS B CA 1
ATOM 5051 C C . HIS B 1 309 ? -6.641 14.234 -0.478 1 88.62 309 HIS B C 1
ATOM 5053 O O . HIS B 1 309 ? -7.191 13.336 0.162 1 88.62 309 HIS B O 1
ATOM 5059 N N . SER B 1 310 ? -5.395 14.633 -0.225 1 89.25 310 SER B N 1
ATOM 5060 C CA . SER B 1 310 ? -4.539 13.953 0.746 1 89.25 310 SER B CA 1
ATOM 5061 C C . SER B 1 310 ? -5.137 14.023 2.148 1 89.25 310 SER B C 1
ATOM 5063 O O . SER B 1 310 ? -4.922 13.125 2.963 1 89.25 310 SER B O 1
ATOM 5065 N N . GLY B 1 311 ? -5.926 15.023 2.369 1 93.56 311 GLY B N 1
ATOM 5066 C CA . GLY B 1 311 ? -6.555 15.188 3.67 1 93.56 311 GLY B CA 1
ATOM 5067 C C . GLY B 1 311 ? -7.453 14.023 4.051 1 93.56 311 GLY B C 1
ATOM 5068 O O . GLY B 1 311 ? -7.691 13.781 5.238 1 93.56 311 GLY B O 1
ATOM 5069 N N . LYS B 1 312 ? -7.957 13.305 3.09 1 95.75 312 LYS B N 1
ATOM 5070 C CA . LYS B 1 312 ? -8.867 12.203 3.379 1 95.75 312 LYS B CA 1
ATOM 5071 C C . LYS B 1 312 ? -8.125 11.016 3.979 1 95.75 312 LYS B C 1
ATOM 5073 O O . LYS B 1 312 ? -8.648 10.312 4.844 1 95.75 312 LYS B O 1
ATOM 5078 N N . LEU B 1 313 ? -6.926 10.773 3.531 1 95.88 313 LEU B N 1
ATOM 5079 C CA . LEU B 1 313 ? -6.094 9.734 4.133 1 95.88 313 LEU B CA 1
ATOM 5080 C C . LEU B 1 313 ? -5.617 10.156 5.52 1 95.88 313 LEU B C 1
ATOM 5082 O O . LEU B 1 313 ? -5.656 9.367 6.461 1 95.88 313 LEU B O 1
ATOM 5086 N N . VAL B 1 314 ? -5.121 11.367 5.664 1 95.5 314 VAL B N 1
ATOM 5087 C CA . VAL B 1 314 ? -4.652 11.898 6.938 1 95.5 314 VAL B CA 1
ATOM 5088 C C . VAL B 1 314 ? -5.789 11.867 7.961 1 95.5 314 VAL B C 1
ATOM 5090 O O . VAL B 1 314 ? -5.555 11.617 9.148 1 95.5 314 VAL B O 1
ATOM 5093 N N . ASP B 1 315 ? -6.988 12.102 7.457 1 97.25 315 ASP B N 1
ATOM 5094 C CA . ASP B 1 315 ? -8.172 12.055 8.312 1 97.25 315 ASP B CA 1
ATOM 5095 C C . ASP B 1 315 ? -8.305 10.695 8.992 1 97.25 315 ASP B C 1
ATOM 5097 O O . ASP B 1 315 ? -8.578 10.625 10.195 1 97.25 315 ASP B O 1
ATOM 5101 N N . LEU B 1 316 ? -8.109 9.609 8.266 1 97.38 316 LEU B N 1
ATOM 5102 C CA . LEU B 1 316 ? -8.172 8.273 8.852 1 97.38 316 LEU B CA 1
ATOM 5103 C C . LEU B 1 316 ? -7.043 8.062 9.852 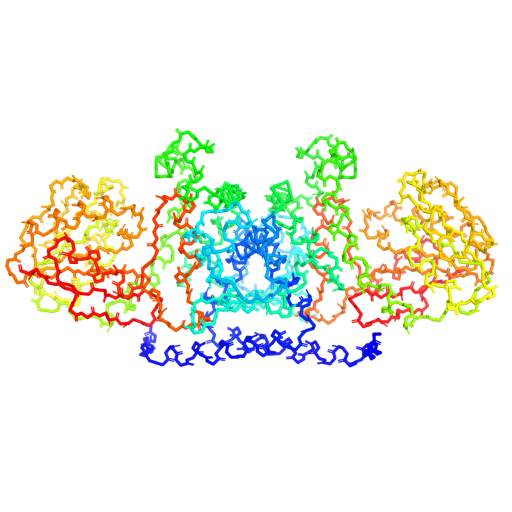1 97.38 316 LEU B C 1
ATOM 5105 O O . LEU B 1 316 ? -7.23 7.406 10.875 1 97.38 316 LEU B O 1
ATOM 5109 N N . TRP B 1 317 ? -5.953 8.57 9.461 1 96.12 317 TRP B N 1
ATOM 5110 C CA . TRP B 1 317 ? -4.789 8.461 10.336 1 96.12 317 TRP B CA 1
ATOM 5111 C C . TRP B 1 317 ? -5.043 9.133 11.68 1 96.12 317 TRP B C 1
ATOM 5113 O O . TRP B 1 317 ? -4.742 8.57 12.727 1 96.12 317 TRP B O 1
ATOM 5123 N N . LEU B 1 318 ? -5.582 10.281 11.672 1 96.56 318 LEU B N 1
ATOM 5124 C CA . LEU B 1 318 ? -5.891 11.031 12.883 1 96.56 318 LEU B CA 1
ATOM 5125 C C . LEU B 1 318 ? -6.949 10.305 13.711 1 96.56 318 LEU B C 1
ATOM 5127 O O . LEU B 1 318 ? -6.844 10.242 14.938 1 96.56 318 LEU B O 1
ATOM 5131 N N . MET B 1 319 ? -7.961 9.812 13.031 1 96.19 319 MET B N 1
ATOM 5132 C CA . MET B 1 319 ? -8.992 9.047 13.719 1 96.19 319 MET B CA 1
ATOM 5133 C C . MET B 1 319 ? -8.383 7.887 14.492 1 96.19 319 MET B C 1
ATOM 5135 O O . MET B 1 319 ? -8.734 7.66 15.656 1 96.19 319 MET B O 1
ATOM 5139 N N . LEU B 1 320 ? -7.477 7.23 13.883 1 96.12 320 LEU B N 1
ATOM 5140 C CA . LEU B 1 320 ? -6.848 6.035 14.43 1 96.12 320 LEU B CA 1
ATOM 5141 C C . LEU B 1 320 ? -5.969 6.379 15.633 1 96.12 320 LEU B C 1
ATOM 5143 O O . LEU B 1 320 ? -6.012 5.699 16.656 1 96.12 320 LEU B O 1
ATOM 5147 N N . LEU B 1 321 ? -5.207 7.449 15.516 1 94.38 321 LEU B N 1
ATOM 5148 C CA . LEU B 1 321 ? -4.148 7.727 16.484 1 94.38 321 LEU B CA 1
ATOM 5149 C C . LEU B 1 321 ? -4.688 8.531 17.656 1 94.38 321 LEU B C 1
ATOM 5151 O O . LEU B 1 321 ? -4.371 8.234 18.812 1 94.38 321 LEU B O 1
ATOM 5155 N N . VAL B 1 322 ? -5.555 9.57 17.312 1 93.88 322 VAL 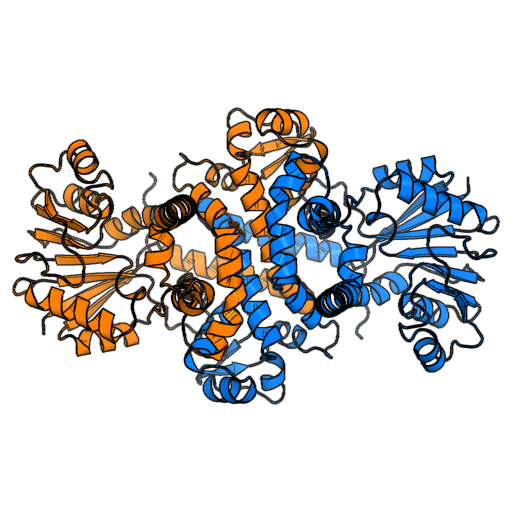B N 1
ATOM 5156 C CA . VAL B 1 322 ? -5.793 10.539 18.375 1 93.88 322 VAL B CA 1
ATOM 5157 C C . VAL B 1 322 ? -7.277 10.891 18.438 1 93.88 322 VAL B C 1
ATOM 5159 O O . VAL B 1 322 ? -7.695 11.711 19.25 1 93.88 322 VAL B O 1
ATOM 5162 N N . GLY B 1 323 ? -8.055 10.328 17.578 1 94.25 323 GLY B N 1
ATOM 5163 C CA . GLY B 1 323 ? -9.469 10.664 17.547 1 94.25 323 GLY B CA 1
ATOM 5164 C C . GLY B 1 323 ? -9.742 12.039 16.969 1 94.25 323 GLY B C 1
ATOM 5165 O O . GLY B 1 323 ? -10.82 12.602 17.156 1 94.25 323 GLY B O 1
ATOM 5166 N N . GLY B 1 324 ? -8.766 12.609 16.266 1 95.94 324 GLY B N 1
ATOM 5167 C CA . GLY B 1 324 ? -8.914 13.891 15.586 1 95.94 324 GLY B CA 1
ATOM 5168 C C . GLY B 1 324 ? -9.562 13.758 14.227 1 95.94 324 GLY B C 1
ATOM 5169 O O . GLY B 1 324 ? -10.211 12.75 13.93 1 95.94 324 GLY B O 1
ATOM 5170 N N . LYS B 1 325 ? -9.508 14.82 13.43 1 96.75 325 LYS B N 1
ATOM 5171 C CA . LYS B 1 325 ? -10.109 14.766 12.102 1 96.75 325 LYS B CA 1
ATOM 5172 C C . LYS B 1 325 ? -9.672 15.953 11.25 1 96.75 325 LYS B C 1
ATOM 5174 O O . LYS B 1 325 ? -9.297 17 11.781 1 96.75 325 LYS B O 1
ATOM 5179 N N . GLU B 1 326 ? -9.625 15.727 9.969 1 97.38 326 GLU B N 1
ATOM 5180 C CA . GLU B 1 326 ? -9.625 16.828 9.016 1 97.38 326 GLU B CA 1
ATOM 5181 C C . GLU B 1 326 ? -11.039 17.359 8.766 1 97.38 326 GLU B C 1
ATOM 5183 O O . GLU B 1 326 ? -12.008 16.609 8.875 1 97.38 326 GLU B O 1
ATOM 5188 N N . ARG B 1 327 ? -11.156 18.609 8.477 1 97.88 327 ARG B N 1
ATOM 5189 C CA . ARG B 1 327 ? -12.469 19.25 8.414 1 97.88 327 ARG B CA 1
ATOM 5190 C C . ARG B 1 327 ? -12.68 19.938 7.07 1 97.88 327 ARG B C 1
ATOM 5192 O O . ARG B 1 327 ? -11.719 20.344 6.414 1 97.88 327 ARG B O 1
ATOM 5199 N N . THR B 1 328 ? -13.945 19.984 6.688 1 96.44 328 THR B N 1
ATOM 5200 C CA . THR B 1 328 ? -14.344 20.828 5.566 1 96.44 328 THR B CA 1
ATOM 5201 C C . THR B 1 328 ? -14.406 22.297 5.992 1 96.44 328 THR B C 1
ATOM 5203 O O . THR B 1 328 ? -14.312 22.609 7.184 1 96.44 328 THR B O 1
ATOM 5206 N N . ARG B 1 329 ? -14.555 23.172 4.988 1 97.56 329 ARG B N 1
ATOM 5207 C CA . ARG B 1 329 ? -14.727 24.594 5.273 1 97.56 329 ARG B CA 1
ATOM 5208 C C . ARG B 1 329 ? -15.906 24.812 6.215 1 97.56 329 ARG B C 1
ATOM 5210 O O . ARG B 1 329 ? -15.805 25.594 7.176 1 97.56 329 ARG B O 1
ATOM 5217 N N . ALA B 1 330 ? -17 24.125 5.969 1 97.38 330 ALA B N 1
ATOM 5218 C CA . ALA B 1 330 ? -18.203 24.297 6.766 1 97.38 330 ALA B CA 1
ATOM 5219 C C . ALA B 1 330 ? -17.984 23.828 8.203 1 97.38 330 ALA B C 1
ATOM 5221 O O . ALA B 1 330 ? -18.469 24.453 9.148 1 97.38 330 ALA B O 1
ATOM 5222 N N . GLN B 1 331 ? -17.312 22.766 8.328 1 96.94 331 GLN B N 1
ATOM 5223 C CA . GLN B 1 331 ? -17.047 22.219 9.656 1 96.94 331 GLN B CA 1
ATOM 5224 C C . GLN B 1 331 ? -16.109 23.156 10.438 1 96.94 331 GLN B C 1
ATOM 5226 O O . GLN B 1 331 ? -16.266 23.312 11.648 1 96.94 331 GLN B O 1
ATOM 5231 N N . TYR B 1 332 ? -15.125 23.766 9.781 1 98.19 332 TYR B N 1
ATOM 5232 C CA . TYR B 1 332 ? -14.289 24.75 10.438 1 98.19 332 TYR B CA 1
ATOM 5233 C C . TYR B 1 332 ? -15.102 25.969 10.852 1 98.19 332 TYR B C 1
ATOM 5235 O O . TYR B 1 332 ? -14.914 26.516 11.938 1 98.19 332 TYR B O 1
ATOM 5243 N N . ALA B 1 333 ? -15.961 26.406 9.945 1 98.31 333 ALA B N 1
ATOM 5244 C CA . ALA B 1 333 ? -16.812 27.547 10.273 1 98.31 333 ALA B CA 1
ATOM 5245 C C . ALA B 1 333 ? -17.625 27.281 11.547 1 98.31 333 ALA B C 1
ATOM 5247 O O . ALA B 1 333 ? -17.734 28.156 12.398 1 98.31 333 ALA B O 1
ATOM 5248 N N . GLU B 1 334 ? -18.125 26.109 11.633 1 98.25 334 GLU B N 1
ATOM 5249 C CA . GLU B 1 334 ? -18.906 25.734 12.805 1 98.25 334 GLU B CA 1
ATOM 5250 C C . GLU B 1 334 ? -18.031 25.688 14.055 1 98.25 334 GLU B C 1
ATOM 5252 O O . GLU B 1 334 ? -18.391 26.25 15.094 1 98.25 334 GLU B O 1
ATOM 5257 N N . LEU B 1 335 ? -16.906 25.031 13.984 1 98.25 335 LEU B N 1
ATOM 5258 C CA . LEU B 1 335 ? -15.984 24.906 15.109 1 98.25 335 LEU B CA 1
ATOM 5259 C C . LEU B 1 335 ? -15.516 26.281 15.586 1 98.25 335 LEU B C 1
ATOM 5261 O O . LEU B 1 335 ? -15.516 26.547 16.781 1 98.25 335 LEU B O 1
ATOM 5265 N N . LEU B 1 336 ? -15.102 27.094 14.656 1 98.5 336 LEU B N 1
ATOM 5266 C CA . LEU B 1 336 ? -14.625 28.438 14.953 1 98.5 336 LEU B CA 1
ATOM 5267 C C . LEU B 1 336 ? -15.742 29.281 15.578 1 98.5 336 LEU B C 1
ATOM 5269 O O . LEU B 1 336 ? -15.5 30.016 16.547 1 98.5 336 LEU B O 1
ATOM 5273 N N . GLY B 1 337 ? -16.906 29.156 15.055 1 98.19 337 GLY B N 1
ATOM 5274 C CA . GLY B 1 337 ? -18.047 29.875 15.602 1 98.19 337 GLY B CA 1
ATOM 5275 C C . GLY B 1 337 ? -18.297 29.547 17.062 1 98.19 337 GLY B C 1
ATOM 5276 O O . GLY B 1 337 ? -18.578 30.453 17.859 1 98.19 337 GLY B O 1
ATOM 5277 N N . LYS B 1 338 ? -18.203 28.297 17.406 1 98.06 338 LYS B N 1
ATOM 5278 C CA . LYS B 1 338 ? -18.422 27.859 18.781 1 98.06 338 LYS B CA 1
ATOM 5279 C C . LYS B 1 338 ? -17.391 28.453 19.719 1 98.06 338 LYS B C 1
ATOM 5281 O O . LYS B 1 338 ? -17.609 28.547 20.922 1 98.06 338 LYS B O 1
ATOM 5286 N N . ALA B 1 339 ? -16.281 28.859 19.172 1 97.62 339 ALA B N 1
ATOM 5287 C CA . ALA B 1 339 ? -15.188 29.375 19.984 1 97.62 339 ALA B CA 1
ATOM 5288 C C . ALA B 1 339 ? -15.109 30.891 19.922 1 97.62 339 ALA B C 1
ATOM 5290 O O . ALA B 1 339 ? -14.156 31.484 20.438 1 97.62 339 ALA B O 1
ATOM 5291 N N . GLY B 1 340 ? -16.047 31.516 19.25 1 96.81 340 GLY B N 1
ATOM 5292 C CA . GLY B 1 340 ? -16.094 32.969 19.219 1 96.81 340 GLY B CA 1
ATOM 5293 C C . GLY B 1 340 ? -15.289 33.562 18.078 1 96.81 340 GLY B C 1
ATOM 5294 O O . GLY B 1 340 ? -14.875 34.719 18.141 1 96.81 340 GLY B O 1
ATOM 5295 N N . PHE B 1 341 ? -14.984 32.812 17.094 1 98.25 341 PHE B N 1
ATOM 5296 C CA . PHE B 1 341 ? -14.305 33.281 15.898 1 98.25 341 PHE B CA 1
ATOM 5297 C C . PHE B 1 341 ? -15.258 33.312 14.703 1 98.25 341 PHE B C 1
ATOM 5299 O O . PHE B 1 341 ? -16.281 32.625 14.711 1 98.25 341 PHE B O 1
ATOM 5306 N N . ARG B 1 342 ? -14.938 34.094 13.766 1 97.94 342 ARG B N 1
ATOM 5307 C CA . ARG B 1 342 ? -15.586 34.062 12.461 1 97.94 342 ARG B CA 1
ATOM 5308 C C . ARG B 1 342 ? -14.602 33.656 11.367 1 97.94 342 ARG B C 1
ATOM 5310 O O . ARG B 1 342 ? -13.508 34.188 11.266 1 97.94 342 ARG B O 1
ATOM 5317 N N . LEU B 1 343 ? -14.984 32.656 10.625 1 98.5 343 LEU B N 1
ATOM 5318 C CA . LEU B 1 343 ? -14.164 32.25 9.484 1 98.5 343 LEU B CA 1
ATOM 5319 C C . LEU B 1 343 ? -14.211 33.344 8.391 1 98.5 343 LEU B C 1
ATOM 5321 O O . LEU B 1 343 ? -15.281 33.625 7.84 1 98.5 343 LEU B O 1
ATOM 5325 N N . GLU B 1 344 ? -13.125 33.938 8.094 1 98 344 GLU B N 1
ATOM 5326 C CA . GLU B 1 344 ? -13.07 35 7.082 1 98 344 GLU B CA 1
ATOM 5327 C C . GLU B 1 344 ? -12.883 34.406 5.684 1 98 344 GLU B C 1
ATOM 5329 O O . GLU B 1 344 ? -13.633 34.75 4.766 1 98 344 GLU B O 1
ATOM 5334 N N . ARG B 1 345 ? -11.914 33.562 5.504 1 97.56 345 ARG B N 1
ATOM 5335 C CA . ARG B 1 345 ? -11.641 32.938 4.219 1 97.56 345 ARG B CA 1
ATOM 5336 C C . ARG B 1 345 ? -10.734 31.734 4.387 1 97.56 345 ARG B C 1
ATOM 5338 O O . ARG B 1 345 ? -10.102 31.562 5.434 1 97.56 345 ARG B O 1
ATOM 5345 N N . VAL B 1 346 ? -10.734 30.875 3.449 1 97.5 346 VAL B N 1
ATOM 5346 C CA . VAL B 1 346 ? -9.797 29.781 3.299 1 97.5 346 VAL B CA 1
ATOM 5347 C C . VAL B 1 346 ? -8.859 30.047 2.123 1 97.5 346 VAL B C 1
ATOM 5349 O O . VAL B 1 346 ? -9.305 30.156 0.977 1 97.5 346 VAL B O 1
ATOM 5352 N N . VAL B 1 347 ? -7.586 30.203 2.43 1 96.38 347 VAL B N 1
ATOM 5353 C CA . VAL B 1 347 ? -6.59 30.484 1.399 1 96.38 347 VAL B CA 1
ATOM 5354 C C . VAL B 1 347 ? -5.949 29.172 0.938 1 96.38 347 VAL B C 1
ATOM 5356 O O . VAL B 1 347 ? -5.254 28.516 1.71 1 96.38 347 VAL B O 1
ATOM 5359 N N . GLN B 1 348 ? -6.195 28.844 -0.285 1 92 348 GLN B N 1
ATOM 5360 C CA . GLN B 1 348 ? -5.586 27.641 -0.849 1 92 348 GLN B CA 1
ATOM 5361 C C . GLN B 1 348 ? -4.105 27.859 -1.141 1 92 348 GLN B C 1
ATOM 5363 O O . GLN B 1 348 ? -3.686 28.984 -1.43 1 92 348 GLN B O 1
ATOM 5368 N N . THR B 1 349 ? -3.34 26.844 -0.954 1 91.31 349 THR B N 1
ATOM 5369 C CA . THR B 1 349 ? -1.921 26.859 -1.286 1 91.31 349 THR B CA 1
ATOM 5370 C C . THR B 1 349 ? -1.604 25.828 -2.365 1 91.31 349 THR B C 1
ATOM 5372 O O . THR B 1 349 ? -2.459 25.016 -2.73 1 91.31 349 THR B O 1
ATOM 5375 N N . PRO B 1 350 ? -0.381 25.875 -2.928 1 85.19 350 PRO B N 1
ATOM 5376 C CA . PRO B 1 350 ? 0.01 24.844 -3.891 1 85.19 350 PRO B CA 1
ATOM 5377 C C . PRO B 1 350 ? 0.195 23.469 -3.242 1 85.19 350 PRO B C 1
ATOM 5379 O O . PRO B 1 350 ? 0.324 22.453 -3.943 1 85.19 350 PRO B O 1
ATOM 5382 N N . ALA B 1 351 ? 0.14 23.438 -1.897 1 85.75 351 ALA B N 1
ATOM 5383 C CA . ALA B 1 351 ? 0.16 22.172 -1.173 1 85.75 351 ALA B CA 1
ATOM 5384 C C . ALA B 1 351 ? -1.248 21.75 -0.757 1 85.75 351 ALA B C 1
ATOM 5386 O O . ALA B 1 351 ? -2.223 22.453 -1.055 1 85.75 351 ALA B O 1
ATOM 5387 N N . ALA B 1 352 ? -1.322 20.609 -0.201 1 85 352 ALA B N 1
ATOM 5388 C CA . ALA B 1 352 ? -2.625 20.125 0.241 1 85 352 ALA B CA 1
ATOM 5389 C C . ALA B 1 352 ? -3.146 20.938 1.419 1 85 352 ALA B C 1
ATOM 5391 O O . ALA B 1 352 ? -4.352 20.984 1.673 1 85 352 ALA B O 1
ATOM 5392 N N . ILE B 1 353 ? -2.311 21.641 2.057 1 93.31 353 ILE B N 1
ATOM 5393 C CA . ILE B 1 353 ? -2.635 22.422 3.244 1 93.31 353 ILE B CA 1
ATOM 5394 C C . ILE B 1 353 ? -3.162 23.797 2.832 1 93.31 353 ILE B C 1
ATOM 5396 O O . ILE B 1 353 ? -2.785 24.328 1.783 1 93.31 353 ILE B O 1
ATOM 5400 N N . SER B 1 354 ? -4.129 24.328 3.555 1 96.12 354 SER B N 1
ATOM 5401 C CA . SER B 1 354 ? -4.703 25.656 3.377 1 96.12 354 SER B CA 1
ATOM 5402 C C . SER B 1 354 ? -4.578 26.484 4.652 1 96.12 354 SER B C 1
ATOM 5404 O O . SER B 1 354 ? -4.234 25.953 5.711 1 96.12 354 SER B O 1
ATOM 5406 N N . VAL B 1 355 ? -4.77 27.766 4.48 1 98.06 355 VAL B N 1
ATOM 5407 C CA . VAL B 1 355 ? -4.852 28.656 5.625 1 98.06 355 VAL B CA 1
ATOM 5408 C C . VAL B 1 355 ? -6.305 29.047 5.883 1 98.06 355 VAL B C 1
ATOM 5410 O O . VAL B 1 355 ? -6.93 29.719 5.062 1 98.06 355 VAL B O 1
ATOM 5413 N N . VAL B 1 356 ? -6.848 28.547 6.961 1 98.62 356 VAL B N 1
ATOM 5414 C CA . VAL B 1 356 ? -8.141 29.016 7.438 1 98.62 356 VAL B CA 1
ATOM 5415 C C . VAL B 1 356 ? -7.961 30.266 8.281 1 98.62 356 VAL B C 1
ATOM 5417 O O . VAL B 1 356 ? -7.453 30.203 9.406 1 98.62 356 VAL B O 1
ATOM 5420 N N . GLU B 1 357 ? -8.344 31.375 7.754 1 98.62 357 GLU B N 1
ATOM 5421 C CA . GLU B 1 357 ? -8.211 32.656 8.43 1 98.62 357 GLU B CA 1
ATOM 5422 C C . GLU B 1 357 ? -9.492 33.031 9.18 1 98.62 357 GLU B C 1
ATOM 5424 O O . GLU B 1 357 ? -10.578 33 8.609 1 98.62 357 GLU B O 1
ATOM 5429 N N . ALA B 1 358 ? -9.281 33.312 10.43 1 98.56 358 ALA B N 1
ATOM 5430 C CA . ALA B 1 358 ? -10.438 33.625 11.258 1 98.56 358 ALA B CA 1
ATOM 5431 C C . ALA B 1 358 ? -10.18 34.906 12.086 1 98.56 358 ALA B C 1
ATOM 5433 O O . ALA B 1 358 ? -9.023 35.219 12.375 1 98.56 358 ALA B O 1
ATOM 5434 N N . SER B 1 359 ? -11.203 35.625 12.383 1 97.56 359 SER B N 1
ATOM 5435 C CA . SER B 1 359 ? -11.156 36.812 13.234 1 97.56 359 SER B CA 1
ATOM 5436 C C . SER B 1 359 ? -12.07 36.656 14.445 1 97.56 359 SER B C 1
ATOM 5438 O O . SER B 1 359 ? -12.984 35.812 14.438 1 97.56 359 SER B O 1
ATOM 5440 N N . ALA B 1 360 ? -11.719 37.469 15.469 1 92.94 360 ALA B N 1
ATOM 5441 C CA . ALA B 1 360 ? -12.562 37.438 16.656 1 92.94 360 ALA B CA 1
ATOM 5442 C C . ALA B 1 360 ? -13.898 38.125 16.391 1 92.94 360 ALA B C 1
ATOM 5444 O O . ALA B 1 360 ? -13.953 39.156 15.711 1 92.94 360 ALA B O 1
ATOM 5445 N N . HIS B 1 361 ? -14.992 37.469 16.844 1 82.81 361 HIS B N 1
ATOM 5446 C CA . HIS B 1 361 ? -16.281 38.156 16.828 1 82.81 361 HIS B CA 1
ATOM 5447 C C . HIS B 1 361 ? -16.344 39.25 17.891 1 82.81 361 HIS B C 1
ATOM 5449 O O . HIS B 1 361 ? -15.703 39.125 18.938 1 82.81 361 HIS B O 1
#